Protein AF-A0A1G5PHT4-F1 (afdb_monomer)

Structure (mmCIF, N/CA/C/O backbone):
data_AF-A0A1G5PHT4-F1
#
_entry.id   AF-A0A1G5PHT4-F1
#
loop_
_atom_site.group_PDB
_atom_site.id
_atom_site.type_symbol
_atom_site.label_atom_id
_atom_site.label_alt_id
_atom_site.label_comp_id
_atom_site.label_asym_id
_atom_site.label_entity_id
_atom_site.label_seq_id
_atom_site.pdbx_PDB_ins_code
_atom_site.Cartn_x
_atom_site.Cartn_y
_atom_site.Cartn_z
_atom_site.occupancy
_atom_site.B_iso_or_equiv
_atom_site.auth_seq_id
_atom_site.auth_comp_id
_atom_site.auth_asym_id
_atom_site.auth_atom_id
_atom_site.pdbx_PDB_model_num
ATOM 1 N N . MET A 1 1 ? 11.705 -10.699 -47.432 1.00 67.50 1 MET A N 1
ATOM 2 C CA . MET A 1 1 ? 12.458 -10.541 -48.707 1.00 67.50 1 MET A CA 1
ATOM 3 C C . MET A 1 1 ? 13.528 -9.450 -48.617 1.00 67.50 1 MET A C 1
ATOM 5 O O . MET A 1 1 ? 14.652 -9.718 -49.020 1.00 67.50 1 MET A O 1
ATOM 9 N N . ALA A 1 2 ? 13.228 -8.270 -48.051 1.00 79.25 2 ALA A N 1
ATOM 10 C CA . ALA A 1 2 ? 14.206 -7.183 -47.884 1.00 79.25 2 ALA A CA 1
ATOM 11 C C . ALA A 1 2 ? 15.406 -7.560 -46.988 1.00 79.25 2 ALA A C 1
ATOM 13 O O . ALA A 1 2 ? 16.543 -7.398 -47.413 1.00 79.25 2 ALA A O 1
ATOM 14 N N . ILE A 1 3 ? 15.171 -8.158 -45.812 1.00 85.00 3 ILE A N 1
ATOM 15 C CA . ILE A 1 3 ? 16.241 -8.607 -44.894 1.00 85.00 3 ILE A CA 1
ATOM 16 C C . ILE A 1 3 ? 17.174 -9.628 -45.563 1.00 85.00 3 ILE A C 1
ATOM 18 O O . ILE A 1 3 ? 18.392 -9.522 -45.470 1.00 85.00 3 ILE A O 1
ATOM 22 N N . VAL A 1 4 ? 16.609 -10.596 -46.292 1.00 86.25 4 VAL A N 1
ATOM 23 C CA . VAL A 1 4 ? 17.384 -11.631 -47.000 1.00 86.25 4 VAL A CA 1
ATOM 24 C C . VAL A 1 4 ? 18.299 -11.009 -48.058 1.00 86.25 4 VAL A C 1
ATOM 26 O O . VAL A 1 4 ? 19.470 -11.367 -48.132 1.00 86.25 4 VAL A O 1
ATOM 29 N N . LEU A 1 5 ? 17.791 -10.047 -48.835 1.00 85.44 5 LEU A N 1
ATOM 30 C CA . LEU A 1 5 ? 18.588 -9.319 -49.826 1.00 85.44 5 LEU A CA 1
ATOM 31 C C . LEU A 1 5 ? 19.682 -8.474 -49.160 1.00 85.44 5 LEU A C 1
ATOM 33 O O . LEU A 1 5 ? 20.830 -8.522 -49.597 1.00 85.44 5 LEU A O 1
ATOM 37 N N . ALA A 1 6 ? 19.360 -7.773 -48.070 1.00 86.69 6 ALA A N 1
ATOM 38 C CA . ALA A 1 6 ? 20.311 -6.957 -47.313 1.00 86.69 6 ALA A CA 1
ATOM 39 C C . ALA A 1 6 ? 21.437 -7.780 -46.666 1.00 86.69 6 ALA A C 1
ATOM 41 O O . ALA A 1 6 ? 22.562 -7.304 -46.577 1.00 86.69 6 ALA A O 1
ATOM 42 N N . LYS A 1 7 ? 21.188 -9.042 -46.292 1.00 88.25 7 LYS A N 1
ATOM 43 C CA . LYS A 1 7 ? 22.240 -9.958 -45.807 1.00 88.25 7 LYS A CA 1
ATOM 44 C C . LYS A 1 7 ? 23.242 -10.368 -46.902 1.00 88.25 7 LYS A C 1
ATOM 46 O O . LYS A 1 7 ? 24.293 -10.912 -46.583 1.00 88.25 7 LYS A O 1
ATOM 51 N N . THR A 1 8 ? 22.925 -10.131 -48.178 1.00 89.94 8 THR A N 1
ATOM 52 C CA . THR A 1 8 ? 23.740 -10.555 -49.337 1.00 89.94 8 THR A CA 1
ATOM 53 C C . THR A 1 8 ? 24.257 -9.401 -50.202 1.00 89.94 8 THR A C 1
ATOM 55 O O . THR A 1 8 ? 25.047 -9.637 -51.114 1.00 89.94 8 THR A O 1
ATOM 58 N N . ASN A 1 9 ? 23.812 -8.167 -49.952 1.00 92.75 9 ASN A N 1
ATOM 59 C CA . ASN A 1 9 ? 24.174 -6.982 -50.724 1.00 92.75 9 ASN A CA 1
ATOM 60 C C . ASN A 1 9 ? 24.363 -5.782 -49.784 1.00 92.75 9 ASN A C 1
ATOM 62 O O . ASN A 1 9 ? 23.384 -5.220 -49.288 1.00 92.75 9 ASN A O 1
ATOM 66 N N . ASP A 1 10 ? 25.621 -5.387 -49.585 1.00 91.06 10 ASP A N 1
ATOM 67 C CA . ASP A 1 10 ? 26.007 -4.313 -48.665 1.00 91.06 10 ASP A CA 1
ATOM 68 C C . ASP A 1 10 ? 25.452 -2.943 -49.084 1.00 91.06 10 ASP A C 1
ATOM 70 O O . ASP A 1 10 ? 24.990 -2.182 -48.241 1.00 91.06 10 ASP A O 1
ATOM 74 N N . GLU A 1 11 ? 25.408 -2.634 -50.383 1.00 92.56 11 GLU A N 1
ATOM 75 C CA . GLU A 1 11 ? 24.843 -1.368 -50.871 1.00 92.56 11 GLU A CA 1
ATOM 76 C C . GLU A 1 11 ? 23.335 -1.289 -50.590 1.00 92.56 11 GLU A C 1
ATOM 78 O O . GLU A 1 11 ? 22.811 -0.254 -50.172 1.00 92.56 11 GLU A O 1
ATOM 83 N N . PHE A 1 12 ? 22.616 -2.399 -50.779 1.00 91.81 12 PHE A N 1
ATOM 84 C CA . PHE A 1 12 ? 21.198 -2.475 -50.437 1.00 91.81 12 PHE A CA 1
ATOM 85 C C . PHE A 1 12 ? 20.978 -2.388 -48.921 1.00 91.81 12 PHE A C 1
ATOM 87 O O . PHE A 1 12 ? 20.047 -1.709 -48.486 1.00 91.81 12 PHE A O 1
ATOM 94 N N . ARG A 1 13 ? 21.845 -3.025 -48.120 1.00 91.94 13 ARG A N 1
ATOM 95 C CA . ARG A 1 13 ? 21.821 -2.936 -46.655 1.00 91.94 13 ARG A CA 1
ATOM 96 C C . ARG A 1 13 ? 21.978 -1.495 -46.183 1.00 91.94 13 ARG A C 1
ATOM 98 O O . ARG A 1 13 ? 21.117 -1.023 -45.449 1.00 91.94 13 ARG A O 1
ATOM 105 N N . GLU A 1 14 ? 23.008 -0.784 -46.635 1.00 92.62 14 GLU A N 1
ATOM 106 C CA . GLU A 1 14 ? 23.256 0.605 -46.225 1.00 92.62 14 GLU A CA 1
ATOM 107 C C . GLU A 1 14 ? 22.103 1.538 -46.612 1.00 92.62 14 GLU A C 1
ATOM 109 O O . GLU A 1 14 ? 21.653 2.350 -45.801 1.00 92.62 14 GLU A O 1
ATOM 114 N N . ASN A 1 15 ? 21.545 1.375 -47.816 1.00 92.69 15 ASN A N 1
ATOM 115 C CA . ASN A 1 15 ? 20.370 2.138 -48.240 1.00 92.69 15 ASN A CA 1
ATOM 116 C C . ASN A 1 15 ? 19.146 1.859 -47.355 1.00 92.69 15 ASN A C 1
ATOM 118 O O . ASN A 1 15 ? 18.422 2.787 -46.990 1.00 92.69 15 ASN A O 1
ATOM 122 N N . LEU A 1 16 ? 18.914 0.593 -46.997 1.00 92.50 16 LEU A N 1
ATOM 123 C CA . LEU A 1 16 ? 17.796 0.197 -46.145 1.00 92.50 16 LEU A CA 1
ATOM 124 C C . LEU A 1 16 ? 17.953 0.737 -44.717 1.00 92.50 16 LEU A C 1
ATOM 126 O O . LEU A 1 16 ? 16.994 1.272 -44.162 1.00 92.50 16 LEU A O 1
ATOM 130 N N . LEU A 1 17 ? 19.164 0.668 -44.154 1.00 92.88 17 LEU A N 1
ATOM 131 C CA . LEU A 1 17 ? 19.475 1.251 -42.849 1.00 92.88 17 LEU A CA 1
ATOM 132 C C . LEU A 1 17 ? 19.306 2.780 -42.863 1.00 92.88 17 LEU A C 1
ATOM 134 O O . LEU A 1 17 ? 18.741 3.339 -41.928 1.00 92.88 17 LEU A O 1
ATOM 138 N N . GLY A 1 18 ? 19.710 3.459 -43.942 1.00 92.75 18 GLY A N 1
ATOM 139 C CA . GLY A 1 18 ? 19.506 4.903 -44.095 1.00 92.75 18 GLY A CA 1
ATOM 140 C C . GLY A 1 18 ? 18.030 5.318 -44.191 1.00 92.75 18 GLY A C 1
ATOM 141 O O . GLY A 1 18 ? 17.665 6.417 -43.765 1.00 92.75 18 GLY A O 1
ATOM 142 N N . LEU A 1 19 ? 17.160 4.452 -44.723 1.00 93.94 19 LEU A N 1
ATOM 143 C CA . LEU A 1 19 ? 15.709 4.670 -44.703 1.00 93.94 19 LEU A CA 1
ATOM 144 C C . LEU A 1 19 ? 15.122 4.482 -43.301 1.00 93.94 19 LEU A C 1
ATOM 146 O O . LEU A 1 19 ? 14.289 5.292 -42.896 1.00 93.94 19 LEU A O 1
ATOM 150 N N . ALA A 1 20 ? 15.585 3.473 -42.558 1.00 93.31 20 ALA A N 1
ATOM 151 C CA . ALA A 1 20 ? 15.183 3.266 -41.170 1.00 93.31 20 ALA A CA 1
ATOM 152 C C . ALA A 1 20 ? 15.559 4.479 -40.300 1.00 93.31 20 ALA A C 1
ATOM 154 O O . ALA A 1 20 ? 14.707 5.014 -39.592 1.00 93.31 20 ALA A O 1
ATOM 155 N N . ASP A 1 21 ? 16.790 4.986 -40.435 1.00 92.94 21 ASP A N 1
ATOM 156 C CA . ASP A 1 21 ? 17.252 6.185 -39.723 1.00 92.94 21 ASP A CA 1
ATOM 157 C C . ASP A 1 21 ? 16.365 7.404 -40.022 1.00 92.94 21 ASP A C 1
ATOM 159 O O . ASP A 1 21 ? 15.977 8.151 -39.120 1.00 92.94 21 ASP A O 1
ATOM 163 N N . ARG A 1 22 ? 15.977 7.592 -41.289 1.00 93.69 22 ARG A N 1
ATOM 164 C CA . ARG A 1 22 ? 15.059 8.670 -41.673 1.00 93.69 22 ARG A CA 1
ATOM 165 C C . ARG A 1 22 ? 13.676 8.496 -41.042 1.00 93.69 22 ARG A C 1
ATOM 167 O O . ARG A 1 22 ? 13.129 9.473 -40.537 1.00 93.69 22 ARG A O 1
ATOM 174 N N . HIS A 1 23 ? 13.130 7.278 -41.043 1.00 94.12 23 HIS A N 1
ATOM 175 C CA . HIS A 1 23 ? 11.820 6.983 -40.453 1.00 94.12 23 HIS A CA 1
ATOM 176 C C . HIS A 1 23 ? 11.776 7.318 -38.960 1.00 94.12 23 HIS A C 1
ATOM 178 O O . HIS A 1 23 ? 10.846 7.993 -38.511 1.00 94.12 23 HIS A O 1
ATOM 184 N N . PHE A 1 24 ? 12.778 6.889 -38.188 1.00 93.00 24 PHE A N 1
ATOM 185 C CA . PHE A 1 24 ? 12.834 7.174 -36.752 1.00 93.00 24 PHE A CA 1
ATOM 186 C C . PHE A 1 24 ? 13.021 8.669 -36.470 1.00 93.00 24 PHE A C 1
ATOM 188 O O . PHE A 1 24 ? 12.311 9.216 -35.624 1.00 93.00 24 PHE A O 1
ATOM 195 N N . ALA A 1 25 ? 13.866 9.362 -37.241 1.00 92.19 25 ALA A N 1
ATOM 196 C CA . ALA A 1 25 ? 14.030 10.813 -37.134 1.00 92.19 25 ALA A CA 1
ATOM 197 C C . ALA A 1 25 ? 12.717 11.576 -37.401 1.00 92.19 25 ALA A C 1
ATOM 199 O O . ALA A 1 25 ? 12.340 12.481 -36.650 1.00 92.19 25 ALA A O 1
ATOM 200 N N . GLU A 1 26 ? 12.005 11.214 -38.472 1.00 92.00 26 GLU A N 1
ATOM 201 C CA . GLU A 1 26 ? 10.729 11.829 -38.848 1.00 92.00 26 GLU A CA 1
ATOM 202 C C . GLU A 1 26 ? 9.623 11.507 -37.836 1.00 92.00 26 GLU A C 1
ATOM 204 O O . GLU A 1 26 ? 8.834 12.390 -37.485 1.00 92.00 26 GLU A O 1
ATOM 209 N N . SER A 1 27 ? 9.597 10.275 -37.321 1.00 90.06 27 SER A N 1
ATOM 210 C CA . SER A 1 27 ? 8.655 9.830 -36.292 1.00 90.06 27 SER A CA 1
ATOM 211 C C . SER A 1 27 ? 8.847 10.595 -34.986 1.00 90.06 27 SER A C 1
ATOM 213 O O . SER A 1 27 ? 7.880 11.151 -34.465 1.00 90.06 27 SER A O 1
ATOM 215 N N . GLU A 1 28 ? 10.082 10.706 -34.492 1.00 89.00 28 GLU A N 1
ATOM 216 C CA . GLU A 1 28 ? 10.413 11.465 -33.281 1.00 89.00 28 GLU A CA 1
ATOM 217 C C . GLU A 1 28 ? 10.027 12.944 -33.434 1.00 89.00 28 GLU A C 1
ATOM 219 O O . GLU A 1 28 ? 9.349 13.521 -32.577 1.00 89.00 28 GLU A O 1
ATOM 224 N N . ALA A 1 29 ? 10.384 13.567 -34.564 1.00 88.38 29 ALA A N 1
ATOM 225 C CA . ALA A 1 29 ? 10.043 14.960 -34.846 1.00 88.38 29 ALA A CA 1
ATOM 226 C C . ALA A 1 29 ? 8.523 15.176 -34.959 1.00 88.38 29 ALA A C 1
ATOM 228 O O . ALA A 1 29 ? 7.984 16.169 -34.456 1.00 88.38 29 ALA A O 1
ATOM 229 N N . GLY A 1 30 ? 7.818 14.247 -35.608 1.00 87.44 30 GLY A N 1
ATOM 230 C CA . GLY A 1 30 ? 6.368 14.271 -35.764 1.00 87.44 30 GLY A CA 1
ATOM 231 C C . GLY A 1 30 ? 5.636 14.100 -34.436 1.00 87.44 30 GLY A C 1
ATOM 232 O O . GLY A 1 30 ? 4.706 14.856 -34.146 1.00 87.44 30 GLY A O 1
ATOM 233 N N . LEU A 1 31 ? 6.072 13.150 -33.607 1.00 84.62 31 LEU A N 1
ATOM 234 C CA . LEU A 1 31 ? 5.516 12.903 -32.277 1.00 84.62 31 LEU A CA 1
ATOM 235 C C . LEU A 1 31 ? 5.789 14.066 -31.336 1.00 84.62 31 LEU A C 1
ATOM 237 O O . LEU A 1 31 ? 4.877 14.502 -30.639 1.00 84.62 31 LEU A O 1
ATOM 241 N N . THR A 1 32 ? 6.989 14.639 -31.377 1.00 80.88 32 THR A N 1
ATOM 242 C CA . THR A 1 32 ? 7.336 15.826 -30.589 1.00 80.88 32 THR A CA 1
ATOM 243 C C . THR A 1 32 ? 6.481 17.029 -30.988 1.00 80.88 32 THR A C 1
ATOM 245 O O . THR A 1 32 ? 5.963 17.722 -30.118 1.00 80.88 32 THR A O 1
ATOM 248 N N . LYS A 1 33 ? 6.230 17.246 -32.289 1.00 80.75 33 LYS A N 1
ATOM 249 C CA . LYS A 1 33 ? 5.309 18.299 -32.760 1.00 80.75 33 LYS A CA 1
ATOM 250 C C . LYS A 1 33 ? 3.862 18.061 -32.329 1.00 80.75 33 LYS A C 1
ATOM 252 O O . LYS A 1 33 ? 3.212 19.000 -31.883 1.00 80.75 33 LYS A O 1
ATOM 257 N N . LYS A 1 34 ? 3.355 16.828 -32.446 1.00 74.19 34 LYS A N 1
ATOM 258 C CA . LYS A 1 34 ? 1.988 16.467 -32.016 1.00 74.19 34 LYS A CA 1
ATOM 259 C C . LYS A 1 34 ? 1.814 16.584 -30.500 1.00 74.19 34 LYS A C 1
ATOM 261 O O . LYS A 1 34 ? 0.765 17.019 -30.044 1.00 74.19 34 LYS A O 1
ATOM 266 N N . SER A 1 35 ? 2.858 16.249 -29.748 1.00 64.12 35 SER A N 1
ATOM 267 C CA . SER A 1 35 ? 2.925 16.409 -28.291 1.00 64.12 35 SER A CA 1
ATOM 268 C C . SER A 1 35 ? 3.208 17.863 -27.880 1.00 64.12 35 SER A C 1
ATOM 270 O O . SER A 1 35 ? 3.103 18.203 -26.710 1.00 64.12 35 SER A O 1
ATOM 272 N N . GLY A 1 36 ? 3.536 18.747 -28.831 1.00 50.28 36 GLY A N 1
ATOM 273 C CA . GLY A 1 36 ? 3.919 20.146 -28.617 1.00 50.28 36 GLY A CA 1
ATOM 274 C C . GLY A 1 36 ? 2.797 21.085 -28.159 1.00 50.28 36 GLY A C 1
ATOM 275 O O . GLY A 1 36 ? 3.064 22.260 -27.938 1.00 50.28 36 GLY A O 1
ATOM 276 N N . GLY A 1 37 ? 1.566 20.590 -27.975 1.00 45.62 37 GLY A N 1
ATOM 277 C CA . GLY A 1 37 ? 0.548 21.275 -27.164 1.00 45.62 37 GLY A CA 1
ATOM 278 C C . GLY A 1 37 ? 0.798 21.167 -25.650 1.00 45.62 37 GLY A C 1
ATOM 279 O O . GLY A 1 37 ? 0.252 21.958 -24.891 1.00 45.62 37 GLY A O 1
ATOM 280 N N . ASP A 1 38 ? 1.662 20.235 -25.231 1.00 47.62 38 ASP A N 1
ATOM 281 C CA . ASP A 1 38 ? 1.947 19.846 -23.843 1.00 47.62 38 ASP A CA 1
ATOM 282 C C . ASP A 1 38 ? 3.395 20.180 -23.416 1.00 47.62 38 ASP A C 1
ATOM 284 O O . ASP A 1 38 ? 3.927 19.592 -22.474 1.00 47.62 38 ASP A O 1
ATOM 288 N N . SER A 1 39 ? 4.057 21.158 -24.053 1.00 45.84 39 SER A N 1
ATOM 289 C CA . SER A 1 39 ? 5.442 21.575 -23.733 1.00 45.84 39 SER A CA 1
ATOM 290 C C . SER A 1 39 ? 5.644 22.141 -22.313 1.00 45.84 39 SER A C 1
ATOM 292 O O . SER A 1 39 ? 6.706 22.677 -22.007 1.00 45.84 39 SER A O 1
ATOM 294 N N . ILE A 1 40 ? 4.616 22.083 -21.466 1.00 49.94 40 ILE A N 1
ATOM 295 C CA . ILE A 1 40 ? 4.595 22.588 -20.093 1.00 49.94 40 ILE A CA 1
ATOM 296 C C . ILE A 1 40 ? 4.868 21.457 -19.080 1.00 49.94 40 ILE A C 1
ATOM 298 O O . ILE A 1 40 ? 5.231 21.759 -17.945 1.00 49.94 40 ILE A O 1
ATOM 302 N N . ARG A 1 41 ? 4.751 20.167 -19.451 1.00 58.84 41 ARG A N 1
ATOM 303 C CA . ARG A 1 41 ? 4.987 19.044 -18.518 1.00 58.84 41 ARG A CA 1
ATOM 304 C C . ARG A 1 41 ? 5.901 17.950 -19.104 1.00 58.84 41 ARG A C 1
ATOM 306 O O . ARG A 1 41 ? 5.491 17.294 -20.065 1.00 58.84 41 ARG A O 1
ATOM 313 N N . PRO A 1 42 ? 7.116 17.737 -18.552 1.00 70.00 42 PRO A N 1
ATOM 314 C CA . PRO A 1 42 ? 7.944 16.573 -18.886 1.00 70.00 42 PRO A CA 1
ATOM 315 C C . PRO A 1 42 ? 7.243 15.264 -18.475 1.00 70.00 42 PRO A C 1
ATOM 317 O O . PRO A 1 42 ? 6.350 15.290 -17.630 1.00 70.00 42 PRO A O 1
ATOM 320 N N . PHE A 1 43 ? 7.624 14.134 -19.085 1.00 78.00 43 PHE A N 1
ATOM 321 C CA . PHE A 1 43 ? 7.140 12.811 -18.667 1.00 78.00 43 PHE A CA 1
ATOM 322 C C . PHE A 1 43 ? 7.618 12.506 -17.243 1.00 78.00 43 PHE A C 1
ATOM 324 O O . PHE A 1 43 ? 8.784 12.741 -16.929 1.00 78.00 43 PHE A O 1
ATOM 331 N N . SER A 1 44 ? 6.732 11.968 -16.413 1.00 84.88 44 SER A N 1
ATOM 332 C CA . SER A 1 44 ? 7.048 11.443 -15.082 1.00 84.88 44 SER A CA 1
ATOM 333 C C . SER A 1 44 ? 7.278 9.927 -15.123 1.00 84.88 44 SER A C 1
ATOM 335 O O . SER A 1 44 ? 6.842 9.255 -16.060 1.00 84.88 44 SER A O 1
ATOM 337 N N . LEU A 1 45 ? 7.914 9.357 -14.093 1.00 87.94 45 LEU A N 1
ATOM 338 C CA . LEU A 1 45 ? 7.975 7.896 -13.930 1.00 87.94 45 LEU A CA 1
ATOM 339 C C . LEU A 1 45 ? 6.577 7.266 -13.848 1.00 87.94 45 LEU A C 1
ATOM 341 O O . LEU A 1 45 ? 6.363 6.168 -14.359 1.00 87.94 45 LEU A O 1
ATOM 345 N N . GLU A 1 46 ? 5.615 7.980 -13.257 1.00 84.50 46 GLU A N 1
ATOM 346 C CA . GLU A 1 46 ? 4.221 7.545 -13.186 1.00 84.50 46 GLU A CA 1
ATOM 347 C C . GLU A 1 46 ? 3.586 7.432 -14.585 1.00 84.50 46 GLU A C 1
ATOM 349 O O . GLU A 1 46 ? 2.897 6.446 -14.856 1.00 84.50 46 GLU A O 1
ATOM 354 N N . ASP A 1 47 ? 3.876 8.367 -15.501 1.00 82.81 47 ASP A N 1
ATOM 355 C CA . ASP A 1 47 ? 3.426 8.276 -16.899 1.00 82.81 47 ASP A CA 1
ATOM 356 C C . ASP A 1 47 ? 3.970 7.023 -17.588 1.00 82.81 47 ASP A C 1
ATOM 358 O O . ASP A 1 47 ? 3.240 6.370 -18.336 1.00 82.81 47 ASP A O 1
ATOM 362 N N . ILE A 1 48 ? 5.237 6.687 -17.322 1.00 88.31 48 ILE A N 1
ATOM 363 C CA . ILE A 1 48 ? 5.880 5.502 -17.888 1.00 88.31 48 ILE A CA 1
ATOM 364 C C . ILE A 1 48 ? 5.218 4.244 -17.330 1.00 88.31 48 ILE A C 1
ATOM 366 O O . ILE A 1 48 ? 4.799 3.395 -18.107 1.00 88.31 48 ILE A O 1
ATOM 370 N N . TRP A 1 49 ? 5.100 4.107 -16.007 1.00 88.25 49 TRP A N 1
ATOM 371 C CA . TRP A 1 49 ? 4.676 2.853 -15.379 1.00 88.25 49 TRP A CA 1
ATOM 372 C C . TRP A 1 49 ? 3.169 2.573 -15.411 1.00 88.25 49 TRP A C 1
ATOM 374 O O . TRP A 1 49 ? 2.807 1.404 -15.541 1.00 88.25 49 TRP A O 1
ATOM 384 N N . HIS A 1 50 ? 2.289 3.585 -15.345 1.00 78.69 50 HIS A N 1
ATOM 385 C CA . HIS A 1 50 ? 0.841 3.373 -15.568 1.00 78.69 50 HIS A CA 1
ATOM 386 C C . HIS A 1 50 ? 0.526 3.064 -17.026 1.00 78.69 50 HIS A C 1
ATOM 388 O O . HIS A 1 50 ? -0.458 2.390 -17.318 1.00 78.69 50 HIS A O 1
ATOM 394 N N . GLY A 1 51 ? 1.292 3.646 -17.947 1.00 67.12 51 GLY A N 1
ATOM 395 C CA . GLY A 1 51 ? 1.065 3.541 -19.380 1.00 67.12 51 GLY A CA 1
ATOM 396 C C . GLY A 1 51 ? -0.242 4.156 -19.905 1.00 67.12 51 GLY A C 1
ATOM 397 O O . GLY A 1 51 ? -0.640 3.889 -21.032 1.00 67.12 51 GLY A O 1
ATOM 398 N N . HIS A 1 52 ? -0.965 4.975 -19.129 1.00 54.59 52 HIS A N 1
ATOM 399 C CA . HIS A 1 52 ? -2.404 5.156 -19.388 1.00 54.59 52 HIS A CA 1
ATOM 400 C C . HIS A 1 52 ? -2.922 6.516 -19.876 1.00 54.59 52 HIS A C 1
ATOM 402 O O . HIS A 1 52 ? -4.120 6.624 -20.127 1.00 54.59 52 HIS A O 1
ATOM 408 N N . LEU A 1 53 ? -2.094 7.535 -20.122 1.00 50.38 53 LEU A N 1
ATOM 409 C CA . LEU A 1 53 ? -2.621 8.830 -20.611 1.00 50.38 53 LEU A CA 1
ATOM 410 C C . LEU A 1 53 ? -2.273 9.173 -22.063 1.00 50.38 53 LEU A C 1
ATOM 412 O O . LEU A 1 53 ? -2.987 9.954 -22.691 1.00 50.38 53 LEU A O 1
ATOM 416 N N . ARG A 1 54 ? -1.221 8.577 -22.634 1.00 52.81 54 ARG A N 1
ATOM 417 C CA . ARG A 1 54 ? -0.760 8.901 -23.999 1.00 52.81 54 ARG A CA 1
ATOM 418 C C . ARG A 1 54 ? -0.632 7.678 -24.925 1.00 52.81 54 ARG A C 1
ATOM 420 O O . ARG A 1 54 ? -0.506 7.862 -26.132 1.00 52.81 54 ARG A O 1
ATOM 427 N N . GLU A 1 55 ? -0.740 6.455 -24.395 1.00 55.00 55 GLU A N 1
ATOM 428 C CA . GLU A 1 55 ? -0.446 5.186 -25.097 1.00 55.00 55 GLU A CA 1
ATOM 429 C C . GLU A 1 55 ? -1.633 4.574 -25.865 1.00 55.00 55 GLU A C 1
ATOM 431 O O . GLU A 1 55 ? -1.455 3.614 -26.603 1.00 55.00 55 GLU A O 1
ATOM 436 N N . ALA A 1 56 ? -2.846 5.133 -25.767 1.00 47.72 56 ALA A N 1
ATOM 437 C CA . ALA A 1 56 ? -4.076 4.525 -26.307 1.00 47.72 56 ALA A CA 1
ATOM 438 C C . ALA A 1 56 ? -4.167 4.433 -27.853 1.00 47.72 56 ALA A C 1
ATOM 440 O O . ALA A 1 56 ? -5.236 4.160 -28.400 1.00 47.72 56 ALA A O 1
ATOM 441 N N . ARG A 1 57 ? -3.077 4.687 -28.585 1.00 55.34 57 ARG A N 1
ATOM 442 C CA . ARG A 1 57 ? -3.003 4.517 -30.039 1.00 55.34 57 ARG A CA 1
ATOM 443 C C . ARG A 1 57 ? -1.879 3.550 -30.377 1.00 55.34 57 ARG A C 1
ATOM 445 O O . ARG A 1 57 ? -0.728 3.970 -30.474 1.00 55.34 57 ARG A O 1
ATOM 452 N N . VAL A 1 58 ? -2.244 2.292 -30.614 1.00 58.59 58 VAL A N 1
ATOM 453 C CA . VAL A 1 58 ? -1.365 1.337 -31.294 1.00 58.59 58 VAL A CA 1
ATOM 454 C C . VAL A 1 58 ? -1.078 1.902 -32.688 1.00 58.59 58 VAL A C 1
ATOM 456 O O . VAL A 1 58 ? -2.000 2.149 -33.466 1.00 58.59 58 VAL A O 1
ATOM 459 N N . ASP A 1 59 ? 0.191 2.196 -32.956 1.00 72.62 59 ASP A N 1
ATOM 460 C CA . ASP A 1 59 ? 0.692 2.658 -34.250 1.00 72.62 59 ASP A CA 1
ATOM 461 C C . ASP A 1 59 ? 1.816 1.709 -34.669 1.00 72.62 59 ASP A C 1
ATOM 463 O O . ASP A 1 59 ? 2.925 1.771 -34.137 1.00 72.62 59 ASP A O 1
ATOM 467 N N . ASP A 1 60 ? 1.490 0.821 -35.604 1.00 81.81 60 ASP A N 1
ATOM 468 C CA . ASP A 1 60 ? 2.351 -0.244 -36.119 1.00 81.81 60 ASP A CA 1
ATOM 469 C C . ASP A 1 60 ? 3.316 0.235 -37.216 1.00 81.81 60 ASP A C 1
ATOM 471 O O . ASP A 1 60 ? 4.141 -0.537 -37.707 1.00 81.81 60 ASP A O 1
ATOM 475 N N . SER A 1 61 ? 3.277 1.523 -37.581 1.00 84.31 61 SER A N 1
ATOM 476 C CA . SER A 1 61 ? 4.077 2.073 -38.685 1.00 84.31 61 SER A CA 1
ATOM 477 C C . SER A 1 61 ? 5.591 1.919 -38.510 1.00 84.31 61 SER A C 1
ATOM 479 O O . SER A 1 61 ? 6.323 1.929 -39.501 1.00 84.31 61 SER A O 1
ATOM 481 N N . SER A 1 62 ? 6.073 1.766 -37.273 1.00 89.25 62 SER A N 1
ATOM 482 C CA . SER A 1 62 ? 7.492 1.539 -36.982 1.00 89.25 62 SER A CA 1
ATOM 483 C C . SER A 1 62 ? 7.898 0.065 -36.970 1.00 89.25 62 SER A C 1
ATOM 485 O O . SER A 1 62 ? 9.091 -0.202 -37.072 1.00 89.25 62 SER A O 1
ATOM 487 N N . TRP A 1 63 ? 6.968 -0.892 -36.875 1.00 91.94 63 TRP A N 1
ATOM 488 C CA . TRP A 1 63 ? 7.307 -2.308 -36.663 1.00 91.94 63 TRP A CA 1
ATOM 489 C C . TRP A 1 63 ? 8.178 -2.913 -37.773 1.00 91.94 63 TRP A C 1
ATOM 491 O O . TRP A 1 63 ? 9.210 -3.489 -37.437 1.00 91.94 63 TRP A O 1
ATOM 501 N N . PRO A 1 64 ? 7.905 -2.696 -39.079 1.00 92.00 64 PRO A N 1
ATOM 502 C CA . PRO A 1 64 ? 8.779 -3.226 -40.130 1.00 92.00 64 PRO A CA 1
ATOM 503 C C . PRO A 1 64 ? 10.215 -2.689 -40.043 1.00 92.00 64 PRO A C 1
ATOM 505 O O . PRO A 1 64 ? 11.169 -3.369 -40.412 1.00 92.00 64 PRO A O 1
ATOM 508 N N . TRP A 1 65 ? 10.388 -1.456 -39.556 1.00 93.62 65 TRP A N 1
ATOM 509 C CA . TRP A 1 65 ? 11.708 -0.855 -39.364 1.00 93.62 65 TRP A CA 1
ATOM 510 C C . TRP A 1 65 ? 12.413 -1.406 -38.129 1.00 93.62 65 TRP A C 1
ATOM 512 O O . TRP A 1 65 ? 13.630 -1.578 -38.161 1.00 93.62 65 TRP A O 1
ATOM 522 N N . VAL A 1 66 ? 11.662 -1.715 -37.068 1.00 92.56 66 VAL A N 1
ATOM 523 C CA . VAL A 1 66 ? 12.193 -2.407 -35.890 1.00 92.56 66 VAL A CA 1
ATOM 524 C C . VAL A 1 66 ? 12.689 -3.797 -36.275 1.00 92.56 66 VAL A C 1
ATOM 526 O O . VAL A 1 66 ? 13.822 -4.120 -35.936 1.00 92.56 66 VAL A O 1
ATOM 529 N N . GLU A 1 67 ? 11.922 -4.562 -37.059 1.00 92.44 67 GLU A N 1
ATOM 530 C CA . GLU A 1 67 ? 12.344 -5.868 -37.588 1.00 92.44 67 GLU A CA 1
ATOM 531 C C . GLU A 1 67 ? 13.662 -5.773 -38.360 1.00 92.44 67 GLU A C 1
ATOM 533 O O . GLU A 1 67 ? 14.618 -6.504 -38.093 1.00 92.44 67 GLU A O 1
ATOM 538 N N . ILE A 1 68 ? 13.741 -4.816 -39.288 1.00 92.62 68 ILE A N 1
ATOM 539 C CA . ILE A 1 68 ? 14.936 -4.575 -40.098 1.00 92.62 68 ILE A CA 1
ATOM 540 C C . ILE A 1 68 ? 16.144 -4.249 -39.216 1.00 92.62 68 ILE A C 1
ATOM 542 O O . ILE A 1 68 ? 17.209 -4.834 -39.418 1.00 92.62 68 ILE A O 1
ATOM 546 N N . LEU A 1 69 ? 16.010 -3.320 -38.266 1.00 92.88 69 LEU A N 1
ATOM 547 C CA . LEU A 1 69 ? 17.137 -2.915 -37.426 1.00 92.88 69 LEU A CA 1
ATOM 548 C C . LEU A 1 69 ? 17.528 -4.010 -36.428 1.00 92.88 69 LEU A C 1
ATOM 550 O O . LEU A 1 69 ? 18.715 -4.278 -36.281 1.00 92.88 69 LEU A O 1
ATOM 554 N N . ALA A 1 70 ? 16.571 -4.695 -35.801 1.00 91.62 70 ALA A N 1
ATOM 555 C CA . ALA A 1 70 ? 16.855 -5.788 -34.871 1.00 91.62 70 ALA A CA 1
ATOM 556 C C . ALA A 1 70 ? 17.683 -6.906 -35.533 1.00 91.62 70 ALA A C 1
ATOM 558 O O . ALA A 1 70 ? 18.606 -7.438 -34.916 1.00 91.62 70 ALA A O 1
ATOM 559 N N . GLU A 1 71 ? 17.398 -7.215 -36.802 1.00 91.00 71 GLU A N 1
ATOM 560 C CA . GLU A 1 71 ? 18.083 -8.261 -37.570 1.00 91.00 71 GLU A CA 1
ATOM 561 C C . GLU A 1 71 ? 19.394 -7.816 -38.235 1.00 91.00 71 GLU A C 1
ATOM 563 O O . GLU A 1 71 ? 20.308 -8.630 -38.395 1.00 91.00 71 GLU A O 1
ATOM 568 N N . LEU A 1 72 ? 19.487 -6.563 -38.697 1.00 91.88 72 LEU A N 1
ATOM 569 C CA . LEU A 1 72 ? 20.611 -6.099 -39.525 1.00 91.88 72 LEU A CA 1
ATOM 570 C C . LEU A 1 72 ? 21.593 -5.179 -38.796 1.00 91.88 72 LEU A C 1
ATOM 572 O O . LEU A 1 72 ? 22.764 -5.147 -39.182 1.00 91.88 72 LEU A O 1
ATOM 576 N N . ASP A 1 73 ? 21.138 -4.405 -37.812 1.00 92.31 73 ASP A N 1
ATOM 577 C CA . ASP A 1 73 ? 21.952 -3.430 -37.079 1.00 92.31 73 ASP A CA 1
ATOM 578 C C . ASP A 1 73 ? 21.301 -3.060 -35.733 1.00 92.31 73 ASP A C 1
ATOM 580 O O . ASP A 1 73 ? 20.657 -2.018 -35.568 1.00 92.31 73 ASP A O 1
ATOM 584 N N . PHE A 1 74 ? 21.456 -3.956 -34.755 1.00 92.81 74 PHE A N 1
ATOM 585 C CA . PHE A 1 74 ? 20.907 -3.756 -33.415 1.00 92.81 74 PHE A CA 1
ATOM 586 C C . PHE A 1 74 ? 21.452 -2.489 -32.746 1.00 92.81 74 PHE A C 1
ATOM 588 O O . PHE A 1 74 ? 20.723 -1.826 -32.014 1.00 92.81 74 PHE A O 1
ATOM 595 N N . ASP A 1 75 ? 22.717 -2.138 -32.985 1.00 94.25 75 ASP A N 1
ATOM 596 C CA . ASP A 1 75 ? 23.342 -0.998 -32.315 1.00 94.25 75 ASP A CA 1
ATOM 597 C C . ASP A 1 75 ? 22.700 0.322 -32.782 1.00 94.25 75 ASP A C 1
ATOM 599 O O . ASP A 1 75 ? 22.532 1.242 -31.979 1.00 94.25 75 ASP A O 1
ATOM 603 N N . LYS A 1 76 ? 22.225 0.392 -34.037 1.00 93.38 76 LYS A N 1
ATOM 604 C CA . LYS A 1 76 ? 21.359 1.490 -34.499 1.00 93.38 76 LYS A CA 1
ATOM 605 C C . LYS A 1 76 ? 19.995 1.510 -33.816 1.00 93.38 76 LYS A C 1
ATOM 607 O O . LYS A 1 76 ? 19.554 2.584 -33.409 1.00 93.38 76 LYS A O 1
ATOM 612 N N . LEU A 1 77 ? 19.325 0.361 -33.672 1.00 94.06 77 LEU A N 1
ATOM 613 C CA . LEU A 1 77 ? 18.044 0.286 -32.950 1.00 94.06 77 LEU A CA 1
ATOM 614 C C . LEU A 1 77 ? 18.198 0.784 -31.510 1.00 94.06 77 LEU A C 1
ATOM 616 O O . LEU A 1 77 ? 17.417 1.616 -31.048 1.00 94.06 77 LEU A O 1
ATOM 620 N N . PHE A 1 78 ? 19.233 0.299 -30.822 1.00 95.25 78 PHE A N 1
ATOM 621 C CA . PHE A 1 78 ? 19.574 0.728 -29.474 1.00 95.25 78 PHE A CA 1
ATOM 622 C C . PHE A 1 78 ? 19.873 2.230 -29.424 1.00 95.25 78 PHE A C 1
ATOM 624 O O . PHE A 1 78 ? 19.317 2.929 -28.582 1.00 95.25 78 PHE A O 1
ATOM 631 N N . GLY A 1 79 ? 20.680 2.747 -30.357 1.00 94.31 79 GLY A N 1
ATOM 632 C CA . GLY A 1 79 ? 20.995 4.172 -30.440 1.00 94.31 79 GLY A CA 1
ATOM 633 C C . GLY A 1 79 ? 19.751 5.055 -30.571 1.00 94.31 79 GLY A C 1
ATOM 634 O O . GLY A 1 79 ? 19.665 6.086 -29.904 1.00 94.31 79 GLY A O 1
ATOM 635 N N . TRP A 1 80 ? 18.761 4.634 -31.364 1.00 93.00 80 TRP A N 1
ATOM 636 C CA . TRP A 1 80 ? 17.476 5.331 -31.468 1.00 93.00 80 TRP A CA 1
ATOM 637 C C . TRP A 1 80 ? 16.676 5.294 -30.167 1.00 93.00 80 TRP A C 1
ATOM 639 O O . TRP A 1 80 ? 16.139 6.321 -29.756 1.00 93.00 80 TRP A O 1
ATOM 649 N N . LEU A 1 81 ? 16.612 4.135 -29.512 1.00 93.19 81 LEU A N 1
ATOM 65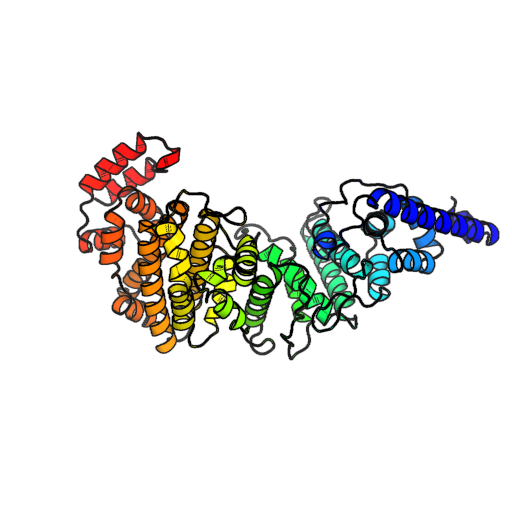0 C CA . LEU A 1 81 ? 15.893 3.959 -28.252 1.00 93.19 81 LEU A CA 1
ATOM 651 C C . LEU A 1 81 ? 16.513 4.755 -27.094 1.00 93.19 81 LEU A C 1
ATOM 653 O O . LEU A 1 81 ? 15.781 5.386 -26.335 1.00 93.19 81 LEU A O 1
ATOM 657 N N . ASP A 1 82 ? 17.840 4.747 -26.958 1.00 92.56 82 ASP A N 1
ATOM 658 C CA . ASP A 1 82 ? 18.552 5.413 -25.856 1.00 92.56 82 ASP A CA 1
ATOM 659 C C . ASP A 1 82 ? 18.538 6.947 -26.007 1.00 92.56 82 ASP A C 1
ATOM 661 O O . ASP A 1 82 ? 18.546 7.677 -25.018 1.00 92.56 82 ASP A O 1
ATOM 665 N N . GLN A 1 83 ? 18.446 7.454 -27.245 1.00 90.75 83 GLN A N 1
ATOM 666 C CA . GLN A 1 83 ? 18.382 8.893 -27.542 1.00 90.75 83 GLN A CA 1
ATOM 667 C C . GLN A 1 83 ? 16.954 9.445 -27.666 1.00 90.75 83 GLN A C 1
ATOM 669 O O . GLN A 1 83 ? 16.782 10.667 -27.775 1.00 90.75 83 GLN A O 1
ATOM 674 N N . ALA A 1 84 ? 15.937 8.579 -27.669 1.00 89.25 84 ALA A N 1
ATOM 675 C CA . ALA A 1 84 ? 14.546 8.983 -27.807 1.00 89.25 84 ALA A CA 1
ATOM 676 C C . ALA A 1 84 ? 14.116 9.888 -26.643 1.00 89.25 84 ALA A C 1
ATOM 678 O O . ALA A 1 84 ? 14.321 9.590 -25.466 1.00 89.25 84 ALA A O 1
ATOM 679 N N . LYS A 1 85 ? 13.475 11.007 -26.981 1.00 86.81 85 LYS A N 1
ATOM 680 C CA . LYS A 1 85 ? 12.919 11.973 -26.023 1.00 86.81 85 LYS A CA 1
ATOM 681 C C . LYS A 1 85 ? 11.412 11.813 -25.880 1.00 86.81 85 LYS A C 1
ATOM 683 O O . LYS A 1 85 ? 10.812 12.405 -24.983 1.00 86.81 85 LYS A O 1
ATOM 688 N N . ASN A 1 86 ? 10.790 11.046 -26.772 1.00 86.44 86 ASN A N 1
ATOM 689 C CA . ASN A 1 86 ? 9.367 10.783 -26.760 1.00 86.44 86 ASN A CA 1
ATOM 690 C C . ASN A 1 86 ? 9.059 9.355 -26.289 1.00 86.44 86 ASN A C 1
ATOM 692 O O . ASN A 1 86 ? 9.359 8.380 -26.979 1.00 86.44 86 ASN A O 1
ATOM 696 N N . LEU A 1 87 ? 8.367 9.242 -25.151 1.00 86.25 87 LEU A N 1
ATOM 697 C CA . LEU A 1 87 ? 7.913 7.961 -24.603 1.00 86.25 87 LEU A CA 1
ATOM 698 C C . LEU A 1 87 ? 7.067 7.154 -25.607 1.00 86.25 87 LEU A C 1
ATOM 700 O O . LEU A 1 87 ? 7.161 5.932 -25.651 1.00 86.25 87 LEU A O 1
ATOM 704 N N . LEU A 1 88 ? 6.287 7.821 -26.467 1.00 86.19 88 LEU A N 1
ATOM 705 C CA . LEU A 1 88 ? 5.468 7.137 -27.472 1.00 86.19 88 LEU A CA 1
ATOM 706 C C . LEU A 1 88 ? 6.310 6.435 -28.531 1.00 86.19 88 LEU A C 1
ATOM 708 O O . LEU A 1 88 ? 5.881 5.402 -29.037 1.00 86.19 88 LEU A O 1
ATOM 712 N N . LEU A 1 89 ? 7.477 6.981 -28.889 1.00 87.75 89 LEU A N 1
ATOM 713 C CA . LEU A 1 89 ? 8.358 6.310 -29.839 1.00 87.75 89 LEU A CA 1
ATOM 714 C C . LEU A 1 89 ? 8.947 5.045 -29.218 1.00 87.75 89 LEU A C 1
ATOM 716 O O . LEU A 1 89 ? 8.917 3.997 -29.856 1.00 87.75 89 LEU A O 1
ATOM 720 N N . ILE A 1 90 ? 9.410 5.139 -27.968 1.00 90.19 90 ILE A N 1
ATOM 721 C CA . ILE A 1 90 ? 9.929 3.993 -27.212 1.00 90.19 90 ILE A CA 1
ATOM 722 C C . ILE A 1 90 ? 8.862 2.902 -27.129 1.00 90.19 90 ILE A C 1
ATOM 724 O O . ILE A 1 90 ? 9.124 1.771 -27.523 1.00 90.19 90 ILE A O 1
ATOM 728 N N . ASN A 1 91 ? 7.640 3.241 -26.715 1.00 87.56 91 ASN A N 1
ATOM 729 C CA . ASN A 1 91 ? 6.556 2.266 -26.600 1.00 87.56 91 ASN A CA 1
ATOM 730 C C . ASN A 1 91 ? 6.202 1.609 -27.939 1.00 87.56 91 ASN A C 1
ATOM 732 O O . ASN A 1 91 ? 6.095 0.395 -27.987 1.00 87.56 91 ASN A O 1
ATOM 736 N N . ARG A 1 92 ? 6.120 2.359 -29.050 1.00 87.31 92 ARG A N 1
ATOM 737 C CA . ARG A 1 92 ? 5.875 1.767 -30.385 1.00 87.31 92 ARG A CA 1
ATOM 738 C C . ARG A 1 92 ? 6.904 0.713 -30.764 1.00 87.31 92 ARG A C 1
ATOM 740 O O . ARG A 1 92 ? 6.570 -0.255 -31.441 1.00 87.31 92 ARG A O 1
ATOM 747 N N . VAL A 1 93 ? 8.160 0.954 -30.392 1.00 89.88 93 VAL A N 1
ATOM 748 C CA . VAL A 1 93 ? 9.250 0.013 -30.634 1.00 89.88 93 VAL A CA 1
ATOM 749 C C . VAL A 1 93 ? 9.119 -1.184 -29.704 1.00 89.88 93 VAL A C 1
ATOM 751 O O . VAL A 1 93 ? 9.162 -2.310 -30.187 1.00 89.88 93 VAL A O 1
ATOM 754 N N . LEU A 1 94 ? 8.906 -0.967 -28.404 1.00 89.69 94 LEU A N 1
ATOM 755 C CA . LEU A 1 94 ? 8.732 -2.058 -27.445 1.00 89.69 94 LEU A CA 1
ATOM 756 C C . LEU A 1 94 ? 7.526 -2.936 -27.804 1.00 89.69 94 LEU A C 1
ATOM 758 O O . LEU A 1 94 ? 7.675 -4.148 -27.814 1.00 89.69 94 LEU A O 1
ATOM 762 N N . ASP A 1 95 ? 6.396 -2.362 -28.215 1.00 86.88 95 ASP A N 1
ATOM 763 C CA . ASP A 1 95 ? 5.172 -3.070 -28.628 1.00 86.88 95 ASP A CA 1
ATOM 764 C C . ASP A 1 95 ? 5.303 -3.836 -29.958 1.00 86.88 95 ASP A C 1
ATOM 766 O O . ASP A 1 95 ? 4.370 -4.532 -30.361 1.00 86.88 95 ASP A O 1
ATOM 770 N N . SER A 1 96 ? 6.430 -3.709 -30.669 1.00 89.19 96 SER A N 1
ATOM 771 C CA . SER A 1 96 ? 6.655 -4.464 -31.904 1.00 89.19 96 SER A CA 1
ATOM 772 C C . SER A 1 96 ? 6.685 -5.977 -31.642 1.00 89.19 96 SER A C 1
ATOM 774 O O . SER A 1 96 ? 7.194 -6.410 -30.601 1.00 89.19 96 SER A O 1
ATOM 776 N N . PRO A 1 97 ? 6.199 -6.811 -32.582 1.00 87.50 97 PRO A N 1
ATOM 777 C CA . PRO A 1 97 ? 6.246 -8.268 -32.453 1.00 87.50 97 PRO A CA 1
ATOM 778 C C . PRO A 1 97 ? 7.650 -8.808 -32.161 1.00 87.50 97 PRO A C 1
ATOM 780 O O . PRO A 1 97 ? 7.803 -9.787 -31.427 1.00 87.50 97 PRO A O 1
ATOM 783 N N . GLU A 1 98 ? 8.675 -8.150 -32.706 1.00 88.94 98 GLU A N 1
ATOM 784 C CA . GLU A 1 98 ? 10.071 -8.532 -32.543 1.00 88.94 98 GLU A CA 1
ATOM 785 C C . GLU A 1 98 ? 10.564 -8.370 -31.112 1.00 88.94 98 GLU A C 1
ATOM 787 O O . GLU A 1 98 ? 11.389 -9.170 -30.685 1.00 88.94 98 GLU A O 1
ATOM 792 N N . LEU A 1 99 ? 10.069 -7.380 -30.366 1.00 85.38 99 LEU A N 1
ATOM 793 C CA . LEU A 1 99 ? 10.445 -7.156 -28.969 1.00 85.38 99 LEU A CA 1
ATOM 794 C C . LEU A 1 99 ? 9.458 -7.783 -27.980 1.00 85.38 99 LEU A C 1
ATOM 796 O O . LEU A 1 99 ? 9.885 -8.252 -26.925 1.00 85.38 99 LEU A O 1
ATOM 800 N N . TYR A 1 100 ? 8.174 -7.883 -28.334 1.00 78.75 100 TYR A N 1
ATOM 801 C CA . TYR A 1 100 ? 7.128 -8.435 -27.464 1.00 78.75 100 TYR A CA 1
ATOM 802 C C . TYR A 1 100 ? 7.361 -9.891 -27.077 1.00 78.75 100 TYR A C 1
ATOM 804 O O . TYR A 1 100 ? 7.166 -10.272 -25.922 1.00 78.75 100 TYR A O 1
ATOM 812 N N . HIS A 1 101 ? 7.844 -10.703 -28.015 1.00 74.25 101 HIS A N 1
ATOM 813 C CA . HIS A 1 101 ? 8.080 -12.127 -27.781 1.00 74.25 101 HIS A CA 1
ATOM 814 C C . HIS A 1 101 ? 9.556 -12.493 -27.584 1.00 74.25 101 HIS A C 1
ATOM 816 O O . HIS A 1 101 ? 9.870 -13.668 -27.393 1.00 74.25 101 HIS A O 1
ATOM 822 N N . ASN A 1 102 ? 10.474 -11.521 -27.622 1.00 85.88 102 ASN A N 1
ATOM 823 C CA . ASN A 1 102 ? 11.908 -11.793 -27.632 1.00 85.88 102 ASN A CA 1
ATOM 824 C C . ASN A 1 102 ? 12.612 -11.277 -26.375 1.00 85.88 102 ASN A C 1
ATOM 826 O O . ASN A 1 102 ? 13.150 -10.168 -26.320 1.00 85.88 102 ASN A O 1
ATOM 830 N N . TYR A 1 103 ? 12.662 -12.144 -25.366 1.00 88.56 103 TYR A N 1
ATOM 831 C CA . TYR A 1 103 ? 13.323 -11.833 -24.103 1.00 88.56 103 TYR A CA 1
ATOM 832 C C . TYR A 1 103 ? 14.848 -11.678 -24.224 1.00 88.56 103 TYR A C 1
ATOM 834 O O . TYR A 1 103 ? 15.460 -11.022 -23.384 1.00 88.56 103 TYR A O 1
ATOM 842 N N . ASP A 1 104 ? 15.465 -12.235 -25.274 1.00 91.12 104 ASP A N 1
ATOM 843 C CA . ASP A 1 104 ? 16.897 -12.057 -25.540 1.00 91.12 104 ASP A CA 1
ATOM 844 C C . ASP A 1 104 ? 17.195 -10.616 -25.974 1.00 91.12 104 ASP A C 1
ATOM 846 O O . ASP A 1 104 ? 18.164 -10.008 -25.511 1.00 91.12 104 ASP A O 1
ATOM 850 N N . LEU A 1 105 ? 16.337 -10.041 -26.824 1.00 91.31 105 LEU A N 1
ATOM 851 C CA . LEU A 1 105 ? 16.436 -8.633 -27.209 1.00 91.31 105 LEU A CA 1
ATOM 852 C C . LEU A 1 105 ? 16.135 -7.708 -26.028 1.00 91.31 105 LEU A C 1
ATOM 854 O O . LEU A 1 105 ? 16.870 -6.739 -25.829 1.00 91.31 105 LEU A O 1
ATOM 858 N N . TRP A 1 106 ? 15.116 -8.025 -25.219 1.00 94.69 106 TRP A N 1
ATOM 859 C CA . TRP A 1 106 ? 14.838 -7.288 -23.983 1.00 94.69 106 TRP A CA 1
ATOM 860 C C . TRP A 1 106 ? 16.052 -7.276 -23.046 1.00 94.69 106 TRP A C 1
ATOM 862 O O . TRP A 1 106 ? 16.437 -6.209 -22.564 1.00 94.69 106 TRP A O 1
ATOM 872 N N . GLU A 1 107 ? 16.693 -8.427 -22.818 1.00 95.38 107 GLU A N 1
ATOM 873 C CA . GLU A 1 107 ? 17.882 -8.520 -21.965 1.00 95.38 107 GLU A CA 1
ATOM 874 C C . GLU A 1 107 ? 19.026 -7.675 -22.526 1.00 95.38 107 GLU A C 1
ATOM 876 O O . GLU A 1 107 ? 19.618 -6.878 -21.797 1.00 95.38 107 GLU A O 1
ATOM 881 N N . ARG A 1 108 ? 19.311 -7.791 -23.829 1.00 94.75 108 ARG A N 1
ATOM 882 C CA . ARG A 1 108 ? 20.389 -7.026 -24.465 1.00 94.75 108 ARG A CA 1
ATOM 883 C C . ARG A 1 108 ? 20.154 -5.518 -24.357 1.00 94.75 108 ARG A C 1
ATOM 885 O O . ARG A 1 108 ? 21.077 -4.795 -23.987 1.00 94.75 108 ARG A O 1
ATOM 892 N N . LEU A 1 109 ? 18.933 -5.049 -24.633 1.00 95.75 109 LEU A N 1
ATOM 893 C CA . LEU A 1 109 ? 18.554 -3.641 -24.468 1.00 95.75 109 LEU A CA 1
ATOM 894 C C . LEU A 1 109 ? 18.692 -3.197 -23.010 1.00 95.75 109 LEU A C 1
ATOM 896 O O . LEU A 1 109 ? 19.263 -2.145 -22.737 1.00 95.75 109 LEU A O 1
ATOM 900 N N . THR A 1 110 ? 18.218 -4.016 -22.072 1.00 96.56 110 THR A N 1
ATOM 901 C CA . THR A 1 110 ? 18.246 -3.708 -20.639 1.00 96.56 110 THR A CA 1
ATOM 902 C C . THR A 1 110 ? 19.664 -3.653 -20.095 1.00 96.56 110 THR A C 1
ATOM 904 O O . THR A 1 110 ? 19.934 -2.821 -19.241 1.00 96.56 110 THR A O 1
ATOM 907 N N . LEU A 1 111 ? 20.594 -4.478 -20.577 1.00 95.69 111 LEU A N 1
ATOM 908 C CA . LEU A 1 111 ? 21.999 -4.421 -20.165 1.00 95.69 111 LEU A CA 1
ATOM 909 C C . LEU A 1 111 ? 22.745 -3.227 -20.774 1.00 95.69 111 LEU A C 1
ATOM 911 O O . LEU A 1 111 ? 23.608 -2.656 -20.111 1.00 95.69 111 LEU A O 1
ATOM 915 N N . GLN A 1 112 ? 22.417 -2.838 -22.010 1.00 95.56 112 GLN A N 1
ATOM 916 C CA . GLN A 1 112 ? 23.066 -1.711 -22.688 1.00 95.56 112 GLN A CA 1
ATOM 917 C C . GLN A 1 112 ? 22.503 -0.342 -22.288 1.00 95.56 112 GLN A C 1
ATOM 919 O O . GLN A 1 112 ? 23.231 0.645 -22.366 1.00 95.56 112 GLN A O 1
ATOM 924 N N . ALA A 1 113 ? 21.241 -0.273 -21.848 1.00 95.62 113 ALA A N 1
ATOM 925 C CA . ALA A 1 113 ? 20.571 0.978 -21.501 1.00 95.62 113 ALA A CA 1
ATOM 926 C C . ALA A 1 113 ? 21.373 1.806 -20.490 1.00 95.62 113 ALA A C 1
ATOM 928 O O . ALA A 1 113 ? 21.846 1.287 -19.467 1.00 95.62 113 ALA A O 1
ATOM 929 N N . SER A 1 114 ? 21.462 3.109 -20.754 1.00 93.50 114 SER A N 1
ATOM 930 C CA . SER A 1 114 ? 22.139 4.066 -19.884 1.00 93.50 114 SER A CA 1
ATOM 931 C C . SER A 1 114 ? 21.602 4.016 -18.446 1.00 93.50 114 SER A C 1
ATOM 933 O O . SER A 1 114 ? 20.434 3.699 -18.194 1.00 93.50 114 SER A O 1
ATOM 935 N N . GLN A 1 115 ? 22.466 4.316 -17.471 1.00 95.06 115 GLN A N 1
ATOM 936 C CA . GLN A 1 115 ? 22.057 4.356 -16.065 1.00 95.06 115 GLN A CA 1
ATOM 937 C C . GLN A 1 115 ? 20.971 5.413 -15.862 1.00 95.06 115 GLN A C 1
ATOM 939 O O . GLN A 1 115 ? 21.148 6.584 -16.209 1.00 95.06 115 GLN A O 1
ATOM 944 N N . SER A 1 116 ? 19.839 4.991 -15.306 1.00 94.56 116 SER A N 1
ATOM 945 C CA . SER A 1 116 ? 18.673 5.862 -15.124 1.00 94.56 116 SER A CA 1
ATOM 946 C C . SER A 1 116 ? 18.473 6.286 -13.675 1.00 94.56 116 SER A C 1
ATOM 948 O O . SER A 1 116 ? 17.806 7.288 -13.427 1.00 94.56 116 SER A O 1
ATOM 950 N N . PHE A 1 117 ? 19.068 5.561 -12.726 1.00 94.56 117 PHE A N 1
ATOM 951 C CA . PHE A 1 117 ? 18.866 5.790 -11.299 1.00 94.56 117 PHE A CA 1
ATOM 952 C C . PHE A 1 117 ? 20.187 5.928 -10.543 1.00 94.56 117 PHE A C 1
ATOM 954 O O . PHE A 1 117 ? 21.190 5.305 -10.883 1.00 94.56 117 PHE A O 1
ATOM 961 N N . LYS A 1 118 ? 20.174 6.742 -9.489 1.00 93.44 118 LYS A N 1
ATOM 962 C CA . LYS A 1 118 ? 21.218 6.766 -8.455 1.00 93.44 118 LYS A CA 1
ATOM 963 C C . LYS A 1 118 ? 20.818 5.871 -7.284 1.00 93.44 118 LYS A C 1
ATOM 965 O O . LYS A 1 118 ? 19.643 5.568 -7.122 1.00 93.44 118 LYS A O 1
ATOM 970 N N . ASP A 1 119 ? 21.766 5.508 -6.423 1.00 91.25 119 ASP A N 1
ATOM 971 C CA . ASP A 1 119 ? 21.535 4.619 -5.267 1.00 91.25 119 ASP A CA 1
ATOM 972 C C . ASP A 1 119 ? 20.481 5.117 -4.258 1.00 91.25 119 ASP A C 1
ATOM 974 O O . ASP A 1 119 ? 19.898 4.319 -3.518 1.00 91.25 119 ASP A O 1
ATOM 978 N N . ASP A 1 120 ? 20.221 6.425 -4.216 1.00 89.94 120 ASP A N 1
ATOM 979 C CA . ASP A 1 120 ? 19.160 7.053 -3.414 1.00 89.94 120 ASP A CA 1
ATOM 980 C C . ASP A 1 120 ? 17.778 7.000 -4.095 1.00 89.94 120 ASP A C 1
ATOM 982 O O . ASP A 1 120 ? 16.789 7.467 -3.540 1.00 89.94 120 ASP A O 1
ATOM 986 N N . GLY A 1 121 ? 17.695 6.431 -5.297 1.00 90.56 121 GLY A N 1
ATOM 987 C CA . GLY A 1 121 ? 16.493 6.396 -6.118 1.00 90.56 121 GLY A CA 1
ATOM 988 C C . GLY A 1 121 ? 16.303 7.629 -7.004 1.00 90.56 121 GLY A C 1
ATOM 989 O O . GLY A 1 121 ? 15.333 7.669 -7.747 1.00 90.56 121 GLY A O 1
ATOM 990 N N . SER A 1 122 ? 17.173 8.642 -6.991 1.00 91.38 122 SER A N 1
ATOM 991 C CA . SER A 1 122 ? 17.020 9.800 -7.888 1.00 91.38 122 SER A CA 1
ATOM 992 C C . SER A 1 122 ? 17.028 9.362 -9.356 1.00 91.38 122 SER A C 1
ATOM 994 O O . SER A 1 122 ? 17.927 8.628 -9.776 1.00 91.38 122 SER A O 1
ATOM 996 N N . TRP A 1 123 ? 16.053 9.832 -10.134 1.00 92.12 123 TRP A N 1
ATOM 997 C CA . TRP A 1 123 ? 15.913 9.515 -11.555 1.00 92.12 123 TRP A CA 1
ATOM 998 C C . TRP A 1 123 ? 16.594 10.573 -12.432 1.00 92.12 123 TRP A C 1
ATOM 1000 O O . TRP A 1 123 ? 16.499 11.771 -12.176 1.00 92.12 123 TRP A O 1
ATOM 1010 N N . SER A 1 124 ? 17.302 10.141 -13.477 1.00 90.31 124 SER A N 1
ATOM 1011 C CA . SER A 1 124 ? 18.031 11.035 -14.390 1.00 90.31 124 SER A CA 1
ATOM 1012 C C . SER A 1 124 ? 17.158 11.681 -15.474 1.00 90.31 124 SER A C 1
ATOM 1014 O O . SER A 1 124 ? 17.655 12.517 -16.229 1.00 90.31 124 SER A O 1
ATOM 1016 N N . GLY A 1 125 ? 15.885 11.287 -15.586 1.00 88.38 125 GLY A N 1
ATOM 1017 C CA . GLY A 1 125 ? 15.007 11.656 -16.702 1.00 88.38 125 GLY A CA 1
ATOM 1018 C C . GLY A 1 125 ? 15.102 10.711 -17.909 1.00 88.38 125 GLY A C 1
ATOM 1019 O O . GLY A 1 125 ? 14.389 10.899 -18.894 1.00 88.38 125 GLY A O 1
ATOM 1020 N N . ALA A 1 126 ? 15.973 9.696 -17.862 1.00 91.31 126 ALA A N 1
ATOM 1021 C CA . ALA A 1 126 ? 16.104 8.706 -18.928 1.00 91.31 126 ALA A CA 1
ATOM 1022 C C . ALA A 1 126 ? 14.851 7.816 -19.029 1.00 91.31 126 ALA A C 1
ATOM 1024 O O . ALA A 1 126 ? 14.387 7.261 -18.032 1.00 91.31 126 ALA A O 1
ATOM 1025 N N . LEU A 1 127 ? 14.312 7.669 -20.243 1.00 91.25 127 LEU A N 1
ATOM 1026 C CA . LEU A 1 127 ? 13.024 7.007 -20.490 1.00 91.25 127 LEU A CA 1
ATOM 1027 C C . LEU A 1 127 ? 13.150 5.501 -20.768 1.00 91.25 127 LEU A C 1
ATOM 1029 O O . LEU A 1 127 ? 12.226 4.742 -20.471 1.00 91.25 127 LEU A O 1
ATOM 1033 N N . LEU A 1 128 ? 14.274 5.059 -21.343 1.00 94.25 128 LEU A N 1
ATOM 1034 C CA . LEU A 1 128 ? 14.413 3.705 -21.882 1.00 94.25 128 LEU A CA 1
ATOM 1035 C C . LEU A 1 128 ? 14.371 2.621 -20.796 1.00 94.25 128 LEU A C 1
ATOM 1037 O O . LEU A 1 128 ? 13.533 1.726 -20.875 1.00 94.25 128 LEU A O 1
ATOM 1041 N N . LEU A 1 129 ? 15.231 2.695 -19.772 1.00 96.25 129 LEU A N 1
ATOM 1042 C CA . LEU A 1 129 ? 15.281 1.660 -18.730 1.00 96.25 129 LEU A CA 1
ATOM 1043 C C . LEU A 1 129 ? 13.950 1.528 -17.965 1.00 96.25 129 LEU A C 1
ATOM 1045 O O . LEU A 1 129 ? 13.470 0.400 -17.854 1.00 96.25 129 LEU A O 1
ATOM 1049 N N . PRO A 1 130 ? 13.300 2.609 -17.480 1.00 95.00 130 PRO A N 1
ATOM 1050 C CA . PRO A 1 130 ? 11.993 2.481 -16.830 1.00 95.00 130 PRO A CA 1
ATOM 1051 C C . PRO A 1 130 ? 10.929 1.841 -17.737 1.00 95.00 130 PRO A C 1
ATOM 1053 O O . PRO A 1 130 ? 10.118 1.046 -17.257 1.00 95.00 130 PRO A O 1
ATOM 1056 N N . SER A 1 131 ? 10.963 2.135 -19.044 1.00 93.62 131 SER A N 1
ATOM 1057 C CA . SER A 1 131 ? 10.051 1.542 -20.032 1.00 93.62 131 SER A CA 1
ATOM 1058 C C . SER A 1 131 ? 10.320 0.048 -20.228 1.00 93.62 131 SER A C 1
ATOM 1060 O O . SER A 1 131 ? 9.383 -0.747 -20.210 1.00 93.62 131 SER A O 1
ATOM 1062 N N . LEU A 1 132 ? 11.593 -0.351 -20.341 1.00 95.19 132 LEU A N 1
ATOM 1063 C CA . LEU A 1 132 ? 12.008 -1.755 -20.447 1.00 95.19 132 LEU A CA 1
ATOM 1064 C C . LEU A 1 132 ? 11.614 -2.565 -19.211 1.00 95.19 132 LEU A C 1
ATOM 1066 O O . LEU A 1 132 ? 11.190 -3.711 -19.342 1.00 95.19 132 LEU A O 1
ATOM 1070 N N . VAL A 1 133 ? 11.731 -1.980 -18.019 1.00 95.38 133 VAL A N 1
ATOM 1071 C CA . VAL A 1 133 ? 11.367 -2.627 -16.752 1.00 95.38 133 VAL A CA 1
ATOM 1072 C C . VAL A 1 133 ? 9.867 -2.913 -16.697 1.00 95.38 133 VAL A C 1
ATOM 1074 O O . VAL A 1 133 ? 9.480 -4.057 -16.459 1.00 95.38 133 VAL A O 1
ATOM 1077 N N . ARG A 1 134 ? 9.028 -1.911 -17.000 1.00 92.31 134 ARG A N 1
ATOM 1078 C CA . ARG A 1 134 ? 7.569 -2.083 -17.109 1.00 92.31 134 ARG A CA 1
ATOM 1079 C C . ARG A 1 134 ? 7.203 -3.141 -18.139 1.00 92.31 134 ARG A C 1
ATOM 1081 O O . ARG A 1 134 ? 6.362 -3.997 -17.883 1.00 92.31 134 ARG A O 1
ATOM 1088 N N . TYR A 1 135 ? 7.810 -3.049 -19.315 1.00 89.81 135 TYR A N 1
ATOM 1089 C CA . TYR A 1 135 ? 7.480 -3.923 -20.425 1.00 89.81 135 TYR A CA 1
ATOM 1090 C C . TYR A 1 135 ? 7.853 -5.374 -20.118 1.00 89.81 135 TYR A C 1
ATOM 1092 O O . TYR A 1 135 ? 7.011 -6.259 -20.216 1.00 89.81 135 TYR A O 1
ATOM 1100 N N . GLY A 1 136 ? 9.079 -5.608 -19.640 1.00 91.56 136 GLY A N 1
ATOM 1101 C CA . GLY A 1 136 ? 9.536 -6.937 -19.236 1.00 91.56 136 GLY A CA 1
ATOM 1102 C C . GLY A 1 136 ? 8.648 -7.548 -18.152 1.00 91.56 136 GLY A C 1
ATOM 1103 O O . GLY A 1 136 ? 8.241 -8.704 -18.275 1.00 91.56 136 GLY A O 1
ATOM 1104 N N . SER A 1 137 ? 8.262 -6.764 -17.138 1.00 91.88 137 SER A N 1
ATOM 1105 C CA . SER A 1 137 ? 7.368 -7.250 -16.084 1.00 91.88 137 SER A CA 1
ATOM 1106 C C . SER A 1 137 ? 5.970 -7.583 -16.605 1.00 91.88 137 SER A C 1
ATOM 1108 O O . SER A 1 137 ? 5.419 -8.623 -16.253 1.00 91.88 137 SER A O 1
ATOM 1110 N N . ALA A 1 138 ? 5.404 -6.726 -17.463 1.00 89.19 138 ALA A N 1
ATOM 1111 C CA . ALA A 1 138 ? 4.097 -6.954 -18.072 1.00 89.19 138 ALA A CA 1
ATOM 1112 C C . ALA A 1 138 ? 4.103 -8.209 -18.955 1.00 89.19 138 ALA A C 1
ATOM 1114 O O . ALA A 1 138 ? 3.179 -9.013 -18.879 1.00 89.19 138 ALA A O 1
ATOM 1115 N N . THR A 1 139 ? 5.164 -8.426 -19.737 1.00 87.44 139 THR A N 1
ATOM 1116 C CA . THR A 1 139 ? 5.318 -9.628 -20.565 1.00 87.44 139 THR A CA 1
ATOM 1117 C C . THR A 1 139 ? 5.375 -10.897 -19.717 1.00 87.44 139 THR A C 1
ATOM 1119 O O . THR A 1 139 ? 4.673 -11.855 -20.034 1.00 87.44 139 THR A O 1
ATOM 1122 N N . ILE A 1 140 ? 6.136 -10.914 -18.613 1.00 90.44 140 ILE A N 1
ATOM 1123 C CA . ILE A 1 140 ? 6.178 -12.080 -17.711 1.00 90.44 140 ILE A CA 1
ATOM 1124 C C . ILE A 1 140 ? 4.788 -12.394 -17.143 1.00 90.44 140 ILE A C 1
ATOM 1126 O O . ILE A 1 140 ? 4.369 -13.552 -17.167 1.00 90.44 140 ILE A O 1
ATOM 1130 N N . ILE A 1 141 ? 4.075 -11.375 -16.652 1.00 88.94 141 ILE A N 1
ATOM 1131 C CA . ILE A 1 141 ? 2.733 -11.536 -16.070 1.00 88.94 141 ILE A CA 1
ATOM 1132 C C . ILE A 1 141 ? 1.748 -12.039 -17.137 1.00 88.94 141 ILE A C 1
ATOM 1134 O O . ILE A 1 141 ? 1.063 -13.035 -16.921 1.00 88.94 141 ILE A O 1
ATOM 1138 N N . ASN A 1 142 ? 1.750 -11.442 -18.333 1.00 86.44 142 ASN A N 1
ATOM 1139 C CA . ASN A 1 142 ? 0.887 -11.860 -19.443 1.00 86.44 142 ASN A CA 1
ATOM 1140 C C . ASN A 1 142 ? 1.144 -13.312 -19.879 1.00 86.44 142 ASN A C 1
ATOM 1142 O O . ASN A 1 142 ? 0.202 -14.043 -20.186 1.00 86.44 142 ASN A O 1
ATOM 1146 N N . ILE A 1 143 ? 2.408 -13.749 -19.894 1.00 85.38 143 ILE A N 1
ATOM 1147 C CA . ILE A 1 143 ? 2.769 -15.143 -20.188 1.00 85.38 143 ILE A CA 1
ATOM 1148 C C . ILE A 1 143 ? 2.229 -16.075 -19.099 1.00 85.38 143 ILE A C 1
ATOM 1150 O O . ILE A 1 143 ? 1.654 -17.114 -19.426 1.00 85.38 143 ILE A O 1
ATOM 1154 N N . ALA A 1 144 ? 2.370 -15.703 -17.824 1.00 85.06 144 ALA A N 1
ATOM 1155 C CA . ALA A 1 144 ? 1.831 -16.477 -16.706 1.00 85.06 144 ALA A CA 1
ATOM 1156 C C . ALA A 1 144 ? 0.293 -16.586 -16.749 1.00 85.06 144 ALA A C 1
ATOM 1158 O O . ALA A 1 144 ? -0.265 -17.600 -16.331 1.00 85.06 144 ALA A O 1
ATOM 1159 N N . ASP A 1 145 ? -0.380 -15.566 -17.288 1.00 83.38 145 ASP A N 1
ATOM 1160 C CA . ASP A 1 145 ? -1.839 -15.480 -17.407 1.00 83.38 145 ASP A CA 1
ATOM 1161 C C . ASP A 1 145 ? -2.429 -16.106 -18.679 1.00 83.38 145 ASP A C 1
ATOM 1163 O O . ASP A 1 145 ? -3.662 -16.213 -18.798 1.00 83.38 145 ASP A O 1
ATOM 1167 N N . SER A 1 146 ? -1.577 -16.519 -19.622 1.00 81.81 146 SER A N 1
ATOM 1168 C CA . SER A 1 146 ? -1.992 -17.065 -20.913 1.00 81.81 146 SER A CA 1
ATOM 1169 C C . SER A 1 146 ? -2.882 -18.304 -20.761 1.00 81.81 146 SER A C 1
ATOM 1171 O O . SER A 1 146 ? -2.789 -19.080 -19.813 1.00 81.81 146 SER A O 1
ATOM 1173 N N . ARG A 1 147 ? -3.776 -18.502 -21.734 1.00 81.69 147 ARG A N 1
ATOM 1174 C CA . ARG A 1 147 ? -4.650 -19.687 -21.825 1.00 81.69 147 ARG A CA 1
ATOM 1175 C C . ARG A 1 147 ? -4.233 -20.648 -22.935 1.00 81.69 147 ARG A C 1
ATOM 1177 O O . ARG A 1 147 ? -4.932 -21.627 -23.181 1.00 81.69 147 ARG A O 1
ATOM 1184 N N . GLU A 1 148 ? -3.140 -20.349 -23.630 1.00 80.94 148 GLU A N 1
ATOM 1185 C CA . GLU A 1 148 ? -2.713 -21.092 -24.819 1.00 80.94 148 GLU A CA 1
ATOM 1186 C C . GLU A 1 148 ? -2.027 -22.423 -24.483 1.00 80.94 148 GLU A C 1
ATOM 1188 O O . GLU A 1 148 ? -2.054 -23.348 -25.293 1.00 80.94 148 GLU A O 1
ATOM 1193 N N . TYR A 1 149 ? -1.456 -22.548 -23.282 1.00 83.44 149 TYR A N 1
ATOM 1194 C CA . TYR A 1 149 ? -0.690 -23.718 -22.844 1.00 83.44 149 TYR A CA 1
ATOM 1195 C C . TYR A 1 149 ? -1.170 -24.233 -21.475 1.00 83.44 149 TYR A C 1
ATOM 1197 O O . TYR A 1 149 ? -1.839 -23.498 -20.745 1.00 83.44 149 TYR A O 1
ATOM 1205 N N . PRO A 1 150 ? -0.837 -25.487 -21.097 1.00 83.38 150 PRO A N 1
ATOM 1206 C CA . PRO A 1 150 ? -1.155 -26.021 -19.774 1.00 83.38 150 PRO A CA 1
ATOM 1207 C C . PRO A 1 150 ? -0.558 -25.166 -18.636 1.00 83.38 150 PRO A C 1
ATOM 1209 O O . PRO A 1 150 ? 0.593 -24.727 -18.765 1.00 83.38 150 PRO A O 1
ATOM 1212 N N . PRO A 1 151 ? -1.282 -24.960 -17.517 1.00 82.62 151 PRO A N 1
ATOM 1213 C CA . PRO A 1 151 ? -0.849 -24.089 -16.419 1.00 82.62 151 PRO A CA 1
ATOM 1214 C C . PRO A 1 151 ? 0.538 -24.414 -15.855 1.00 82.62 151 PRO A C 1
ATOM 1216 O O . PRO A 1 151 ? 1.309 -23.513 -15.541 1.00 82.62 151 PRO A O 1
ATOM 1219 N N . GLU A 1 152 ? 0.898 -25.691 -15.762 1.00 83.25 152 GLU A N 1
ATOM 1220 C CA . GLU A 1 152 ? 2.170 -26.150 -15.200 1.00 83.25 152 GLU A CA 1
ATOM 1221 C C . GLU A 1 152 ? 3.360 -25.749 -16.081 1.00 83.25 152 GLU A C 1
ATOM 1223 O O . GLU A 1 152 ? 4.419 -25.370 -15.576 1.00 83.25 152 GLU A O 1
ATOM 1228 N N . VAL A 1 153 ? 3.170 -25.789 -17.404 1.00 85.12 153 VAL A N 1
ATOM 1229 C CA . VAL A 1 153 ? 4.177 -25.369 -18.387 1.00 85.12 153 VAL A CA 1
ATOM 1230 C C . VAL A 1 153 ? 4.346 -23.853 -18.343 1.00 85.12 153 VAL A C 1
ATOM 1232 O O . VAL A 1 153 ? 5.476 -23.367 -18.295 1.00 85.12 153 VAL A O 1
ATOM 1235 N N . LEU A 1 154 ? 3.233 -23.111 -18.298 1.00 84.62 154 LEU A N 1
ATOM 1236 C CA . LEU A 1 154 ? 3.250 -21.651 -18.188 1.00 84.62 154 LEU A CA 1
ATOM 1237 C C . LEU A 1 154 ? 3.900 -21.189 -16.888 1.00 84.62 154 LEU A C 1
ATOM 1239 O O . LEU A 1 154 ? 4.738 -20.293 -16.914 1.00 84.62 154 LEU A O 1
ATOM 1243 N N . LYS A 1 155 ? 3.588 -21.842 -15.765 1.00 85.31 155 LYS A N 1
ATOM 1244 C CA . LYS A 1 155 ? 4.173 -21.536 -14.458 1.00 85.31 155 LYS A CA 1
ATOM 1245 C C . LYS A 1 155 ? 5.687 -21.726 -14.457 1.00 85.31 155 LYS A C 1
ATOM 1247 O O . LYS A 1 155 ? 6.408 -20.818 -14.052 1.00 85.31 155 LYS A O 1
ATOM 1252 N N . ALA A 1 156 ? 6.178 -22.871 -14.939 1.00 88.06 156 ALA A N 1
ATOM 1253 C CA . ALA A 1 156 ? 7.615 -23.131 -15.019 1.00 88.06 156 ALA A CA 1
ATOM 1254 C C . ALA A 1 156 ? 8.324 -22.140 -15.958 1.00 88.06 156 ALA A C 1
ATOM 1256 O O . ALA A 1 156 ? 9.402 -21.634 -15.639 1.00 88.06 156 ALA A O 1
ATOM 1257 N N . HIS A 1 157 ? 7.705 -21.821 -17.099 1.00 90.12 157 HIS A N 1
ATOM 1258 C CA . HIS A 1 157 ? 8.259 -20.865 -18.051 1.00 90.12 157 HIS A CA 1
ATOM 1259 C C . HIS A 1 157 ? 8.299 -19.438 -17.484 1.00 90.12 157 HIS A C 1
ATOM 1261 O O . HIS A 1 157 ? 9.349 -18.798 -17.524 1.00 90.12 157 HIS A O 1
ATOM 1267 N N . ALA A 1 158 ? 7.206 -18.965 -16.883 1.00 90.44 158 ALA A N 1
ATOM 1268 C CA . ALA A 1 158 ? 7.124 -17.648 -16.259 1.00 90.44 158 ALA A CA 1
ATOM 1269 C C . ALA A 1 158 ? 8.116 -17.500 -15.096 1.00 90.44 158 ALA A C 1
ATOM 1271 O O . ALA A 1 158 ? 8.778 -16.472 -14.987 1.00 90.44 158 ALA A O 1
ATOM 1272 N N . GLN A 1 159 ? 8.300 -18.541 -14.276 1.00 91.38 159 GLN A N 1
ATOM 1273 C CA . GLN A 1 159 ? 9.329 -18.557 -13.229 1.00 91.38 159 GLN A CA 1
ATOM 1274 C C . GLN A 1 159 ? 10.748 -18.466 -13.806 1.00 91.38 159 GLN A C 1
ATOM 1276 O O . GLN A 1 159 ? 11.583 -17.731 -13.279 1.00 91.38 159 GLN A O 1
ATOM 1281 N N . SER A 1 160 ? 11.026 -19.168 -14.910 1.00 92.81 160 SER A N 1
ATOM 1282 C CA . SER A 1 160 ? 12.317 -19.061 -15.596 1.00 92.81 160 SER A CA 1
ATOM 1283 C C . SER A 1 160 ? 12.559 -17.653 -16.147 1.00 92.81 160 SER A C 1
ATOM 1285 O O . SER A 1 160 ? 13.677 -17.146 -16.040 1.00 92.81 160 SER A O 1
ATOM 1287 N N . LEU A 1 161 ? 11.535 -17.013 -16.723 1.00 93.38 161 LEU A N 1
ATOM 1288 C CA . LEU A 1 161 ? 11.631 -15.636 -17.212 1.00 93.38 161 LEU A CA 1
ATOM 1289 C C . LEU A 1 161 ? 11.793 -14.636 -16.065 1.00 93.38 161 LEU A C 1
ATOM 1291 O O . LEU A 1 161 ? 12.606 -13.723 -16.177 1.00 93.38 161 LEU A O 1
ATOM 1295 N N . LEU A 1 162 ? 11.093 -14.840 -14.946 1.00 95.25 162 LEU A N 1
ATOM 1296 C CA . LEU A 1 162 ? 11.248 -14.032 -13.739 1.00 95.25 162 LEU A CA 1
ATOM 1297 C C . LEU A 1 162 ? 12.680 -14.104 -13.199 1.00 95.25 162 LEU A C 1
ATOM 1299 O O . LEU A 1 162 ? 13.278 -13.066 -12.929 1.00 95.25 162 LEU A O 1
ATOM 1303 N N . SER A 1 163 ? 13.255 -15.307 -13.087 1.00 95.44 163 SER A N 1
ATOM 1304 C CA . SER A 1 163 ? 14.651 -15.466 -12.654 1.00 95.44 163 SER A CA 1
ATOM 1305 C C . SER A 1 163 ? 15.592 -14.678 -13.560 1.00 95.44 163 SER A C 1
ATOM 1307 O O . SER A 1 163 ? 16.411 -13.903 -13.077 1.00 95.44 163 SER A O 1
ATOM 1309 N N . ARG A 1 164 ? 15.424 -14.818 -14.880 1.00 95.44 164 ARG A N 1
ATOM 1310 C CA . ARG A 1 164 ? 16.237 -14.108 -15.869 1.00 95.44 164 ARG A CA 1
ATOM 1311 C C . ARG A 1 164 ? 16.076 -12.591 -15.766 1.00 95.44 164 ARG A C 1
ATOM 1313 O O . ARG A 1 164 ? 17.067 -11.873 -15.770 1.00 95.44 164 ARG A O 1
ATOM 1320 N N . PHE A 1 165 ? 14.849 -12.098 -15.629 1.00 96.50 165 PHE A N 1
ATOM 1321 C CA . PHE A 1 165 ? 14.552 -10.678 -15.440 1.00 96.50 165 PHE A CA 1
ATOM 1322 C C . PHE A 1 165 ? 15.267 -10.099 -14.221 1.00 96.50 165 PHE A C 1
ATOM 1324 O O . PHE A 1 165 ? 15.932 -9.068 -14.308 1.00 96.50 165 PHE A O 1
ATOM 1331 N N . VAL A 1 166 ? 15.166 -10.798 -13.094 1.00 97.12 166 VAL A N 1
ATOM 1332 C CA . VAL A 1 166 ? 15.787 -10.407 -11.830 1.00 97.12 166 VAL A CA 1
ATOM 1333 C C . VAL A 1 166 ? 17.312 -10.442 -11.931 1.00 97.12 166 VAL A C 1
ATOM 1335 O O . VAL A 1 166 ? 17.973 -9.505 -11.487 1.00 97.12 166 VAL A O 1
ATOM 1338 N N . ASP A 1 167 ? 17.885 -11.480 -12.542 1.00 97.00 167 ASP A N 1
ATOM 1339 C CA . ASP A 1 167 ? 19.332 -11.597 -12.737 1.00 97.00 167 ASP A CA 1
ATOM 1340 C C . ASP A 1 167 ? 19.873 -10.453 -13.608 1.00 97.00 167 ASP A C 1
ATOM 1342 O O . ASP A 1 167 ? 20.841 -9.794 -13.221 1.00 97.00 167 ASP A O 1
ATOM 1346 N N . VAL A 1 168 ? 19.192 -10.136 -14.713 1.00 97.50 168 VAL A N 1
ATOM 1347 C CA . VAL A 1 168 ? 19.545 -9.017 -15.598 1.00 97.50 168 VAL A CA 1
ATOM 1348 C C . VAL A 1 168 ? 19.510 -7.692 -14.845 1.00 97.50 168 VAL A C 1
ATOM 1350 O O . VAL A 1 168 ? 20.513 -6.976 -14.833 1.00 97.50 168 VAL A O 1
ATOM 1353 N N . LEU A 1 169 ? 18.403 -7.374 -14.164 1.00 97.44 169 LEU A N 1
ATOM 1354 C CA . LEU A 1 169 ? 18.291 -6.116 -13.424 1.00 97.44 169 LEU A CA 1
ATOM 1355 C C . LEU A 1 169 ? 19.313 -6.024 -12.287 1.00 97.44 169 LEU A C 1
ATOM 1357 O O . LEU A 1 169 ? 19.942 -4.982 -12.128 1.00 97.44 169 LEU A O 1
ATOM 1361 N N . SER A 1 170 ? 19.530 -7.109 -11.541 1.00 96.81 170 SER A N 1
ATOM 1362 C CA . SER A 1 170 ? 20.474 -7.131 -10.415 1.00 96.81 170 SER A CA 1
ATOM 1363 C C . SER A 1 170 ? 21.946 -7.028 -10.820 1.00 96.81 170 SER A C 1
ATOM 1365 O O . SER A 1 170 ? 22.782 -6.643 -10.001 1.00 96.81 170 SER A O 1
ATOM 1367 N N . SER A 1 171 ? 22.273 -7.338 -12.077 1.00 96.38 171 SER A N 1
ATOM 1368 C CA . SER A 1 171 ? 23.627 -7.183 -12.617 1.00 96.38 171 SER A CA 1
ATOM 1369 C C . SER A 1 171 ? 23.994 -5.728 -12.934 1.00 96.38 171 SER A C 1
ATOM 1371 O O . SER A 1 171 ? 25.177 -5.406 -13.074 1.00 96.38 171 SER A O 1
ATOM 1373 N N . ARG A 1 172 ? 22.997 -4.839 -13.041 1.00 96.62 172 ARG A N 1
ATOM 1374 C CA . ARG A 1 172 ? 23.207 -3.432 -13.384 1.00 96.62 172 ARG A CA 1
ATOM 1375 C C . ARG A 1 172 ? 23.789 -2.642 -12.214 1.00 96.62 172 ARG A C 1
ATOM 1377 O O . ARG A 1 172 ? 23.480 -2.877 -11.049 1.00 96.62 172 ARG A O 1
ATOM 1384 N N . ALA A 1 173 ? 24.592 -1.634 -12.543 1.00 94.94 173 ALA A N 1
ATOM 1385 C CA . ALA A 1 173 ? 25.200 -0.747 -11.554 1.00 94.94 173 ALA A CA 1
ATOM 1386 C C . ALA A 1 173 ? 24.188 0.186 -10.860 1.00 94.94 173 ALA A C 1
ATOM 1388 O O . ALA A 1 173 ? 24.421 0.570 -9.722 1.00 94.94 173 ALA A O 1
ATOM 1389 N N . ASP A 1 174 ? 23.065 0.517 -11.507 1.00 95.75 174 ASP A N 1
ATOM 1390 C CA . ASP A 1 174 ? 21.981 1.346 -10.958 1.00 95.75 174 ASP A CA 1
ATOM 1391 C C . ASP A 1 174 ? 20.839 0.524 -10.327 1.00 95.75 174 ASP A C 1
ATOM 1393 O O . ASP A 1 174 ? 19.759 1.055 -10.055 1.00 95.75 174 ASP A O 1
ATOM 1397 N N . PHE A 1 175 ? 21.066 -0.773 -10.071 1.00 95.81 175 PHE A N 1
ATOM 1398 C CA . PHE A 1 175 ? 20.049 -1.694 -9.555 1.00 95.81 175 PHE A CA 1
ATOM 1399 C C . PHE A 1 175 ? 19.403 -1.219 -8.251 1.00 95.81 175 PHE A C 1
ATOM 1401 O O . PHE A 1 175 ? 18.185 -1.293 -8.120 1.00 95.81 175 PHE A O 1
ATOM 1408 N N . LEU A 1 176 ? 20.188 -0.725 -7.285 1.00 94.06 176 LEU A N 1
ATOM 1409 C CA . LEU A 1 176 ? 19.646 -0.312 -5.986 1.00 94.06 176 LEU A CA 1
ATOM 1410 C C . LEU A 1 176 ? 18.663 0.857 -6.135 1.00 94.06 176 LEU A C 1
ATOM 1412 O O . LEU A 1 176 ? 17.579 0.832 -5.554 1.00 94.06 176 LEU A O 1
ATOM 1416 N N . GLY A 1 177 ? 19.027 1.849 -6.949 1.00 93.94 177 GLY A N 1
ATOM 1417 C CA . GLY A 1 177 ? 18.165 2.979 -7.278 1.00 93.94 177 GLY A CA 1
ATOM 1418 C C . GLY A 1 177 ? 16.888 2.562 -7.995 1.00 93.94 177 GLY A C 1
ATOM 1419 O O . GLY A 1 177 ? 15.793 2.978 -7.610 1.00 93.94 177 GLY A O 1
ATOM 1420 N N . LEU A 1 178 ? 17.028 1.687 -8.995 1.00 95.06 178 LEU A N 1
ATOM 1421 C CA . LEU A 1 178 ? 15.903 1.111 -9.726 1.00 95.06 178 LEU A CA 1
ATOM 1422 C C . LEU A 1 178 ? 14.961 0.344 -8.790 1.00 95.06 178 LEU A C 1
ATOM 1424 O O . LEU A 1 178 ? 13.753 0.555 -8.835 1.00 95.06 178 LEU A O 1
ATOM 1428 N N . PHE A 1 179 ? 15.505 -0.525 -7.934 1.00 95.31 179 PHE A N 1
ATOM 1429 C CA . PHE A 1 179 ? 14.733 -1.318 -6.983 1.00 95.31 179 PHE A CA 1
ATOM 1430 C C . PHE A 1 179 ? 13.966 -0.434 -6.005 1.00 95.31 179 PHE A C 1
ATOM 1432 O O . PHE A 1 179 ? 12.797 -0.694 -5.759 1.00 95.31 179 PHE A O 1
ATOM 1439 N N . LYS A 1 180 ? 14.576 0.632 -5.478 1.00 93.00 180 LYS A N 1
ATOM 1440 C CA . LYS A 1 180 ? 13.873 1.575 -4.599 1.00 93.00 180 LYS A CA 1
ATOM 1441 C C . LYS A 1 180 ? 12.682 2.213 -5.305 1.00 93.00 180 LYS A C 1
ATOM 1443 O O . LYS A 1 180 ? 11.569 2.178 -4.799 1.00 93.00 180 LYS A O 1
ATOM 1448 N N . ARG A 1 181 ? 12.903 2.754 -6.501 1.00 92.50 181 ARG A N 1
ATOM 1449 C CA . ARG A 1 181 ? 11.883 3.491 -7.255 1.00 92.50 181 ARG A CA 1
ATOM 1450 C C . ARG A 1 181 ? 10.768 2.604 -7.780 1.00 92.50 181 ARG A C 1
ATOM 1452 O O . ARG A 1 181 ? 9.591 2.865 -7.550 1.00 92.50 181 ARG A O 1
ATOM 1459 N N . TRP A 1 182 ? 11.128 1.532 -8.464 1.00 94.00 182 TRP A N 1
ATOM 1460 C CA . TRP A 1 182 ? 10.140 0.620 -9.012 1.00 94.00 182 TRP A CA 1
ATOM 1461 C C . TRP A 1 182 ? 9.555 -0.315 -7.945 1.00 94.00 182 TRP A C 1
ATOM 1463 O O . TRP A 1 182 ? 8.401 -0.714 -8.036 1.00 94.00 182 TRP A O 1
ATOM 1473 N N . GLY A 1 183 ? 10.292 -0.604 -6.873 1.00 94.50 183 GLY A N 1
ATOM 1474 C CA . GLY A 1 183 ? 9.771 -1.314 -5.706 1.00 94.50 183 GLY A CA 1
ATOM 1475 C C . GLY A 1 183 ? 8.677 -0.530 -4.986 1.00 94.50 183 GLY A C 1
ATOM 1476 O O . GLY A 1 183 ? 7.665 -1.125 -4.621 1.00 94.50 183 GLY A O 1
ATOM 1477 N N . ILE A 1 184 ? 8.809 0.799 -4.866 1.00 93.31 184 ILE A N 1
ATOM 1478 C CA . ILE A 1 184 ? 7.726 1.679 -4.394 1.00 93.31 184 ILE A CA 1
ATOM 1479 C C . ILE A 1 184 ? 6.496 1.521 -5.287 1.00 93.31 184 ILE A C 1
ATOM 1481 O O . ILE A 1 184 ? 5.388 1.326 -4.793 1.00 93.31 184 ILE A O 1
ATOM 1485 N N . TRP A 1 185 ? 6.686 1.542 -6.606 1.00 92.62 185 TRP A N 1
ATOM 1486 C CA . TRP A 1 185 ? 5.593 1.345 -7.552 1.00 92.62 185 TRP A CA 1
ATOM 1487 C C . TRP A 1 185 ? 4.892 -0.008 -7.389 1.00 92.62 185 TRP A C 1
ATOM 1489 O O . TRP A 1 185 ? 3.668 -0.057 -7.274 1.00 92.62 185 TRP A O 1
ATOM 1499 N N . LEU A 1 186 ? 5.652 -1.104 -7.345 1.00 93.62 186 LEU A N 1
ATOM 1500 C CA . LEU A 1 186 ? 5.107 -2.450 -7.150 1.00 93.62 186 LEU A CA 1
ATOM 1501 C C . LEU A 1 186 ? 4.395 -2.573 -5.796 1.00 93.62 186 LEU A C 1
ATOM 1503 O O . LEU A 1 186 ? 3.321 -3.168 -5.719 1.00 93.62 186 LEU A O 1
ATOM 1507 N N . THR A 1 187 ? 4.946 -1.946 -4.753 1.00 94.12 187 THR A N 1
ATOM 1508 C CA . THR A 1 187 ? 4.319 -1.880 -3.429 1.00 94.12 187 THR A CA 1
ATOM 1509 C C . THR A 1 187 ? 2.980 -1.159 -3.510 1.00 94.12 187 THR A C 1
ATOM 1511 O O . THR A 1 187 ? 1.984 -1.707 -3.055 1.00 94.12 187 THR A O 1
ATOM 1514 N N . ARG A 1 188 ? 2.902 0.008 -4.163 1.00 92.12 188 ARG A N 1
ATOM 1515 C CA . ARG A 1 188 ? 1.639 0.744 -4.364 1.00 92.12 188 ARG A CA 1
ATOM 1516 C C . ARG A 1 188 ? 0.552 -0.136 -4.985 1.00 92.12 188 ARG A C 1
ATOM 1518 O O . ARG A 1 188 ? -0.582 -0.126 -4.512 1.00 92.12 188 ARG A O 1
ATOM 1525 N N . GLN A 1 189 ? 0.893 -0.894 -6.031 1.00 89.31 189 GLN A N 1
ATOM 1526 C CA . GLN A 1 189 ? -0.062 -1.790 -6.693 1.00 89.31 189 GLN A CA 1
ATOM 1527 C C . GLN A 1 189 ? -0.553 -2.885 -5.740 1.00 89.31 189 GLN A C 1
ATOM 1529 O O . GLN A 1 189 ? -1.755 -3.124 -5.654 1.00 89.31 189 GLN A O 1
ATOM 1534 N N . HIS A 1 190 ? 0.361 -3.483 -4.971 1.00 89.62 190 HIS A N 1
ATOM 1535 C CA . HIS A 1 190 ? 0.038 -4.501 -3.968 1.00 89.62 190 HIS A CA 1
ATOM 1536 C C . HIS A 1 190 ? -0.834 -3.961 -2.822 1.00 89.62 190 HIS A C 1
ATOM 1538 O O . HIS A 1 190 ? -1.748 -4.641 -2.365 1.00 89.62 190 HIS A O 1
ATOM 1544 N N . LEU A 1 191 ? -0.598 -2.722 -2.375 1.00 90.19 191 LEU A N 1
ATOM 1545 C CA . LEU A 1 191 ? -1.405 -2.092 -1.325 1.00 90.19 191 LEU A CA 1
ATOM 1546 C C . LEU A 1 191 ? -2.847 -1.819 -1.783 1.00 90.19 191 LEU A C 1
ATOM 1548 O O . LEU A 1 191 ? -3.775 -2.018 -1.001 1.00 90.19 191 LEU A O 1
ATOM 1552 N N . ARG A 1 192 ? -3.038 -1.397 -3.042 1.00 84.38 192 ARG A N 1
ATOM 1553 C CA . ARG A 1 192 ? -4.361 -1.105 -3.628 1.00 84.38 192 ARG A CA 1
ATOM 1554 C C . ARG A 1 192 ? -5.139 -2.350 -4.034 1.00 84.38 192 ARG A C 1
ATOM 1556 O O . ARG A 1 192 ? -6.363 -2.387 -3.930 1.00 84.38 192 ARG A O 1
ATOM 1563 N N . PHE A 1 193 ? -4.435 -3.363 -4.521 1.00 81.19 193 PHE A N 1
ATOM 1564 C CA . PHE A 1 193 ? -5.030 -4.587 -5.039 1.00 81.19 193 PHE A CA 1
ATOM 1565 C C . PHE A 1 193 ? -4.400 -5.797 -4.348 1.00 81.19 193 PHE A C 1
ATOM 1567 O O . PHE A 1 193 ? -3.693 -6.567 -4.995 1.00 81.19 193 PHE A O 1
ATOM 1574 N N . PRO A 1 194 ? -4.633 -5.973 -3.032 1.00 76.19 194 PRO A N 1
ATOM 1575 C CA . PRO A 1 194 ? -4.091 -7.118 -2.321 1.00 76.19 194 PRO A CA 1
ATOM 1576 C C . PRO A 1 194 ? -4.682 -8.410 -2.886 1.00 76.19 194 PRO A C 1
ATOM 1578 O O . PRO A 1 194 ? -5.876 -8.465 -3.200 1.00 76.19 194 PRO A O 1
ATOM 1581 N N . ASP A 1 195 ? -3.859 -9.453 -2.970 1.00 68.06 195 ASP A N 1
ATOM 1582 C CA . ASP A 1 195 ? -4.283 -10.782 -3.405 1.00 68.06 195 ASP A CA 1
ATOM 1583 C C . ASP A 1 195 ? -5.413 -11.305 -2.496 1.00 68.06 195 ASP A C 1
ATOM 1585 O O . ASP A 1 195 ? -5.257 -11.456 -1.281 1.00 68.06 195 ASP A O 1
ATOM 1589 N N . LYS A 1 196 ? -6.589 -11.548 -3.087 1.00 60.25 196 LYS A N 1
ATOM 1590 C CA . LYS A 1 196 ? -7.788 -12.038 -2.379 1.00 60.25 196 LYS A CA 1
ATOM 1591 C C . LYS A 1 196 ? -7.966 -13.555 -2.506 1.00 60.25 196 LYS A C 1
ATOM 1593 O O . LYS A 1 196 ? -8.975 -14.092 -2.043 1.00 60.25 196 LYS A O 1
ATOM 1598 N N . SER A 1 197 ? -7.044 -14.262 -3.162 1.00 55.31 197 SER A N 1
ATOM 1599 C CA . SER A 1 197 ? -7.251 -15.643 -3.598 1.00 55.31 197 SER A CA 1
ATOM 1600 C C . SER A 1 197 ? -6.763 -16.691 -2.585 1.00 55.31 197 SER A C 1
ATOM 1602 O O . SER A 1 197 ? -5.772 -17.380 -2.771 1.00 55.31 197 SER A O 1
ATOM 1604 N N . VAL A 1 198 ? -7.531 -16.910 -1.512 1.00 52.72 198 VAL A N 1
ATOM 1605 C CA . VAL A 1 198 ? -7.238 -17.985 -0.529 1.00 52.72 198 VAL A CA 1
ATOM 1606 C C . VAL A 1 198 ? -7.500 -19.398 -1.102 1.00 52.72 198 VAL A C 1
ATOM 1608 O O . VAL A 1 198 ? -7.042 -20.400 -0.555 1.00 52.72 198 VAL A O 1
ATOM 1611 N N . HIS A 1 199 ? -8.244 -19.508 -2.210 1.00 51.03 199 HIS A N 1
ATOM 1612 C CA . HIS A 1 199 ? -8.757 -20.786 -2.733 1.00 51.03 199 HIS A CA 1
ATOM 1613 C C . HIS A 1 199 ? -8.494 -21.044 -4.227 1.00 51.03 199 HIS A C 1
ATOM 1615 O O . HIS A 1 199 ? -8.980 -22.042 -4.759 1.00 51.03 199 HIS A O 1
ATOM 1621 N N . GLN A 1 200 ? -7.756 -20.173 -4.919 1.00 58.78 200 GLN A N 1
ATOM 1622 C CA . GLN A 1 200 ? -7.325 -20.407 -6.304 1.00 58.78 200 GLN A CA 1
ATOM 1623 C C . GLN A 1 200 ? -5.804 -20.553 -6.342 1.00 58.78 200 GLN A C 1
ATOM 1625 O O . GLN A 1 200 ? -5.112 -20.017 -5.481 1.00 58.78 200 GLN A O 1
ATOM 1630 N N . GLU A 1 201 ? -5.275 -21.295 -7.319 1.00 64.25 201 GLU A N 1
ATOM 1631 C CA . GLU A 1 201 ? -3.834 -21.274 -7.569 1.00 64.25 201 GLU A CA 1
ATOM 1632 C C . GLU A 1 201 ? -3.425 -19.846 -7.937 1.00 64.25 2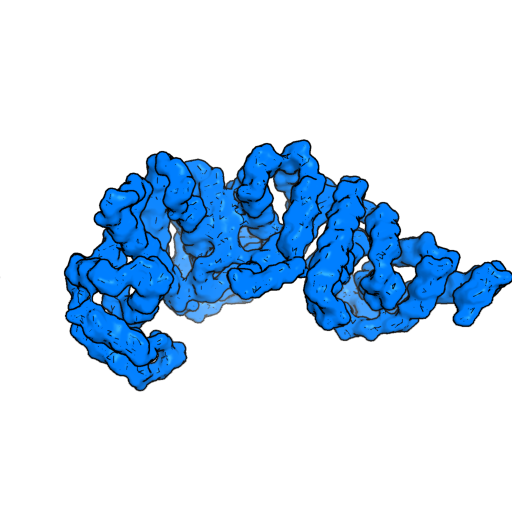01 GLU A C 1
ATOM 1634 O O . GLU A 1 201 ? -3.767 -19.348 -9.013 1.00 64.25 201 GLU A O 1
ATOM 1639 N N . ARG A 1 202 ? -2.727 -19.191 -7.005 1.00 70.69 202 ARG A N 1
ATOM 1640 C CA . ARG A 1 202 ? -2.202 -17.839 -7.162 1.00 70.69 202 ARG A CA 1
ATOM 1641 C C . ARG A 1 202 ? -1.313 -17.773 -8.404 1.00 70.69 202 ARG A C 1
ATOM 1643 O O . ARG A 1 202 ? -0.380 -18.570 -8.559 1.00 70.69 202 ARG A O 1
ATOM 1650 N N . ARG A 1 203 ? -1.618 -16.822 -9.284 1.00 76.38 203 ARG A N 1
ATOM 1651 C CA . ARG A 1 203 ? -0.827 -16.531 -10.483 1.00 76.38 203 ARG A CA 1
ATOM 1652 C C . ARG A 1 203 ? 0.343 -15.612 -10.136 1.00 76.38 203 ARG A C 1
ATOM 1654 O O . ARG A 1 203 ? 0.394 -15.059 -9.044 1.00 76.38 203 ARG A O 1
ATOM 1661 N N . LEU A 1 204 ? 1.309 -15.498 -11.046 1.00 84.50 204 LEU A N 1
ATOM 1662 C CA . LEU A 1 204 ? 2.445 -14.595 -10.861 1.00 84.50 204 LEU A CA 1
ATOM 1663 C C . LEU A 1 204 ? 1.958 -13.148 -10.972 1.00 84.50 204 LEU A C 1
ATOM 1665 O O . LEU A 1 204 ? 1.400 -12.765 -11.996 1.00 84.50 204 LEU A O 1
ATOM 1669 N N . GLU A 1 205 ? 2.218 -12.348 -9.944 1.00 85.94 205 GLU A N 1
ATOM 1670 C CA . GLU A 1 205 ? 1.808 -10.947 -9.866 1.00 85.94 205 GLU A CA 1
ATOM 1671 C C . GLU A 1 205 ? 3.005 -10.016 -9.615 1.00 85.94 205 GLU A C 1
ATOM 1673 O O . GLU A 1 205 ? 4.138 -10.445 -9.376 1.00 85.94 205 GLU A O 1
ATOM 1678 N N . GLY A 1 206 ? 2.762 -8.701 -9.632 1.00 87.38 206 GLY A N 1
ATOM 1679 C CA . GLY A 1 206 ? 3.795 -7.697 -9.352 1.00 87.38 206 GLY A CA 1
ATOM 1680 C C . GLY A 1 206 ? 4.471 -7.875 -7.985 1.00 87.38 206 GLY A C 1
ATOM 1681 O O . GLY A 1 206 ? 5.648 -7.545 -7.835 1.00 87.38 206 GLY A O 1
ATOM 1682 N N . GLN A 1 207 ? 3.770 -8.456 -7.007 1.00 89.81 207 GLN A N 1
ATOM 1683 C CA . GLN A 1 207 ? 4.338 -8.759 -5.695 1.00 89.81 207 GLN A CA 1
ATOM 1684 C C . GLN A 1 207 ? 5.432 -9.842 -5.768 1.00 89.81 207 GLN A C 1
ATOM 1686 O O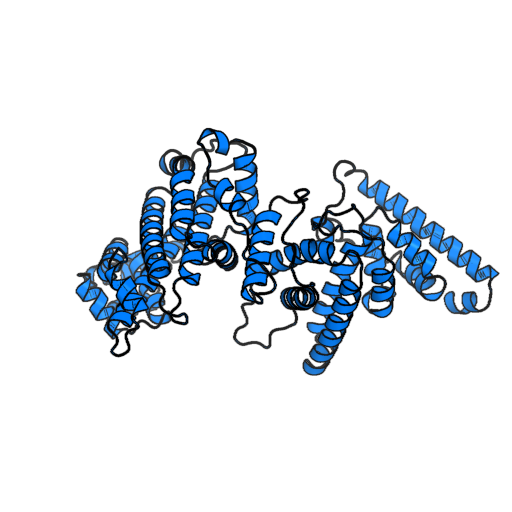 . GLN A 1 207 ? 6.441 -9.744 -5.071 1.00 89.81 207 GLN A O 1
ATOM 1691 N N . ASP A 1 208 ? 5.278 -10.850 -6.630 1.00 91.69 208 ASP A N 1
ATOM 1692 C CA . ASP A 1 208 ? 6.288 -11.901 -6.818 1.00 91.69 208 ASP A CA 1
ATOM 1693 C C . ASP A 1 208 ? 7.567 -11.321 -7.432 1.00 91.69 208 ASP A C 1
ATOM 1695 O O . ASP A 1 208 ? 8.681 -11.655 -7.023 1.00 91.69 208 ASP A O 1
ATOM 1699 N N . ILE A 1 209 ? 7.403 -10.375 -8.360 1.00 94.44 209 ILE A N 1
ATOM 1700 C CA . ILE A 1 209 ? 8.508 -9.620 -8.952 1.00 94.44 209 ILE A CA 1
ATOM 1701 C C . ILE A 1 209 ? 9.223 -8.781 -7.891 1.00 94.44 209 ILE A C 1
ATOM 1703 O O . ILE A 1 209 ? 10.450 -8.835 -7.789 1.00 94.44 209 ILE A O 1
ATOM 1707 N N . PHE A 1 210 ? 8.467 -8.041 -7.076 1.00 95.38 210 PHE A N 1
ATOM 1708 C CA . PHE A 1 210 ? 9.013 -7.246 -5.978 1.00 95.38 210 PHE A CA 1
ATOM 1709 C C . PHE A 1 210 ? 9.885 -8.095 -5.046 1.00 95.38 210 PHE A C 1
ATOM 1711 O O . PHE A 1 210 ? 11.035 -7.740 -4.771 1.00 95.38 210 PHE A O 1
ATOM 1718 N N . TRP A 1 211 ? 9.367 -9.243 -4.605 1.00 95.06 211 TRP A N 1
ATOM 1719 C CA . TRP A 1 211 ? 10.078 -10.122 -3.683 1.00 95.06 211 TRP A CA 1
ATOM 1720 C C . TRP A 1 211 ? 11.309 -10.780 -4.298 1.00 95.06 211 TRP A C 1
ATOM 1722 O O . TRP A 1 211 ? 12.335 -10.880 -3.624 1.00 95.06 211 TRP A O 1
ATOM 1732 N N . ALA A 1 212 ? 11.244 -11.169 -5.571 1.00 95.56 212 ALA A N 1
ATOM 1733 C CA . ALA A 1 212 ? 12.390 -11.739 -6.264 1.00 95.56 212 ALA A CA 1
ATOM 1734 C C . ALA A 1 212 ? 13.525 -10.710 -6.446 1.00 95.56 212 ALA A C 1
ATOM 1736 O O . ALA A 1 212 ? 14.702 -11.053 -6.323 1.00 95.56 212 ALA A O 1
ATOM 1737 N N . LEU A 1 213 ? 13.198 -9.431 -6.667 1.00 95.75 213 LEU A N 1
ATOM 1738 C CA . LEU A 1 213 ? 14.193 -8.352 -6.702 1.00 95.75 213 LEU A CA 1
ATOM 1739 C C . LEU A 1 213 ? 14.771 -8.063 -5.313 1.00 95.75 213 LEU A C 1
ATOM 1741 O O . LEU A 1 213 ? 15.983 -7.887 -5.185 1.00 95.75 213 LEU A O 1
ATOM 1745 N N . ALA A 1 214 ? 13.932 -8.049 -4.274 1.00 94.81 214 ALA A N 1
ATOM 1746 C CA . ALA A 1 214 ? 14.361 -7.820 -2.893 1.00 94.81 214 ALA A CA 1
ATOM 1747 C C . ALA A 1 214 ? 15.439 -8.827 -2.438 1.00 94.81 214 ALA A C 1
ATOM 1749 O O . ALA A 1 214 ? 16.377 -8.467 -1.716 1.00 94.81 214 ALA A O 1
ATOM 1750 N N . ASP A 1 215 ? 15.369 -10.067 -2.930 1.00 93.81 215 ASP A N 1
ATOM 1751 C CA . ASP A 1 215 ? 16.349 -11.119 -2.633 1.00 93.81 215 ASP A CA 1
ATOM 1752 C C . ASP A 1 215 ? 17.744 -10.811 -3.200 1.00 93.81 215 ASP A C 1
ATOM 1754 O O . ASP A 1 215 ? 18.754 -11.231 -2.635 1.00 93.81 215 ASP A O 1
ATOM 1758 N N . LYS A 1 216 ? 17.831 -10.012 -4.271 1.00 94.56 216 LYS A N 1
ATOM 1759 C CA . LYS A 1 216 ? 19.105 -9.594 -4.884 1.00 94.56 216 LYS A CA 1
ATOM 1760 C C . LYS A 1 216 ? 19.722 -8.348 -4.257 1.00 94.56 216 LYS A C 1
ATOM 1762 O O . LYS A 1 216 ? 20.887 -8.041 -4.517 1.00 94.56 216 LYS A O 1
ATOM 1767 N N . VAL A 1 217 ? 18.971 -7.616 -3.437 1.00 91.50 217 VAL A N 1
ATOM 1768 C CA . VAL A 1 217 ? 19.483 -6.435 -2.733 1.00 91.50 217 VAL A CA 1
ATOM 1769 C C . VAL A 1 217 ? 20.605 -6.862 -1.786 1.00 91.50 217 VAL A C 1
ATOM 1771 O O . VAL A 1 217 ? 20.462 -7.835 -1.049 1.00 91.50 217 VAL A O 1
ATOM 1774 N N . ARG A 1 218 ? 21.747 -6.168 -1.802 1.00 84.44 218 ARG A N 1
ATOM 1775 C CA . ARG A 1 218 ? 22.889 -6.508 -0.936 1.00 84.44 218 ARG A CA 1
ATOM 1776 C C . ARG A 1 218 ? 22.646 -6.046 0.504 1.00 84.44 218 ARG A C 1
ATOM 1778 O O . ARG A 1 218 ? 21.994 -5.031 0.725 1.00 84.44 218 ARG A O 1
ATOM 1785 N N . SER A 1 219 ? 23.196 -6.789 1.465 1.00 80.19 219 SER A N 1
ATOM 1786 C CA . SER A 1 219 ? 23.238 -6.396 2.879 1.00 80.19 219 SER A CA 1
ATOM 1787 C C . SER A 1 219 ? 24.504 -5.567 3.170 1.00 80.19 219 SER A C 1
ATOM 1789 O O . SER A 1 219 ? 25.565 -5.923 2.644 1.00 80.19 219 SER A O 1
ATOM 1791 N N . PRO A 1 220 ? 24.441 -4.500 3.991 1.00 79.50 220 PRO A N 1
ATOM 1792 C CA . PRO A 1 220 ? 23.239 -3.936 4.613 1.00 79.50 220 PRO A CA 1
ATOM 1793 C C . PRO A 1 220 ? 22.419 -3.096 3.623 1.00 79.50 220 PRO A C 1
ATOM 1795 O O . PRO A 1 220 ? 22.979 -2.366 2.801 1.00 79.50 220 PRO A O 1
ATOM 1798 N N . TYR A 1 221 ? 21.088 -3.176 3.714 1.00 84.19 221 TYR A N 1
ATOM 1799 C CA . TYR A 1 221 ? 20.217 -2.313 2.918 1.00 84.19 221 TYR A CA 1
ATOM 1800 C C . TYR A 1 221 ? 20.315 -0.863 3.405 1.00 84.19 221 TYR A C 1
ATOM 1802 O O . TYR A 1 221 ? 20.150 -0.586 4.591 1.00 84.19 221 TYR A O 1
ATOM 1810 N N . CYS A 1 222 ? 20.563 0.073 2.485 1.00 84.06 222 CYS A N 1
ATOM 1811 C CA . CYS A 1 222 ? 20.579 1.498 2.796 1.00 84.06 222 CYS A CA 1
ATOM 1812 C C . CYS A 1 222 ? 19.171 2.096 2.616 1.00 84.06 222 CYS A C 1
ATOM 1814 O O . CYS A 1 222 ? 18.726 2.212 1.467 1.00 84.06 222 CYS A O 1
ATOM 1816 N N . PRO A 1 223 ? 18.494 2.529 3.699 1.00 82.81 223 PRO A N 1
ATOM 1817 C CA . PRO A 1 223 ? 17.137 3.067 3.632 1.00 82.81 223 PRO A CA 1
ATOM 1818 C C . PRO A 1 223 ? 17.075 4.500 3.089 1.00 82.81 223 PRO A C 1
ATOM 1820 O O . PRO A 1 223 ? 15.976 4.992 2.845 1.00 82.81 223 PRO A O 1
ATOM 1823 N N . ALA A 1 224 ? 18.217 5.166 2.880 1.00 84.12 224 ALA A N 1
ATOM 1824 C CA . ALA A 1 224 ? 18.252 6.533 2.369 1.00 84.12 224 ALA A CA 1
ATOM 1825 C C . ALA A 1 224 ? 17.508 6.633 1.033 1.00 84.12 224 ALA A C 1
ATOM 1827 O O . ALA A 1 224 ? 17.743 5.833 0.121 1.00 84.12 224 ALA A O 1
ATOM 1828 N N . PHE A 1 225 ? 16.625 7.613 0.927 1.00 84.38 225 PHE A N 1
ATOM 1829 C CA . PHE A 1 225 ? 15.795 7.834 -0.242 1.00 84.38 225 PHE A CA 1
ATOM 1830 C C . PHE A 1 225 ? 15.859 9.310 -0.628 1.00 84.38 225 PHE A C 1
ATOM 1832 O O . PHE A 1 225 ? 15.987 10.171 0.237 1.00 84.38 225 PHE A O 1
ATOM 1839 N N . SER A 1 226 ? 15.852 9.586 -1.926 1.00 82.31 226 SER A N 1
ATOM 1840 C CA . SER A 1 226 ? 15.954 10.938 -2.464 1.00 82.31 226 SER A CA 1
ATOM 1841 C C . SER A 1 226 ? 14.705 11.764 -2.172 1.00 82.31 226 SER A C 1
ATOM 1843 O O . SER A 1 226 ? 13.595 11.337 -2.483 1.00 82.31 226 SER A O 1
ATOM 1845 N N . ASP A 1 227 ? 14.896 13.000 -1.712 1.00 72.38 227 ASP A N 1
ATOM 1846 C CA . ASP A 1 227 ? 13.816 13.985 -1.563 1.00 72.38 227 ASP A CA 1
ATOM 1847 C C . ASP A 1 227 ? 13.231 14.438 -2.916 1.00 72.38 227 ASP A C 1
ATOM 1849 O O . ASP A 1 227 ? 12.227 15.148 -2.962 1.00 72.38 227 ASP A O 1
ATOM 1853 N N . GLN A 1 228 ? 13.848 14.047 -4.040 1.00 67.31 228 GLN A N 1
ATOM 1854 C CA . GLN A 1 228 ? 13.348 14.305 -5.395 1.00 67.31 228 GLN A CA 1
ATOM 1855 C C . GLN A 1 228 ? 12.195 13.358 -5.736 1.00 67.31 228 GLN A C 1
ATOM 1857 O O . GLN A 1 228 ? 12.281 12.565 -6.673 1.00 67.31 228 GLN A O 1
ATOM 1862 N N . LEU A 1 229 ? 11.141 13.371 -4.931 1.00 65.25 229 LEU A N 1
ATOM 1863 C CA . LEU A 1 229 ? 9.935 12.600 -5.186 1.00 65.25 229 LEU A CA 1
ATOM 1864 C C . LEU A 1 229 ? 9.140 13.265 -6.305 1.00 65.25 229 LEU A C 1
ATOM 1866 O O . LEU A 1 229 ? 8.783 14.441 -6.214 1.00 65.25 229 LEU A O 1
ATOM 1870 N N . ASP A 1 230 ? 8.874 12.506 -7.366 1.00 65.19 230 ASP A N 1
ATOM 1871 C CA . ASP A 1 230 ? 8.115 12.998 -8.517 1.00 65.19 230 ASP A CA 1
ATOM 1872 C C . ASP A 1 230 ? 6.623 13.097 -8.177 1.00 65.19 230 ASP A C 1
ATOM 1874 O O . ASP A 1 230 ? 5.865 13.796 -8.852 1.00 65.19 230 ASP A O 1
ATOM 1878 N N . SER A 1 231 ? 6.177 12.371 -7.146 1.00 75.38 231 SER A N 1
ATOM 1879 C CA . SER A 1 231 ? 4.772 12.273 -6.766 1.00 75.38 231 SER A CA 1
ATOM 1880 C C . SER A 1 231 ? 4.578 12.323 -5.258 1.00 75.38 231 SER A C 1
ATOM 1882 O O . SER A 1 231 ? 5.298 11.689 -4.493 1.00 75.38 231 SER A O 1
ATOM 1884 N N . SER A 1 232 ? 3.532 13.031 -4.832 1.00 79.44 232 SER A N 1
ATOM 1885 C CA . SER A 1 232 ? 3.215 13.227 -3.415 1.00 79.44 232 SER A CA 1
ATOM 1886 C C . SER A 1 232 ? 2.963 11.923 -2.663 1.00 79.44 232 SER A C 1
ATOM 1888 O O . SER A 1 232 ? 3.151 11.868 -1.467 1.00 79.44 232 SER A O 1
ATOM 1890 N N . TRP A 1 233 ? 2.526 10.856 -3.321 1.00 84.81 233 TRP A N 1
ATOM 1891 C CA . TRP A 1 233 ? 2.163 9.621 -2.630 1.00 84.81 233 TRP A CA 1
ATOM 1892 C C . TRP A 1 233 ? 3.344 8.715 -2.248 1.00 84.81 233 TRP A C 1
ATOM 1894 O O . TRP A 1 233 ? 3.196 7.809 -1.425 1.00 84.81 233 TRP A O 1
ATOM 1904 N N . GLU A 1 234 ? 4.509 8.920 -2.860 1.00 88.88 234 GLU A N 1
ATOM 1905 C CA . GLU A 1 234 ? 5.664 8.033 -2.721 1.00 88.88 234 GLU A CA 1
ATOM 1906 C C . GLU A 1 234 ? 6.197 7.865 -1.278 1.00 88.88 234 GLU A C 1
ATOM 1908 O O . GLU A 1 234 ? 6.566 6.733 -0.961 1.00 88.88 234 GLU A O 1
ATOM 1913 N N . PRO A 1 235 ? 6.213 8.879 -0.375 1.00 89.94 235 PRO A N 1
ATOM 1914 C CA . PRO A 1 235 ? 6.785 8.725 0.968 1.00 89.94 235 PRO A CA 1
ATOM 1915 C C . PRO A 1 235 ? 6.133 7.604 1.784 1.00 89.94 235 PRO A C 1
ATOM 1917 O O . PRO A 1 235 ? 6.816 6.711 2.282 1.00 89.94 235 PRO A O 1
ATOM 1920 N N . TRP A 1 236 ? 4.800 7.605 1.887 1.00 92.31 236 TRP A N 1
ATOM 1921 C CA . TRP A 1 236 ? 4.079 6.619 2.699 1.00 92.31 236 TRP A CA 1
ATOM 1922 C C . TRP A 1 236 ? 4.168 5.218 2.090 1.00 92.31 236 TRP A C 1
ATOM 1924 O O . TRP A 1 236 ? 4.261 4.220 2.805 1.00 92.31 236 TRP A O 1
ATOM 1934 N N . VAL A 1 237 ? 4.170 5.118 0.755 1.00 93.19 237 VAL A N 1
ATOM 1935 C CA . VAL A 1 237 ? 4.364 3.834 0.066 1.00 93.19 237 VAL A CA 1
ATOM 1936 C C . VAL A 1 237 ? 5.788 3.317 0.252 1.00 93.19 237 VAL A C 1
ATOM 1938 O O . VAL A 1 237 ? 5.968 2.119 0.454 1.00 93.19 237 VAL A O 1
ATOM 1941 N N . TYR A 1 238 ? 6.797 4.189 0.247 1.00 92.88 238 TYR A N 1
ATOM 1942 C CA . TYR A 1 238 ? 8.168 3.796 0.557 1.00 92.88 238 TYR A CA 1
ATOM 1943 C C . TYR A 1 238 ? 8.312 3.302 1.997 1.00 92.88 238 TYR A C 1
ATOM 1945 O O . TYR A 1 238 ? 8.941 2.272 2.232 1.00 92.88 238 TYR A O 1
ATOM 1953 N N . GLN A 1 239 ? 7.667 3.969 2.952 1.00 93.12 239 GLN A N 1
ATOM 1954 C CA . GLN A 1 239 ? 7.624 3.515 4.341 1.00 93.12 239 GLN A CA 1
ATOM 1955 C C . GLN A 1 239 ? 6.954 2.140 4.464 1.00 93.12 239 GLN A C 1
ATOM 1957 O O . GLN A 1 239 ? 7.488 1.242 5.116 1.00 93.12 239 GLN A O 1
ATOM 1962 N N . SER A 1 240 ? 5.836 1.931 3.764 1.00 94.88 240 SER A N 1
ATOM 1963 C CA . SER A 1 240 ? 5.177 0.624 3.677 1.00 94.88 240 SER A CA 1
ATOM 1964 C C . SER A 1 240 ? 6.079 -0.440 3.043 1.00 94.88 240 SER A C 1
ATOM 1966 O O . SER A 1 240 ? 6.179 -1.554 3.552 1.00 94.88 240 SER A O 1
ATOM 1968 N N . MET A 1 241 ? 6.798 -0.099 1.969 1.00 95.25 241 MET A N 1
ATOM 1969 C CA . MET A 1 241 ? 7.773 -0.981 1.322 1.00 95.25 241 MET A CA 1
ATOM 1970 C C . MET A 1 241 ? 8.876 -1.397 2.302 1.00 95.25 241 MET A C 1
ATOM 1972 O O . MET A 1 241 ? 9.201 -2.579 2.391 1.00 95.25 241 MET A O 1
ATOM 1976 N N . GLN A 1 242 ? 9.442 -0.451 3.054 1.00 94.50 242 GLN A N 1
ATOM 1977 C CA . GLN A 1 242 ? 10.457 -0.737 4.069 1.00 94.50 242 GLN A CA 1
ATOM 1978 C C . GLN A 1 242 ? 9.919 -1.641 5.178 1.00 94.50 242 GLN A C 1
ATOM 1980 O O . GLN A 1 242 ? 10.604 -2.581 5.572 1.00 94.50 242 GLN A O 1
ATOM 1985 N N . ALA A 1 243 ? 8.689 -1.402 5.639 1.00 94.88 243 ALA A N 1
ATOM 1986 C CA . ALA A 1 243 ? 8.040 -2.236 6.643 1.00 94.88 243 ALA A CA 1
ATOM 1987 C C . ALA A 1 243 ? 7.865 -3.681 6.143 1.00 94.88 243 ALA A C 1
ATOM 1989 O O . ALA A 1 243 ? 8.232 -4.627 6.840 1.00 94.88 243 ALA A O 1
ATOM 1990 N N . LEU A 1 244 ? 7.408 -3.866 4.898 1.00 94.69 244 LEU A N 1
ATOM 1991 C CA . LEU A 1 244 ? 7.321 -5.188 4.270 1.00 94.69 244 LEU A CA 1
ATOM 1992 C C . LEU A 1 244 ? 8.698 -5.857 4.176 1.00 94.69 244 LEU A C 1
ATOM 1994 O O . LEU A 1 244 ? 8.849 -7.010 4.577 1.00 94.69 244 LEU A O 1
ATOM 1998 N N . LEU A 1 245 ? 9.720 -5.145 3.698 1.00 94.81 245 LEU A N 1
ATOM 1999 C CA . LEU A 1 245 ? 11.079 -5.681 3.603 1.00 94.81 245 LEU A CA 1
ATOM 2000 C C . LEU A 1 245 ? 11.632 -6.103 4.973 1.00 94.81 245 LEU A C 1
ATOM 2002 O O . LEU A 1 245 ? 12.173 -7.201 5.091 1.00 94.81 245 LEU A O 1
ATOM 2006 N N . HIS A 1 246 ? 11.439 -5.274 6.002 1.00 93.38 246 HIS A N 1
ATOM 2007 C CA . HIS A 1 246 ? 11.831 -5.581 7.376 1.00 93.38 246 HIS A CA 1
ATOM 2008 C C . HIS A 1 246 ? 11.096 -6.809 7.922 1.00 93.38 246 HIS A C 1
ATOM 2010 O O . HIS A 1 246 ? 11.729 -7.662 8.529 1.00 93.38 246 HIS A O 1
ATOM 2016 N N . SER A 1 247 ? 9.789 -6.955 7.655 1.00 91.62 247 SER A N 1
ATOM 2017 C CA . SER A 1 247 ? 9.016 -8.129 8.103 1.00 91.62 247 SER A CA 1
ATOM 2018 C C . SER A 1 247 ? 9.571 -9.457 7.583 1.00 91.62 247 SER A C 1
ATOM 2020 O O . SER A 1 247 ? 9.450 -10.481 8.251 1.00 91.62 247 SER A O 1
ATOM 2022 N N . ARG A 1 248 ? 10.182 -9.448 6.392 1.00 90.94 248 ARG A N 1
ATOM 2023 C CA . ARG A 1 248 ? 10.730 -10.649 5.757 1.00 90.94 248 ARG A CA 1
ATOM 2024 C C . ARG A 1 248 ? 12.162 -10.942 6.197 1.00 90.94 248 ARG A C 1
ATOM 2026 O O . ARG A 1 248 ? 12.510 -12.110 6.342 1.00 90.94 248 ARG A O 1
ATOM 2033 N N . ASP A 1 249 ? 12.989 -9.910 6.357 1.00 89.50 249 ASP A N 1
ATOM 2034 C CA . ASP A 1 249 ? 14.406 -10.050 6.713 1.00 89.50 249 ASP A CA 1
ATOM 2035 C C . ASP A 1 249 ? 14.863 -8.924 7.672 1.00 89.50 249 ASP A C 1
ATOM 2037 O O . ASP A 1 249 ? 15.507 -7.955 7.245 1.00 89.50 249 ASP A O 1
ATOM 2041 N N . PRO A 1 250 ? 14.527 -9.036 8.976 1.00 90.31 250 PRO A N 1
ATOM 2042 C CA . PRO A 1 250 ? 14.837 -8.018 9.984 1.00 90.31 250 PRO A CA 1
ATOM 2043 C C . PRO A 1 250 ? 16.340 -7.811 10.210 1.00 90.31 250 PRO A C 1
ATOM 2045 O O . PRO A 1 250 ? 16.760 -6.751 10.673 1.00 90.31 250 PRO A O 1
ATOM 2048 N N . GLU A 1 251 ? 17.159 -8.825 9.908 1.00 89.25 251 GLU A N 1
ATOM 2049 C CA . GLU A 1 251 ? 18.616 -8.767 10.067 1.00 89.25 251 GLU A CA 1
ATOM 2050 C C . GLU A 1 251 ? 19.275 -7.950 8.946 1.00 89.25 251 GLU A C 1
ATOM 2052 O O . GLU A 1 251 ? 20.281 -7.270 9.167 1.00 89.25 251 GLU A O 1
ATOM 2057 N N . LYS A 1 252 ? 18.713 -8.002 7.733 1.00 89.00 252 LYS A N 1
ATOM 2058 C CA . LYS A 1 252 ? 19.225 -7.299 6.547 1.00 89.00 252 LYS A CA 1
ATOM 2059 C C . LYS A 1 252 ? 18.693 -5.878 6.406 1.00 89.00 252 LYS A C 1
ATOM 2061 O O . LYS A 1 252 ? 19.396 -5.010 5.871 1.00 89.00 252 LYS A O 1
ATOM 2066 N 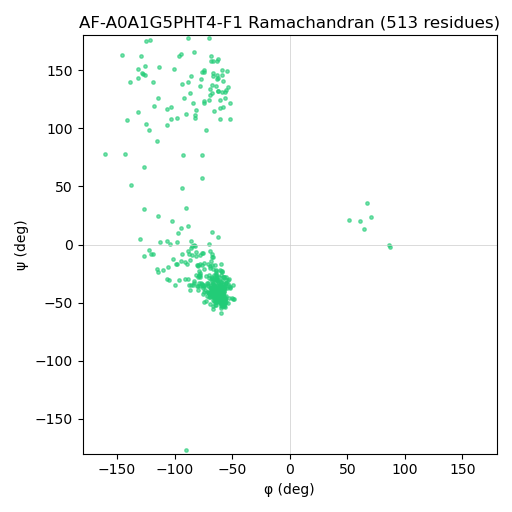N . VAL A 1 253 ? 17.443 -5.661 6.803 1.00 91.00 253 VAL A N 1
ATOM 2067 C CA . VAL A 1 253 ? 16.711 -4.414 6.580 1.00 91.00 253 VAL A CA 1
ATOM 2068 C C . VAL A 1 253 ? 16.360 -3.813 7.935 1.00 91.00 253 VAL A C 1
ATOM 2070 O O . VAL A 1 253 ? 15.651 -4.460 8.698 1.00 91.00 253 VAL A O 1
ATOM 2073 N N . PRO A 1 254 ? 16.827 -2.597 8.267 1.00 91.06 254 PRO A N 1
ATOM 2074 C CA . PRO A 1 254 ? 16.457 -1.955 9.524 1.00 91.06 254 PRO A CA 1
ATOM 2075 C C . PRO A 1 254 ? 14.959 -1.603 9.545 1.00 91.06 254 PRO A C 1
ATOM 2077 O O . PRO A 1 254 ? 14.359 -1.448 8.476 1.00 91.06 254 PRO A O 1
ATOM 2080 N N . PRO A 1 255 ? 14.354 -1.435 10.735 1.00 91.56 255 PRO A N 1
ATOM 2081 C CA . PRO A 1 255 ? 12.993 -0.924 10.824 1.00 91.56 255 PRO A CA 1
ATOM 2082 C C . PRO A 1 255 ? 12.906 0.473 10.177 1.00 91.56 255 PRO A C 1
ATOM 2084 O O . PRO A 1 255 ? 13.879 1.236 10.237 1.00 91.56 255 PRO A O 1
ATOM 2087 N N . PRO A 1 256 ? 11.770 0.815 9.544 1.00 92.75 256 PRO A N 1
ATOM 2088 C CA . PRO A 1 256 ? 11.580 2.115 8.912 1.00 92.75 256 PRO A CA 1
ATOM 2089 C C . PRO A 1 256 ? 11.644 3.253 9.937 1.00 92.75 256 PRO A C 1
ATOM 2091 O O . PRO A 1 256 ? 11.137 3.134 11.055 1.00 92.75 256 PRO A O 1
ATOM 2094 N N . ASP A 1 257 ? 12.228 4.386 9.540 1.00 91.38 257 ASP A N 1
ATOM 2095 C CA . ASP A 1 257 ? 12.113 5.622 10.312 1.00 91.38 257 ASP A CA 1
ATOM 2096 C C . ASP A 1 257 ? 10.789 6.307 9.976 1.00 91.38 257 ASP A C 1
ATOM 2098 O O . ASP A 1 257 ? 10.603 6.836 8.884 1.00 91.38 257 ASP A O 1
ATOM 2102 N N . VAL A 1 258 ? 9.865 6.292 10.933 1.00 92.62 258 VAL A N 1
ATOM 2103 C CA . VAL A 1 258 ? 8.528 6.883 10.776 1.00 92.62 258 VAL A CA 1
ATOM 2104 C C . VAL A 1 258 ? 8.432 8.292 11.371 1.00 92.62 258 VAL A C 1
ATOM 2106 O O . VAL A 1 258 ? 7.334 8.825 11.511 1.00 92.62 258 VAL A O 1
ATOM 2109 N N . SER A 1 259 ? 9.555 8.906 11.762 1.00 92.00 259 SER A N 1
ATOM 2110 C CA . SER A 1 259 ? 9.548 10.214 12.435 1.00 92.00 259 SER A CA 1
ATOM 2111 C C . SER A 1 259 ? 8.942 11.300 11.542 1.00 92.00 259 SER A C 1
ATOM 2113 O O . SER A 1 259 ? 8.047 12.015 11.985 1.00 92.00 259 SER A O 1
ATOM 2115 N N . SER A 1 260 ? 9.326 11.351 10.262 1.00 89.69 260 SER A N 1
ATOM 2116 C CA . SER A 1 260 ? 8.723 12.279 9.294 1.00 89.69 260 SER A CA 1
ATOM 2117 C C . SER A 1 260 ? 7.229 12.018 9.093 1.00 89.69 260 SER A C 1
ATOM 2119 O O . SER A 1 260 ? 6.452 12.966 9.058 1.00 89.69 260 SER A O 1
ATOM 2121 N N . PHE A 1 261 ? 6.810 10.747 9.044 1.00 91.81 261 PHE A N 1
ATOM 2122 C CA . PHE A 1 261 ? 5.392 10.391 8.971 1.00 91.81 261 PHE A CA 1
ATOM 2123 C C . PHE A 1 261 ? 4.613 10.913 10.181 1.00 91.81 261 PHE A C 1
ATOM 2125 O O . PHE A 1 261 ? 3.574 11.532 9.995 1.00 91.81 261 PHE A O 1
ATOM 2132 N N . ILE A 1 262 ? 5.118 10.735 11.407 1.00 92.31 262 ILE A N 1
ATOM 2133 C CA . ILE A 1 262 ? 4.474 11.250 12.628 1.00 92.31 262 ILE A CA 1
ATOM 2134 C C . ILE A 1 262 ? 4.397 12.786 12.600 1.00 92.31 262 ILE A C 1
ATOM 2136 O O . ILE A 1 262 ? 3.353 13.363 12.905 1.00 92.31 262 ILE A O 1
ATOM 2140 N N . GLU A 1 263 ? 5.482 13.458 12.206 1.00 90.44 263 GLU A N 1
ATOM 2141 C CA . GLU A 1 263 ? 5.567 14.924 12.157 1.00 90.44 263 GLU A CA 1
ATOM 2142 C C . GLU A 1 263 ? 4.584 15.564 11.162 1.00 90.44 263 GLU A C 1
ATOM 2144 O O . GLU A 1 263 ? 4.156 16.709 11.369 1.00 90.44 263 GLU A O 1
ATOM 2149 N N . GLU A 1 264 ? 4.198 14.851 10.097 1.00 90.19 264 GLU A N 1
ATOM 2150 C CA . GLU A 1 264 ? 3.196 15.316 9.129 1.00 90.19 264 GLU A CA 1
ATOM 2151 C C . GLU A 1 264 ? 1.828 15.566 9.781 1.00 90.19 264 GLU A C 1
ATOM 2153 O O . GLU A 1 264 ? 1.150 16.528 9.410 1.00 90.19 264 GLU A O 1
ATOM 2158 N N . TRP A 1 265 ? 1.456 14.775 10.794 1.00 89.75 265 TRP A N 1
ATOM 2159 C CA . TRP A 1 265 ? 0.180 14.890 11.515 1.00 89.75 265 TRP A CA 1
ATOM 2160 C C . TRP A 1 265 ? 0.147 16.028 12.534 1.00 89.75 265 TRP A C 1
ATOM 2162 O O . TRP A 1 265 ? -0.930 16.455 12.955 1.00 89.75 265 TRP A O 1
ATOM 2172 N N . SER A 1 266 ? 1.308 16.563 12.916 1.00 85.25 266 SER A N 1
ATOM 2173 C CA . SER A 1 266 ? 1.397 17.713 13.814 1.00 85.25 266 SER A CA 1
ATOM 2174 C C . SER A 1 266 ? 1.060 19.014 13.088 1.00 85.25 266 SER A C 1
ATOM 2176 O O . SER A 1 266 ? 1.952 19.776 12.709 1.00 85.25 266 SER A O 1
ATOM 2178 N N . LEU A 1 267 ? -0.230 19.256 12.858 1.00 79.81 267 LEU A N 1
ATOM 2179 C CA . LEU A 1 267 ? -0.743 20.432 12.161 1.00 79.81 267 LEU A CA 1
ATOM 2180 C C . LEU A 1 267 ? -1.321 21.453 13.141 1.00 79.81 267 LEU A C 1
ATOM 2182 O O . LEU A 1 267 ? -2.329 21.212 13.797 1.00 79.81 267 LEU A O 1
ATOM 2186 N N . THR A 1 268 ? -0.748 22.653 13.171 1.00 76.50 268 THR A N 1
ATOM 2187 C CA . THR A 1 268 ? -1.429 23.812 13.761 1.00 76.50 268 THR A CA 1
ATOM 2188 C C . THR A 1 268 ? -2.635 24.223 12.899 1.00 76.50 268 THR A C 1
ATOM 2190 O O . THR A 1 268 ? -2.634 23.977 11.685 1.00 76.50 268 THR A O 1
ATOM 2193 N N . PRO A 1 269 ? -3.640 24.937 13.455 1.00 70.38 269 PRO A N 1
ATOM 2194 C CA . PRO A 1 269 ? -4.780 25.440 12.678 1.00 70.38 269 PRO A CA 1
ATOM 2195 C C . PRO A 1 269 ? -4.372 26.189 11.399 1.00 70.38 269 PRO A C 1
ATOM 2197 O O . PRO A 1 269 ? -5.046 26.125 10.375 1.00 70.38 269 PRO A O 1
ATOM 2200 N N . THR A 1 270 ? -3.246 26.904 11.451 1.00 76.19 270 THR A N 1
ATOM 2201 C CA . THR A 1 270 ? -2.707 27.687 10.333 1.00 76.19 270 THR A CA 1
ATOM 2202 C C . THR A 1 270 ? -1.980 26.850 9.282 1.00 76.19 270 THR A C 1
ATOM 2204 O O . THR A 1 270 ? -1.919 27.249 8.121 1.00 76.19 270 THR A O 1
ATOM 2207 N N . GLU A 1 271 ? -1.429 25.696 9.657 1.00 84.25 271 GLU A N 1
ATOM 2208 C CA . GLU A 1 271 ? -0.665 24.834 8.748 1.00 84.25 271 GLU A CA 1
ATOM 2209 C C . GLU A 1 271 ? -1.556 23.975 7.855 1.00 84.25 271 GLU A C 1
ATOM 2211 O O . GLU A 1 271 ? -1.104 23.542 6.792 1.00 84.25 271 GLU A O 1
ATOM 2216 N N . TRP A 1 272 ? -2.826 23.795 8.218 1.00 82.50 272 TRP A N 1
ATOM 2217 C CA . TRP A 1 272 ? -3.794 23.086 7.385 1.00 82.50 272 TRP A CA 1
ATOM 2218 C C . TRP A 1 272 ? -3.941 23.707 5.985 1.00 82.50 272 TRP A C 1
ATOM 2220 O O . TRP A 1 272 ? -3.995 22.989 4.988 1.00 82.50 272 TRP A O 1
ATOM 2230 N N . GLU A 1 273 ? -3.936 25.037 5.879 1.00 82.12 273 GLU A N 1
ATOM 2231 C CA . GLU A 1 273 ? -4.028 25.763 4.595 1.00 82.12 273 GLU A CA 1
ATOM 2232 C C . GLU A 1 273 ? -2.663 25.965 3.906 1.00 82.12 273 GLU A C 1
ATOM 2234 O O . GLU A 1 273 ? -2.582 26.536 2.811 1.00 82.12 273 GLU A O 1
ATOM 2239 N N . SER A 1 274 ? -1.582 25.525 4.552 1.00 85.94 274 SER A N 1
ATOM 2240 C CA . SER A 1 274 ? -0.211 25.669 4.065 1.00 85.94 274 SER A CA 1
ATOM 2241 C C . SER A 1 274 ? 0.217 24.496 3.174 1.00 85.94 274 SER A C 1
ATOM 2243 O O . SER A 1 274 ? -0.508 23.513 3.012 1.00 85.94 274 SER A O 1
ATOM 2245 N N . ALA A 1 275 ? 1.445 24.569 2.650 1.00 85.94 275 ALA A N 1
ATOM 2246 C CA . ALA A 1 275 ? 2.066 23.474 1.906 1.00 85.94 275 ALA A CA 1
ATOM 2247 C C . ALA A 1 275 ? 2.109 22.159 2.707 1.00 85.94 275 ALA A C 1
ATOM 2249 O O . ALA A 1 275 ? 1.942 21.096 2.119 1.00 85.94 275 ALA A O 1
ATOM 2250 N N . LYS A 1 276 ? 2.259 22.224 4.040 1.00 86.56 276 LYS A N 1
ATOM 2251 C CA . LYS A 1 276 ? 2.260 21.036 4.906 1.00 86.56 276 LYS A CA 1
ATOM 2252 C C . LYS A 1 276 ? 0.914 20.305 4.858 1.00 86.56 276 LYS A C 1
ATOM 2254 O O . LYS A 1 276 ? 0.874 19.100 4.634 1.00 86.56 276 LYS A O 1
ATOM 2259 N N . GLY A 1 277 ? -0.192 21.039 4.990 1.00 87.44 277 GLY A N 1
ATOM 2260 C CA . GLY A 1 277 ? -1.531 20.470 4.848 1.00 87.44 277 GLY A CA 1
ATOM 2261 C C . GLY A 1 277 ? -1.832 19.998 3.422 1.00 87.44 277 GLY A C 1
ATOM 2262 O O . GLY A 1 277 ? -2.466 18.959 3.249 1.00 87.44 277 GLY A O 1
ATOM 2263 N N . ASP A 1 278 ? -1.358 20.723 2.398 1.00 86.25 278 ASP A N 1
ATOM 2264 C CA . ASP A 1 278 ? -1.497 20.311 0.991 1.00 86.25 278 ASP A CA 1
ATOM 2265 C C . ASP A 1 278 ? -0.779 18.971 0.728 1.00 86.25 278 ASP A C 1
ATOM 2267 O O . ASP A 1 278 ? -1.342 18.105 0.057 1.00 86.25 278 ASP A O 1
ATOM 2271 N N . MET A 1 279 ? 0.415 18.769 1.301 1.00 86.94 279 MET A N 1
ATOM 2272 C CA . MET A 1 279 ? 1.153 17.502 1.228 1.00 86.94 279 MET A CA 1
ATOM 2273 C C . MET A 1 279 ? 0.410 16.366 1.929 1.00 86.94 279 MET A C 1
ATOM 2275 O O . MET A 1 279 ? 0.134 15.353 1.290 1.00 86.94 279 MET A O 1
ATOM 2279 N N . LEU A 1 280 ? -0.001 16.557 3.188 1.00 88.38 280 LEU A N 1
ATOM 2280 C CA . LEU A 1 280 ? -0.711 15.522 3.944 1.00 88.38 280 LEU A CA 1
ATOM 2281 C C . LEU A 1 280 ? -1.987 15.069 3.212 1.00 88.38 280 LEU A C 1
ATOM 2283 O O . LEU A 1 280 ? -2.194 13.877 2.993 1.00 88.38 280 LEU A O 1
ATOM 2287 N N . ARG A 1 281 ? -2.796 16.018 2.716 1.00 87.12 281 ARG A N 1
ATOM 2288 C CA . ARG A 1 281 ? -3.982 15.715 1.891 1.00 87.12 281 ARG A CA 1
ATOM 2289 C C . ARG A 1 281 ? -3.655 14.918 0.633 1.00 87.12 281 ARG A C 1
ATOM 2291 O O . ARG A 1 281 ? -4.479 14.133 0.169 1.00 87.12 281 ARG A O 1
ATOM 2298 N N . ALA A 1 282 ? -2.492 15.151 0.038 1.00 86.06 282 ALA A N 1
ATOM 2299 C CA . ALA A 1 282 ? -2.068 14.443 -1.155 1.00 86.06 282 ALA A CA 1
ATOM 2300 C C . ALA A 1 282 ? -1.571 13.019 -0.845 1.00 86.06 282 ALA A C 1
ATOM 2302 O O . ALA A 1 282 ? -1.806 12.128 -1.660 1.00 86.06 282 ALA A O 1
ATOM 2303 N N . HIS A 1 283 ? -0.945 12.794 0.316 1.00 87.69 283 HIS A N 1
ATOM 2304 C CA . HIS A 1 283 ? -0.451 11.480 0.754 1.00 87.69 283 HIS A CA 1
ATOM 2305 C C . HIS A 1 283 ? -1.605 10.490 1.001 1.00 87.69 283 HIS A C 1
ATOM 2307 O O . HIS A 1 283 ? -1.561 9.342 0.561 1.00 87.69 283 HIS A O 1
ATOM 2313 N N . ILE A 1 284 ? -2.690 10.962 1.616 1.00 85.94 284 ILE A N 1
ATOM 2314 C CA . ILE A 1 284 ? -3.847 10.140 2.019 1.00 85.94 284 ILE A CA 1
ATOM 2315 C C . ILE A 1 284 ? -4.592 9.515 0.845 1.00 85.94 284 ILE A C 1
ATOM 2317 O O . ILE A 1 284 ? -5.203 8.469 1.008 1.00 85.94 284 ILE A O 1
ATOM 2321 N N . ARG A 1 285 ? -4.544 10.110 -0.352 1.00 81.88 285 ARG A N 1
ATOM 2322 C CA . ARG A 1 285 ? -5.313 9.637 -1.523 1.00 81.88 285 ARG A CA 1
ATOM 2323 C C . ARG A 1 285 ? -4.993 8.204 -1.957 1.00 81.88 285 ARG A C 1
ATOM 2325 O O . ARG A 1 285 ? -5.714 7.630 -2.767 1.00 81.88 285 ARG A O 1
ATOM 2332 N N . GLU A 1 286 ? -3.871 7.653 -1.505 1.00 80.56 286 GLU A N 1
ATOM 2333 C CA . GLU A 1 286 ? -3.518 6.252 -1.745 1.00 80.56 286 GLU A CA 1
ATOM 2334 C C . GLU A 1 286 ? -4.007 5.295 -0.652 1.00 80.56 286 GLU A C 1
ATOM 2336 O O . GLU A 1 286 ? -4.001 4.087 -0.873 1.00 80.56 286 GLU A O 1
ATOM 2341 N N . TYR A 1 287 ? -4.405 5.827 0.503 1.00 86.44 287 TYR A N 1
ATOM 2342 C CA . TYR A 1 287 ? -4.727 5.089 1.726 1.00 86.44 287 TYR A CA 1
ATOM 2343 C C . TYR A 1 287 ? -6.164 5.320 2.206 1.00 86.44 287 TYR A C 1
ATOM 2345 O O . TYR A 1 287 ? -6.601 4.650 3.140 1.00 86.44 287 TYR A O 1
ATOM 2353 N N . ASN A 1 288 ? -6.903 6.260 1.607 1.00 83.69 288 ASN A N 1
ATOM 2354 C CA . ASN A 1 288 ? -8.305 6.461 1.934 1.00 83.69 288 ASN A CA 1
ATOM 2355 C C . ASN A 1 288 ? -9.157 5.342 1.333 1.00 83.69 288 ASN A C 1
ATOM 2357 O O . ASN A 1 288 ? -9.202 5.125 0.125 1.00 83.69 288 ASN A O 1
ATOM 2361 N N . GLU A 1 289 ? -9.875 4.652 2.207 1.00 83.81 289 GLU A N 1
ATOM 2362 C CA . GLU A 1 289 ? -10.859 3.642 1.853 1.00 83.81 289 GLU A CA 1
ATOM 2363 C C . GLU A 1 289 ? -12.180 4.006 2.524 1.00 83.81 289 GLU A C 1
ATOM 2365 O O . GLU A 1 289 ? -12.210 4.538 3.634 1.00 83.81 289 GLU A O 1
ATOM 2370 N N . SER A 1 290 ? -13.301 3.704 1.866 1.00 82.62 290 SER A N 1
ATOM 2371 C CA . SER A 1 290 ? -14.628 4.002 2.426 1.00 82.62 290 SER A CA 1
ATOM 2372 C C . SER A 1 290 ? -14.958 3.164 3.665 1.00 82.62 290 SER A C 1
ATOM 2374 O O . SER A 1 290 ? -15.897 3.476 4.392 1.00 82.62 290 SER A O 1
ATOM 2376 N N . LEU A 1 291 ? -14.234 2.061 3.866 1.00 87.00 291 LEU A N 1
ATOM 2377 C CA . LEU A 1 291 ? -14.400 1.142 4.982 1.00 87.00 291 LEU A CA 1
ATOM 2378 C C . LEU A 1 291 ? -13.051 0.934 5.684 1.00 87.00 291 LEU A C 1
ATOM 2380 O O . LEU A 1 291 ? -12.020 0.915 5.012 1.00 87.00 291 LEU A O 1
ATOM 2384 N N . PRO A 1 292 ? -13.059 0.741 7.011 1.00 91.44 292 PRO A N 1
ATOM 2385 C CA . PRO A 1 292 ? -11.851 0.478 7.783 1.00 91.44 292 PRO A CA 1
ATOM 2386 C C . PRO A 1 292 ? -11.277 -0.914 7.503 1.00 91.44 292 PRO A C 1
ATOM 2388 O O . PRO A 1 292 ? -11.875 -1.742 6.810 1.00 91.44 292 PRO A O 1
ATOM 2391 N N . ASN A 1 293 ? -10.141 -1.191 8.140 1.00 89.88 293 ASN A N 1
ATOM 2392 C CA . ASN A 1 293 ? -9.362 -2.414 8.049 1.00 89.88 293 ASN A CA 1
ATOM 2393 C C . ASN A 1 293 ? -8.730 -2.611 6.660 1.00 89.88 293 ASN A C 1
ATOM 2395 O O . ASN A 1 293 ? -8.620 -3.743 6.167 1.00 89.88 293 ASN A O 1
ATOM 2399 N N . SER A 1 294 ? -8.305 -1.521 6.015 1.00 91.50 294 SER A N 1
ATOM 2400 C CA . SER A 1 294 ? -7.633 -1.586 4.717 1.00 91.50 294 SER A CA 1
ATOM 2401 C C . SER A 1 294 ? -6.264 -2.263 4.840 1.00 91.50 294 SER A C 1
ATOM 2403 O O . SER A 1 294 ? -5.562 -2.146 5.846 1.00 91.50 294 SER A O 1
ATOM 2405 N N . TYR A 1 295 ? -5.861 -3.013 3.811 1.00 91.19 295 TYR A N 1
ATOM 2406 C CA . TYR A 1 295 ? -4.537 -3.641 3.806 1.00 91.19 295 TYR A CA 1
ATOM 2407 C C . TYR A 1 295 ? -3.419 -2.585 3.775 1.00 91.19 295 TYR A C 1
ATOM 2409 O O . TYR A 1 295 ? -2.421 -2.726 4.478 1.00 91.19 295 TYR A O 1
ATOM 2417 N N . ALA A 1 296 ? -3.626 -1.491 3.035 1.00 92.88 296 ALA A N 1
ATOM 2418 C CA . ALA A 1 296 ? -2.705 -0.362 2.971 1.00 92.88 296 ALA A CA 1
ATOM 2419 C C . ALA A 1 296 ? -2.443 0.261 4.354 1.00 92.88 296 ALA A C 1
ATOM 2421 O O . ALA A 1 296 ? -1.285 0.377 4.759 1.00 92.88 296 ALA A O 1
ATOM 2422 N N . CYS A 1 297 ? -3.495 0.588 5.115 1.00 94.38 297 CYS A N 1
ATOM 2423 C CA . CYS A 1 297 ? -3.329 1.145 6.460 1.00 94.38 297 CYS A CA 1
ATOM 2424 C C . CYS A 1 297 ? -2.760 0.129 7.452 1.00 94.38 297 CYS A C 1
ATOM 2426 O O . CYS A 1 297 ? -2.025 0.528 8.348 1.00 94.38 297 CYS A O 1
ATOM 2428 N N . ARG A 1 298 ? -3.015 -1.176 7.279 1.00 93.00 298 ARG A N 1
ATOM 2429 C CA . ARG A 1 298 ? -2.367 -2.219 8.091 1.00 93.00 298 ARG A CA 1
ATOM 2430 C C . ARG A 1 298 ? -0.857 -2.270 7.882 1.00 93.00 298 ARG A C 1
ATOM 2432 O O . ARG A 1 298 ? -0.116 -2.296 8.859 1.00 93.00 298 ARG A O 1
ATOM 2439 N N . VAL A 1 299 ? -0.388 -2.230 6.634 1.00 94.00 299 VAL A N 1
ATOM 2440 C CA . VAL A 1 299 ? 1.055 -2.213 6.331 1.00 94.00 299 VAL A CA 1
ATOM 2441 C C . VAL A 1 299 ? 1.709 -0.914 6.812 1.00 94.00 299 VAL A C 1
ATOM 2443 O O . VAL A 1 299 ? 2.792 -0.947 7.397 1.00 94.00 299 VAL A O 1
ATOM 2446 N N . LEU A 1 300 ? 1.043 0.229 6.629 1.00 94.44 300 LEU A N 1
ATOM 2447 C CA . LEU A 1 300 ? 1.540 1.501 7.150 1.00 94.44 300 LEU A CA 1
ATOM 2448 C C . LEU A 1 300 ? 1.541 1.511 8.687 1.00 94.44 300 LEU A C 1
ATOM 2450 O O . LEU A 1 300 ? 2.517 1.937 9.296 1.00 94.44 300 LEU A O 1
ATOM 2454 N N . GLY A 1 301 ? 0.511 0.966 9.332 1.00 95.31 301 GLY A N 1
ATOM 2455 C CA . GLY A 1 301 ? 0.457 0.773 10.781 1.00 95.31 301 GLY A CA 1
ATOM 2456 C C . GLY A 1 301 ? 1.579 -0.125 11.294 1.00 95.31 301 GLY A C 1
ATOM 2457 O O . GLY A 1 301 ? 2.222 0.213 12.286 1.00 95.31 301 GLY A O 1
ATOM 2458 N N . TYR A 1 302 ? 1.911 -1.198 10.572 1.00 94.62 302 TYR A N 1
ATOM 2459 C CA . TYR A 1 302 ? 3.042 -2.063 10.913 1.00 94.62 302 TYR A CA 1
ATOM 2460 C C . TYR A 1 302 ? 4.369 -1.291 10.981 1.00 94.62 302 TYR A C 1
ATOM 2462 O O . TYR A 1 302 ? 5.179 -1.530 11.872 1.00 94.62 302 TYR A O 1
ATOM 2470 N N . SER A 1 303 ? 4.577 -0.294 10.114 1.00 94.50 303 SER A N 1
ATOM 2471 C CA . SER A 1 303 ? 5.784 0.545 10.180 1.00 94.50 303 SER A CA 1
ATOM 2472 C C . SER A 1 303 ? 5.928 1.288 11.517 1.00 94.50 303 SER A C 1
ATOM 2474 O O . SER A 1 303 ? 7.034 1.409 12.040 1.00 94.50 303 SER A O 1
ATOM 2476 N N . VAL A 1 304 ? 4.812 1.741 12.099 1.00 95.00 304 VAL A N 1
ATOM 2477 C CA . VAL A 1 304 ? 4.779 2.430 13.398 1.00 95.00 304 VAL A CA 1
ATOM 2478 C C . VAL A 1 304 ? 4.828 1.426 14.550 1.00 95.00 304 VAL A C 1
ATOM 2480 O O . VAL A 1 304 ? 5.489 1.687 15.552 1.00 95.00 304 VAL A O 1
ATOM 2483 N N . ALA A 1 305 ? 4.194 0.260 14.395 1.00 93.44 305 ALA A N 1
ATOM 2484 C CA . ALA A 1 305 ? 4.209 -0.835 15.367 1.00 93.44 305 ALA A CA 1
ATOM 2485 C C . ALA A 1 305 ? 5.627 -1.303 15.731 1.00 93.44 305 ALA A C 1
ATOM 2487 O O . ALA A 1 305 ? 5.861 -1.707 16.863 1.00 93.44 305 ALA A O 1
ATOM 2488 N N . LEU A 1 306 ? 6.582 -1.193 14.802 1.00 91.31 306 LEU A N 1
ATOM 2489 C CA . LEU A 1 306 ? 7.990 -1.541 15.024 1.00 91.31 306 LEU A CA 1
ATOM 2490 C C . LEU A 1 306 ? 8.714 -0.610 16.014 1.00 91.31 306 LEU A C 1
ATOM 2492 O O . LEU A 1 306 ? 9.840 -0.897 16.428 1.00 91.31 306 LEU A O 1
ATOM 2496 N N . ARG A 1 307 ? 8.106 0.518 16.404 1.00 90.50 307 ARG A N 1
ATOM 2497 C CA . ARG A 1 307 ? 8.661 1.422 17.415 1.00 90.50 307 ARG A CA 1
ATOM 2498 C C . ARG A 1 307 ? 8.284 0.986 18.816 1.00 90.50 307 ARG A C 1
ATOM 2500 O O . ARG A 1 307 ? 7.157 0.608 19.103 1.00 90.50 307 ARG A O 1
ATOM 2507 N N . SER A 1 308 ? 9.207 1.204 19.745 1.00 88.31 308 SER A N 1
ATOM 2508 C CA . SER A 1 308 ? 8.998 0.898 21.161 1.00 88.31 308 SER A CA 1
ATOM 2509 C C . SER A 1 308 ? 7.933 1.753 21.854 1.00 88.31 308 SER A C 1
ATOM 2511 O O . SER A 1 308 ? 7.593 1.446 22.991 1.00 88.31 308 SER A O 1
ATOM 2513 N N . GLN A 1 309 ? 7.430 2.822 21.226 1.00 92.38 309 GLN A N 1
ATOM 2514 C CA . GLN A 1 309 ? 6.439 3.752 21.789 1.00 92.38 309 GLN A CA 1
ATOM 2515 C C . GLN A 1 309 ? 5.211 3.927 20.877 1.00 92.38 309 GLN A C 1
ATOM 2517 O O . GLN A 1 309 ? 4.598 4.993 20.869 1.00 92.38 309 GLN A O 1
ATOM 2522 N N . PHE A 1 310 ? 4.846 2.894 20.109 1.00 94.50 310 PHE A N 1
ATOM 2523 C CA . PHE A 1 310 ? 3.810 2.962 19.074 1.00 94.50 310 PHE A CA 1
ATOM 2524 C C . PHE A 1 310 ? 2.469 3.551 19.548 1.00 94.50 310 PHE A C 1
ATOM 2526 O O . PHE A 1 310 ? 1.828 4.291 18.803 1.00 94.50 310 PHE A O 1
ATOM 2533 N N . ALA A 1 311 ? 2.043 3.271 20.786 1.00 95.50 311 ALA A N 1
ATOM 2534 C CA . ALA A 1 311 ? 0.779 3.799 21.302 1.00 95.50 311 ALA A CA 1
ATOM 2535 C C . ALA A 1 311 ? 0.872 5.303 21.575 1.00 95.50 311 ALA A C 1
ATOM 2537 O O . ALA A 1 311 ? -0.018 6.057 21.191 1.00 95.50 311 ALA A O 1
ATOM 2538 N N . THR A 1 312 ? 1.969 5.744 22.194 1.00 95.75 312 THR A N 1
ATOM 2539 C CA . THR A 1 312 ? 2.242 7.167 22.436 1.00 95.75 312 THR A CA 1
ATOM 2540 C C . THR A 1 312 ? 2.375 7.925 21.119 1.00 95.75 312 THR A C 1
ATOM 2542 O O . THR A 1 312 ? 1.816 9.009 20.984 1.00 95.75 312 THR A O 1
ATOM 2545 N N . ASP A 1 313 ? 3.076 7.348 20.141 1.00 95.38 313 ASP A N 1
ATOM 2546 C CA . ASP A 1 313 ? 3.250 7.943 18.816 1.00 95.38 313 ASP A CA 1
ATOM 2547 C C . ASP A 1 313 ? 1.887 8.150 18.125 1.00 95.38 313 ASP A C 1
ATOM 2549 O O . ASP A 1 313 ? 1.615 9.245 17.631 1.00 95.38 313 ASP A O 1
ATOM 2553 N N . TRP A 1 314 ? 0.986 7.158 18.163 1.00 97.44 314 TRP A N 1
ATOM 2554 C CA . TRP A 1 314 ? -0.365 7.304 17.606 1.00 97.44 314 TRP A CA 1
ATOM 2555 C C . TRP A 1 314 ? -1.227 8.322 18.361 1.00 97.44 314 TRP A C 1
ATOM 2557 O O . TRP A 1 314 ? -1.852 9.175 17.730 1.00 97.44 314 TRP A O 1
ATOM 2567 N N . ILE A 1 315 ? -1.224 8.287 19.698 1.00 96.75 315 ILE A N 1
ATOM 2568 C CA . ILE A 1 315 ? -1.967 9.250 20.528 1.00 96.75 315 ILE A CA 1
ATOM 2569 C C . ILE A 1 315 ? -1.502 10.681 20.232 1.00 96.75 315 ILE A C 1
ATOM 2571 O O . ILE A 1 315 ? -2.330 11.567 20.054 1.00 96.75 315 ILE A O 1
ATOM 2575 N N . ASN A 1 316 ? -0.195 10.907 20.081 1.00 94.50 316 ASN A N 1
ATOM 2576 C CA . ASN A 1 316 ? 0.336 12.222 19.729 1.00 94.50 316 ASN A CA 1
ATOM 2577 C C . ASN A 1 316 ? -0.148 12.698 18.349 1.00 94.50 316 ASN A C 1
ATOM 2579 O O . ASN A 1 316 ? -0.469 13.880 18.197 1.00 94.50 316 ASN A O 1
ATOM 2583 N N . MET A 1 317 ? -0.217 11.806 17.350 1.00 94.81 317 MET A N 1
ATOM 2584 C CA . MET A 1 317 ? -0.791 12.136 16.037 1.00 94.81 317 MET A CA 1
ATOM 2585 C C . MET A 1 317 ? -2.275 12.503 16.164 1.00 94.81 317 MET A C 1
ATOM 2587 O O . MET A 1 317 ? -2.709 13.512 15.605 1.00 94.81 317 MET A O 1
ATOM 2591 N N . TRP A 1 318 ? -3.039 11.735 16.951 1.00 96.00 318 TRP A N 1
ATOM 2592 C CA . TRP A 1 318 ? -4.441 12.032 17.238 1.00 96.00 318 TRP A CA 1
ATOM 2593 C C . TRP A 1 318 ? -4.593 13.395 17.915 1.00 96.00 318 TRP A C 1
ATOM 2595 O O . TRP A 1 318 ? -5.290 14.259 17.391 1.00 96.00 318 TRP A O 1
ATOM 2605 N N . ASP A 1 319 ? -3.915 13.654 19.025 1.00 93.81 319 ASP A N 1
ATOM 2606 C CA . ASP A 1 319 ? -4.059 14.903 19.783 1.00 93.81 319 ASP A CA 1
ATOM 2607 C C . ASP A 1 319 ? -3.631 16.133 18.971 1.00 93.81 319 ASP A C 1
ATOM 2609 O O . ASP A 1 319 ? -4.277 17.189 19.012 1.00 93.81 319 ASP A O 1
ATOM 2613 N N . SER A 1 320 ? -2.589 15.982 18.149 1.00 90.56 320 SER A N 1
ATOM 2614 C CA . SER A 1 320 ? -2.119 17.056 17.272 1.00 90.56 320 SER A CA 1
ATOM 2615 C C . SER A 1 320 ? -3.086 17.377 16.128 1.00 90.56 320 SER A C 1
ATOM 2617 O O . SER A 1 320 ? -3.020 18.466 15.566 1.00 90.56 320 SER A O 1
ATOM 2619 N N . SER A 1 321 ? -4.007 16.468 15.799 1.00 90.69 321 SER A N 1
ATOM 2620 C CA . SER A 1 321 ? -5.030 16.674 14.765 1.00 90.69 321 SER A CA 1
ATOM 2621 C C . SER A 1 321 ? -6.297 17.384 15.272 1.00 90.69 321 SER A C 1
ATOM 2623 O O . SER A 1 321 ? -7.238 17.581 14.505 1.00 90.69 321 SER A O 1
ATOM 2625 N N . SER A 1 322 ? -6.343 17.808 16.542 1.00 89.00 322 SER A N 1
ATOM 2626 C CA . SER A 1 322 ? -7.515 18.461 17.161 1.00 89.00 322 SER A CA 1
ATOM 2627 C C . SER A 1 322 ? -8.097 19.610 16.328 1.00 89.00 322 SER A C 1
ATOM 2629 O O . SER A 1 322 ? -9.295 19.642 16.057 1.00 89.00 322 SER A O 1
ATOM 2631 N N . SER A 1 323 ? -7.248 20.509 15.824 1.00 83.69 323 SER A N 1
ATOM 2632 C CA . SER A 1 323 ? -7.675 21.649 14.996 1.00 83.69 323 SER A CA 1
ATOM 2633 C C . SER A 1 323 ? -8.311 21.236 13.668 1.00 83.69 323 SER A C 1
ATOM 2635 O O . SER A 1 323 ? -9.113 21.969 13.093 1.00 83.69 323 SER A O 1
ATOM 2637 N N . VAL A 1 324 ? -7.942 20.061 13.165 1.00 85.88 324 VAL A N 1
ATOM 2638 C CA . VAL A 1 324 ? -8.512 19.489 11.951 1.00 85.88 324 VAL A CA 1
ATOM 2639 C C . VAL A 1 324 ? -9.871 18.854 12.262 1.00 85.88 324 VAL A C 1
ATOM 2641 O O . VAL A 1 324 ? -10.819 19.058 11.507 1.00 85.88 324 VAL A O 1
ATOM 2644 N N . ARG A 1 325 ? -10.023 18.188 13.413 1.00 90.56 325 ARG A N 1
ATOM 2645 C CA . ARG A 1 325 ? -11.317 17.646 13.867 1.00 90.56 325 ARG A CA 1
ATOM 2646 C C . ARG A 1 325 ? -12.370 18.727 14.131 1.00 90.56 325 ARG A C 1
ATOM 2648 O O . ARG A 1 325 ? -13.530 18.533 13.773 1.00 90.56 325 ARG A O 1
ATOM 2655 N N . GLU A 1 326 ? -11.970 19.901 14.625 1.00 88.25 326 GLU A N 1
ATOM 2656 C CA . GLU A 1 326 ? -12.869 21.060 14.795 1.00 88.25 326 GLU A CA 1
ATOM 2657 C C . GLU A 1 326 ? -13.581 21.471 13.489 1.00 88.25 326 GLU A C 1
ATOM 2659 O O . GLU A 1 326 ? -14.693 22.007 13.513 1.00 88.25 326 GLU A O 1
ATOM 2664 N N . ILE A 1 327 ? -12.970 21.216 12.325 1.00 86.25 327 ILE A N 1
ATOM 2665 C CA . ILE A 1 327 ? -13.594 21.483 11.022 1.00 86.25 327 ILE A CA 1
ATOM 2666 C C . ILE A 1 327 ? -14.855 20.630 10.845 1.00 86.25 327 ILE A C 1
ATOM 2668 O O . ILE A 1 327 ? -15.869 21.138 10.356 1.00 86.25 327 ILE A O 1
ATOM 2672 N N . LEU A 1 328 ? -14.793 19.356 11.241 1.00 88.88 328 LEU A N 1
ATOM 2673 C CA . LEU A 1 328 ? -15.916 18.425 11.159 1.00 88.88 328 LEU A CA 1
ATOM 2674 C C . LEU A 1 328 ? -16.999 18.791 12.179 1.00 88.88 328 LEU A C 1
ATOM 2676 O O . LEU A 1 328 ? -18.169 18.859 11.811 1.00 88.88 328 LEU A O 1
ATOM 2680 N N . GLU A 1 329 ? -16.605 19.152 13.404 1.00 88.56 329 GLU A N 1
ATOM 2681 C CA . GLU A 1 329 ? -17.535 19.546 14.470 1.00 88.56 329 GLU A CA 1
ATOM 2682 C C . GLU A 1 329 ? -18.308 20.838 14.149 1.00 88.56 329 GLU A C 1
ATOM 2684 O O . GLU A 1 329 ? -19.539 20.875 14.214 1.00 88.56 329 GLU A O 1
ATOM 2689 N N . PHE A 1 330 ? -17.610 21.917 13.780 1.00 83.12 330 PHE A N 1
ATOM 2690 C CA . PHE A 1 330 ? -18.227 23.247 13.685 1.00 83.12 330 PHE A CA 1
ATOM 2691 C C . PHE A 1 330 ? -18.617 23.659 12.270 1.00 83.12 330 PHE A C 1
ATOM 2693 O O . PHE A 1 330 ? -19.373 24.622 12.092 1.00 83.12 330 PHE A O 1
ATOM 2700 N N . ARG A 1 331 ? -18.084 22.997 11.239 1.00 67.19 331 ARG A N 1
ATOM 2701 C CA . ARG A 1 331 ? -18.321 23.387 9.842 1.00 67.19 331 ARG A CA 1
ATOM 2702 C C . ARG A 1 331 ? -18.564 22.191 8.912 1.00 67.19 331 ARG A C 1
ATOM 2704 O O . ARG A 1 331 ? -17.995 22.157 7.817 1.00 67.19 331 ARG A O 1
ATOM 2711 N N . PRO A 1 332 ? -19.485 21.273 9.257 1.00 61.47 332 PRO A N 1
ATOM 2712 C CA . PRO A 1 332 ? -19.640 20.010 8.544 1.00 61.47 332 PRO A CA 1
ATOM 2713 C C . PRO A 1 332 ? -20.045 20.188 7.074 1.00 61.47 332 PRO A C 1
ATOM 2715 O O . PRO A 1 332 ? -19.616 19.419 6.230 1.00 61.47 332 PRO A O 1
ATOM 2718 N N . THR A 1 333 ? -20.830 21.200 6.694 1.00 62.16 333 THR A N 1
ATOM 2719 C CA . THR A 1 333 ? -21.425 21.260 5.336 1.00 62.16 333 THR A CA 1
ATOM 2720 C C . THR A 1 333 ? -21.076 22.504 4.524 1.00 62.16 333 THR A C 1
ATOM 2722 O O . THR A 1 333 ? -21.476 22.615 3.364 1.00 62.16 333 THR A O 1
ATOM 2725 N N . TYR A 1 334 ? -20.356 23.466 5.102 1.00 63.25 334 TYR A N 1
ATOM 2726 C CA . TYR A 1 334 ? -20.010 24.699 4.398 1.00 63.25 334 TYR A CA 1
ATOM 2727 C C . TYR A 1 334 ? -18.728 24.504 3.594 1.00 63.25 334 TYR A C 1
ATOM 2729 O O . TYR A 1 334 ? -17.713 24.045 4.113 1.00 63.25 334 TYR A O 1
ATOM 2737 N N . ARG A 1 335 ? -18.749 24.887 2.314 1.00 60.81 335 ARG A N 1
ATOM 2738 C CA . ARG A 1 335 ? -17.527 24.941 1.509 1.00 60.81 335 ARG A CA 1
ATOM 2739 C C . ARG A 1 335 ? -16.693 26.135 1.972 1.00 60.81 335 ARG A C 1
ATOM 2741 O O . ARG A 1 335 ? -16.986 27.269 1.608 1.00 60.81 335 ARG A O 1
ATOM 2748 N N . ILE A 1 336 ? -15.699 25.862 2.812 1.00 63.72 336 ILE A N 1
ATOM 2749 C CA . ILE A 1 336 ? -14.814 26.875 3.413 1.00 63.72 336 ILE A CA 1
ATOM 2750 C C . ILE A 1 336 ? -13.671 27.239 2.460 1.00 63.72 336 ILE A C 1
ATOM 2752 O O . ILE A 1 336 ? -13.218 28.379 2.458 1.00 63.72 336 ILE A O 1
ATOM 2756 N N . SER A 1 337 ? -13.226 26.280 1.643 1.00 71.69 337 SER A N 1
ATOM 2757 C CA . SER A 1 337 ? -12.052 26.416 0.784 1.00 71.69 337 SER A CA 1
ATOM 2758 C C . SER A 1 337 ? -12.339 25.966 -0.651 1.00 71.69 337 SER A C 1
ATOM 2760 O O . SER A 1 337 ? -13.186 25.108 -0.926 1.00 71.69 337 SER A O 1
ATOM 2762 N N . GLU A 1 338 ? -11.618 26.563 -1.597 1.00 76.25 338 GLU A N 1
ATOM 2763 C CA . GLU A 1 338 ? -11.554 26.066 -2.972 1.00 76.25 338 GLU A CA 1
ATOM 2764 C C . GLU A 1 338 ? -10.603 24.867 -3.101 1.00 76.25 338 GLU A C 1
ATOM 2766 O O . GLU A 1 338 ? -10.780 24.072 -4.024 1.00 76.25 338 GLU A O 1
ATOM 2771 N N . LYS A 1 339 ? -9.649 24.718 -2.166 1.00 77.62 339 LYS A N 1
ATOM 2772 C CA . LYS A 1 339 ? -8.586 23.702 -2.200 1.00 77.62 339 LYS A CA 1
ATOM 2773 C C . LYS A 1 339 ? -8.991 22.350 -1.614 1.00 77.62 339 LYS A C 1
ATOM 2775 O O . LYS A 1 339 ? -8.518 21.326 -2.095 1.00 77.62 339 LYS A O 1
ATOM 2780 N N . TRP A 1 340 ? -9.832 22.348 -0.585 1.00 82.69 340 TRP A N 1
ATOM 2781 C CA . TRP A 1 340 ? -10.227 21.145 0.149 1.00 82.69 340 TRP A CA 1
ATOM 2782 C C . TRP A 1 340 ? -11.684 21.240 0.618 1.00 82.69 340 TRP A C 1
ATOM 2784 O O . TRP A 1 340 ? -12.296 22.315 0.618 1.00 82.69 340 TRP A O 1
ATOM 2794 N N . ARG A 1 341 ? -12.258 20.097 0.988 1.00 85.44 341 ARG A N 1
ATOM 2795 C CA . ARG A 1 341 ? -13.630 19.931 1.479 1.00 85.44 341 ARG A CA 1
ATOM 2796 C C . ARG A 1 341 ? -13.628 19.219 2.832 1.00 85.44 341 ARG A C 1
ATOM 2798 O O . ARG A 1 341 ? -12.731 18.420 3.075 1.00 85.44 341 ARG A O 1
ATOM 2805 N N . PRO A 1 342 ? -14.645 19.423 3.686 1.00 86.19 342 PRO A N 1
ATOM 2806 C CA . PRO A 1 342 ? -14.773 18.665 4.932 1.00 86.19 342 PRO A CA 1
ATOM 2807 C C . PRO A 1 342 ? -14.722 17.135 4.751 1.00 86.19 342 PRO A C 1
ATOM 2809 O O . PRO A 1 342 ? -14.196 16.450 5.615 1.00 86.19 342 PRO A O 1
ATOM 2812 N N . SER A 1 343 ? -15.157 16.594 3.606 1.00 87.69 343 SER A N 1
ATOM 2813 C CA . SER A 1 343 ? -14.974 15.169 3.279 1.00 87.69 343 SER A CA 1
ATOM 2814 C C . SER A 1 343 ? -13.504 14.739 3.220 1.00 87.69 343 SER A C 1
ATOM 2816 O O . SER A 1 343 ? -13.184 13.644 3.647 1.00 87.69 343 SER A O 1
ATOM 2818 N N . ASP A 1 344 ? -12.598 15.606 2.755 1.00 87.75 344 ASP A N 1
ATOM 2819 C CA . ASP A 1 344 ? -11.159 15.303 2.722 1.00 87.75 344 ASP A CA 1
ATOM 2820 C C . ASP A 1 344 ? -10.586 15.211 4.149 1.00 87.75 344 ASP A C 1
ATOM 2822 O O . ASP A 1 344 ? -9.617 14.499 4.396 1.00 87.75 344 ASP A O 1
ATOM 2826 N N . VAL A 1 345 ? -11.191 15.941 5.095 1.00 89.62 345 VAL A N 1
ATOM 2827 C CA . VAL A 1 345 ? -10.858 15.860 6.522 1.00 89.62 345 VAL A CA 1
ATOM 2828 C C . VAL A 1 345 ? -11.414 14.578 7.138 1.00 89.62 345 VAL A C 1
ATOM 2830 O O . VAL A 1 345 ? -10.722 13.931 7.914 1.00 89.62 345 VAL A O 1
ATOM 2833 N N . SER A 1 346 ? -12.638 14.190 6.778 1.00 91.50 346 SER A N 1
ATOM 2834 C CA . SER A 1 346 ? -13.217 12.904 7.183 1.00 91.50 346 SER A CA 1
ATOM 2835 C C . SER A 1 346 ? -12.337 11.735 6.727 1.00 91.50 346 SER A C 1
ATOM 2837 O O . SER A 1 346 ? -11.928 10.932 7.562 1.00 91.50 346 SER A O 1
ATOM 2839 N N . ASP A 1 347 ? -11.931 11.719 5.452 1.00 91.75 347 ASP A N 1
ATOM 2840 C CA . ASP A 1 347 ? -11.015 10.716 4.893 1.00 91.75 347 ASP A CA 1
ATOM 2841 C C . ASP A 1 347 ? -9.674 10.683 5.648 1.00 91.75 347 ASP A C 1
ATOM 2843 O O . ASP A 1 347 ? -9.201 9.615 6.028 1.00 91.75 347 ASP A O 1
ATOM 2847 N N . LEU A 1 348 ? -9.082 11.853 5.921 1.00 92.62 348 LEU A N 1
ATOM 2848 C CA . LEU A 1 348 ? -7.847 11.988 6.705 1.00 92.62 348 LEU A CA 1
ATOM 2849 C C . LEU A 1 348 ? -7.974 11.353 8.093 1.00 92.62 348 LEU A C 1
ATOM 2851 O O . LEU A 1 348 ? -7.107 10.578 8.505 1.00 92.62 348 LEU A O 1
ATOM 2855 N N . MET A 1 349 ? -9.043 11.688 8.819 1.00 94.44 349 MET A N 1
ATOM 2856 C CA . MET A 1 349 ? -9.264 11.159 10.161 1.00 94.44 349 MET A CA 1
ATOM 2857 C C . MET A 1 349 ? -9.554 9.658 10.123 1.00 94.44 349 MET A C 1
ATOM 2859 O O . MET A 1 349 ? -9.050 8.923 10.971 1.00 94.44 349 MET A O 1
ATOM 2863 N N . GLY A 1 350 ? -10.313 9.195 9.126 1.00 95.50 350 GLY A N 1
ATOM 2864 C CA . GLY A 1 350 ? -10.564 7.776 8.886 1.00 95.50 350 GLY A CA 1
ATOM 2865 C C . GLY A 1 350 ? -9.263 7.003 8.683 1.00 95.50 350 GLY A C 1
ATOM 2866 O O . GLY A 1 350 ? -9.005 6.037 9.398 1.00 95.50 350 GLY A O 1
ATOM 2867 N N . THR A 1 351 ? -8.385 7.482 7.797 1.00 95.69 351 THR A N 1
ATOM 2868 C CA . THR A 1 351 ? -7.062 6.885 7.569 1.00 95.69 351 THR A CA 1
ATOM 2869 C C . THR A 1 351 ? -6.215 6.848 8.845 1.00 95.69 351 THR A C 1
ATOM 2871 O O . THR A 1 351 ? -5.593 5.824 9.112 1.00 95.69 351 THR A O 1
ATOM 2874 N N . LEU A 1 352 ? -6.212 7.899 9.678 1.00 96.12 352 LEU A N 1
ATOM 2875 C CA . LEU A 1 352 ? -5.454 7.893 10.940 1.00 96.12 352 LEU A CA 1
ATOM 2876 C C . LEU A 1 352 ? -5.915 6.786 11.897 1.00 96.12 352 LEU A C 1
ATOM 2878 O O . LEU A 1 352 ? -5.091 6.089 12.496 1.00 96.12 352 LEU A O 1
ATOM 2882 N N . VAL A 1 353 ? -7.231 6.622 12.048 1.00 97.44 353 VAL A N 1
ATOM 2883 C CA . VAL A 1 353 ? -7.803 5.588 12.922 1.00 97.44 353 VAL A CA 1
ATOM 2884 C C . VAL A 1 353 ? -7.601 4.197 12.320 1.00 97.44 3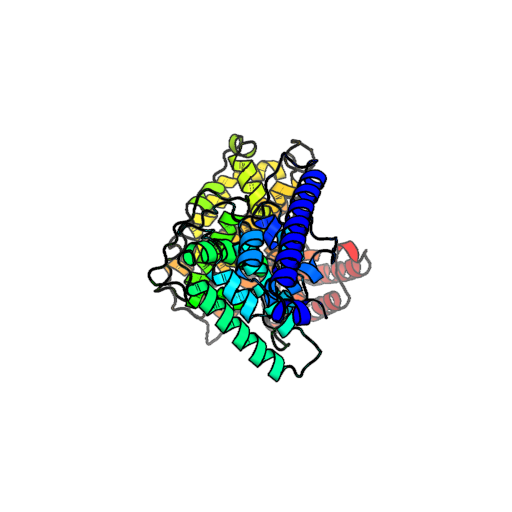53 VAL A C 1
ATOM 2886 O O . VAL A 1 353 ? -7.310 3.264 13.063 1.00 97.44 353 VAL A O 1
ATOM 2889 N N . ASP A 1 354 ? -7.658 4.045 10.994 1.00 97.06 354 ASP A N 1
ATOM 2890 C CA . ASP A 1 354 ? -7.373 2.768 10.325 1.00 97.06 354 ASP A CA 1
ATOM 2891 C C . ASP A 1 354 ? -5.898 2.353 10.457 1.00 97.06 354 ASP A C 1
ATOM 2893 O O . ASP A 1 354 ? -5.590 1.194 10.736 1.00 97.06 354 ASP A O 1
ATOM 2897 N N . VAL A 1 355 ? -4.966 3.307 10.354 1.00 96.81 355 VAL A N 1
ATOM 2898 C CA . VAL A 1 355 ? -3.545 3.078 10.671 1.00 96.81 355 VAL A CA 1
ATOM 2899 C C . VAL A 1 355 ? -3.392 2.635 12.125 1.00 96.81 355 VAL A C 1
ATOM 2901 O O . VAL A 1 355 ? -2.659 1.688 12.400 1.00 96.81 355 VAL A O 1
ATOM 2904 N N . GLY A 1 356 ? -4.114 3.266 13.053 1.00 97.44 356 GLY A N 1
ATOM 2905 C CA . GLY A 1 356 ? -4.126 2.875 14.463 1.00 97.44 356 GLY A CA 1
ATOM 2906 C C . GLY A 1 356 ? -4.657 1.462 14.701 1.00 97.44 356 GLY A C 1
ATOM 2907 O O . GLY A 1 356 ? -4.059 0.706 15.468 1.00 97.44 356 GLY A O 1
ATOM 2908 N N . LEU A 1 357 ? -5.717 1.062 13.993 1.00 96.88 357 LEU A N 1
ATOM 2909 C CA . LEU A 1 357 ? -6.201 -0.319 13.997 1.00 96.88 357 LEU A CA 1
ATOM 2910 C C . LEU A 1 357 ? -5.124 -1.284 13.480 1.00 96.88 357 LEU A C 1
ATOM 2912 O O . LEU A 1 357 ? -4.907 -2.334 14.076 1.00 96.88 357 LEU A O 1
ATOM 2916 N N . GLY A 1 358 ? -4.404 -0.900 12.423 1.00 94.94 358 GLY A N 1
ATOM 2917 C CA . GLY A 1 358 ? -3.263 -1.652 11.904 1.00 94.94 358 GLY A CA 1
ATOM 2918 C C . GLY A 1 358 ? -2.123 -1.815 12.912 1.00 94.94 358 GLY A C 1
ATOM 2919 O O . GLY A 1 358 ? -1.594 -2.916 13.056 1.00 94.94 358 GLY A O 1
ATOM 2920 N N . ILE A 1 359 ? -1.774 -0.754 13.650 1.00 95.62 359 ILE A N 1
ATOM 2921 C CA . ILE A 1 359 ? -0.780 -0.813 14.737 1.00 95.62 359 ILE A CA 1
ATOM 2922 C C . ILE A 1 359 ? -1.233 -1.803 15.815 1.00 95.62 359 ILE A C 1
ATOM 2924 O O . ILE A 1 359 ? -0.427 -2.617 16.278 1.00 95.62 359 ILE A O 1
ATOM 2928 N N . LEU A 1 360 ? -2.512 -1.734 16.203 1.00 94.12 360 LEU A N 1
ATOM 2929 C CA . LEU A 1 360 ? -3.091 -2.627 17.199 1.00 94.12 360 LEU A CA 1
ATOM 2930 C C . LEU A 1 360 ? -3.004 -4.082 16.731 1.00 94.12 360 LEU A C 1
ATOM 2932 O O . LEU A 1 360 ? -2.472 -4.900 17.464 1.00 94.12 360 LEU A O 1
ATOM 2936 N N . ASP A 1 361 ? -3.436 -4.389 15.507 1.00 89.75 361 ASP A N 1
ATOM 2937 C CA . ASP A 1 361 ? -3.428 -5.752 14.956 1.00 89.75 361 ASP A CA 1
ATOM 2938 C C . ASP A 1 361 ? -2.032 -6.381 14.895 1.00 89.75 361 ASP A C 1
ATOM 2940 O O . ASP A 1 361 ? -1.895 -7.592 15.044 1.00 89.75 361 ASP A O 1
ATOM 2944 N N . CYS A 1 362 ? -0.990 -5.573 14.689 1.00 84.25 362 CYS A N 1
ATOM 2945 C CA . CYS A 1 362 ? 0.383 -6.073 14.624 1.00 84.25 362 CYS A CA 1
ATOM 2946 C C . CYS A 1 362 ? 0.952 -6.430 16.002 1.00 84.25 362 CYS A C 1
ATOM 2948 O O . CYS A 1 362 ? 1.724 -7.375 16.113 1.00 84.25 362 CYS A O 1
ATOM 2950 N N . ASN A 1 363 ? 0.586 -5.675 17.040 1.00 80.56 363 ASN A N 1
ATOM 2951 C CA . ASN A 1 363 ? 1.080 -5.889 18.406 1.00 80.56 363 ASN A CA 1
ATOM 2952 C C . ASN A 1 363 ? 0.147 -6.765 19.240 1.00 80.56 363 ASN A C 1
ATOM 2954 O O . ASN A 1 363 ? 0.520 -7.231 20.318 1.00 80.56 363 ASN A O 1
ATOM 2958 N N . ALA A 1 364 ? -1.078 -6.969 18.758 1.00 66.44 364 ALA A N 1
ATOM 2959 C CA . ALA A 1 364 ? -2.094 -7.727 19.443 1.00 66.44 364 ALA A CA 1
ATOM 2960 C C . ALA A 1 364 ? -2.128 -9.206 19.015 1.00 66.44 364 ALA A C 1
ATOM 2962 O O . ALA A 1 364 ? -3.187 -9.721 18.660 1.00 66.44 364 ALA A O 1
ATOM 2963 N N . ASN A 1 365 ? -0.963 -9.865 18.990 1.00 64.94 365 ASN A N 1
ATOM 2964 C CA . ASN A 1 365 ? -0.807 -11.217 18.454 1.00 64.94 365 ASN A CA 1
ATOM 29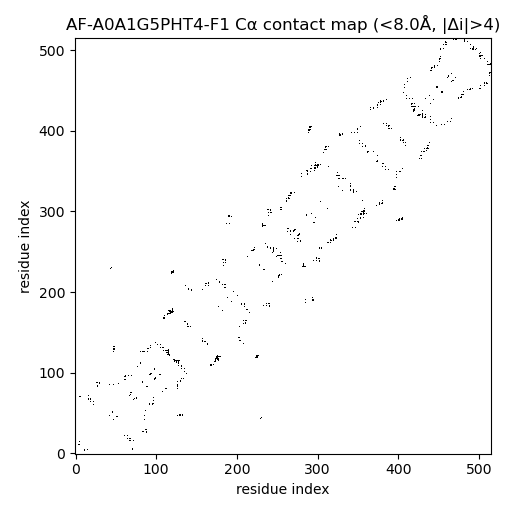65 C C . ASN A 1 365 ? -0.417 -12.238 19.538 1.00 64.94 365 ASN A C 1
ATOM 2967 O O . ASN A 1 365 ? 0.593 -12.087 20.219 1.00 64.94 365 ASN A O 1
ATOM 2971 N N . GLU A 1 366 ? -1.200 -13.311 19.620 1.00 55.91 366 GLU A N 1
ATOM 2972 C CA . GLU A 1 366 ? -1.051 -14.471 20.513 1.00 55.91 366 GLU A CA 1
ATOM 2973 C C . GLU A 1 366 ? 0.228 -15.292 20.256 1.00 55.91 366 GLU A C 1
ATOM 2975 O O . GLU A 1 366 ? 0.718 -16.015 21.121 1.00 55.91 366 GLU A O 1
ATOM 2980 N N . GLN A 1 367 ? 0.800 -15.196 19.050 1.00 55.53 367 GLN A N 1
ATOM 2981 C 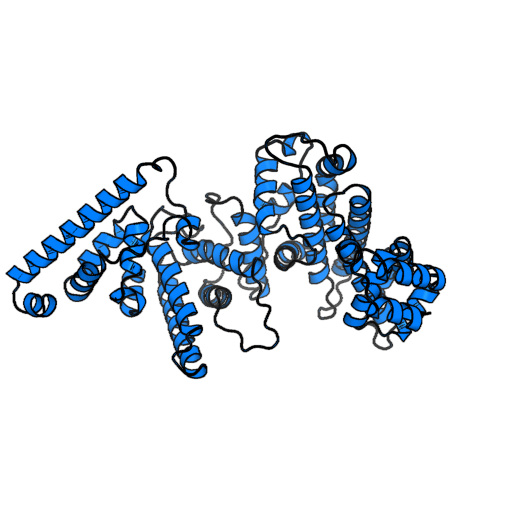CA . GLN A 1 367 ? 1.913 -16.055 18.626 1.00 55.53 367 GLN A CA 1
ATOM 2982 C C . GLN A 1 367 ? 3.293 -15.607 19.132 1.00 55.53 367 GLN A C 1
ATOM 2984 O O . GLN A 1 367 ? 4.265 -16.354 18.978 1.00 55.53 367 GLN A O 1
ATOM 2989 N N . GLU A 1 368 ? 3.403 -14.414 19.721 1.00 61.09 368 GLU A N 1
ATOM 2990 C CA . GLU A 1 368 ? 4.663 -13.884 20.244 1.00 61.09 368 GLU A CA 1
ATOM 2991 C C . GLU A 1 368 ? 4.770 -14.037 21.770 1.00 61.09 368 GLU A C 1
ATOM 2993 O O . GLU A 1 368 ? 3.758 -14.038 22.474 1.00 61.09 368 GLU A O 1
ATOM 2998 N N . PRO A 1 369 ? 5.991 -14.171 22.329 1.00 63.16 369 PRO A N 1
ATOM 2999 C CA . PRO A 1 369 ? 6.172 -14.202 23.774 1.00 63.16 369 PRO A CA 1
ATOM 3000 C C . PRO A 1 369 ? 5.566 -12.954 24.417 1.00 63.16 369 PRO A C 1
ATOM 3002 O O . PRO A 1 369 ? 5.850 -11.839 23.987 1.00 63.16 369 PRO A O 1
ATOM 3005 N N . THR A 1 370 ? 4.791 -13.141 25.483 1.00 68.00 370 THR A N 1
ATOM 3006 C CA . THR A 1 370 ? 4.147 -12.051 26.220 1.00 68.00 370 THR A CA 1
ATOM 3007 C C . THR A 1 370 ? 5.154 -10.964 26.615 1.00 68.00 370 THR A C 1
ATOM 3009 O O . THR A 1 370 ? 5.946 -11.160 27.540 1.00 68.00 370 THR A O 1
ATOM 3012 N N . ASP A 1 371 ? 5.096 -9.801 25.960 1.00 81.00 371 ASP A N 1
ATOM 3013 C CA . ASP A 1 371 ? 5.798 -8.584 26.377 1.00 81.00 371 ASP A CA 1
ATOM 3014 C C . ASP A 1 371 ? 4.832 -7.663 27.147 1.00 81.00 371 ASP A C 1
ATOM 3016 O O . ASP A 1 371 ? 3.942 -7.047 26.549 1.00 81.00 371 ASP A O 1
ATOM 3020 N N . PRO A 1 372 ? 4.998 -7.510 28.477 1.00 83.06 372 PRO A N 1
ATOM 3021 C CA . PRO A 1 372 ? 4.161 -6.623 29.280 1.00 83.06 372 PRO A CA 1
ATOM 3022 C C . PRO A 1 372 ? 4.168 -5.162 28.806 1.00 83.06 372 PRO A C 1
ATOM 3024 O O . PRO A 1 372 ? 3.195 -4.439 29.039 1.00 83.06 372 PRO A O 1
ATOM 3027 N N . VAL A 1 373 ? 5.253 -4.699 28.174 1.00 86.19 373 VAL A N 1
ATOM 3028 C CA . VAL A 1 373 ? 5.361 -3.321 27.677 1.00 86.19 373 VAL A CA 1
ATOM 3029 C C . VAL A 1 373 ? 4.512 -3.139 26.421 1.00 86.19 373 VAL A C 1
ATOM 3031 O O . VAL A 1 373 ? 3.707 -2.203 26.377 1.00 86.19 373 VAL A O 1
ATOM 3034 N N . ALA A 1 374 ? 4.632 -4.033 25.437 1.00 86.75 374 ALA A N 1
ATOM 3035 C CA . ALA A 1 374 ? 3.780 -4.043 24.246 1.00 86.75 374 ALA A CA 1
ATOM 3036 C C . ALA A 1 374 ? 2.294 -4.234 24.591 1.00 86.75 374 ALA A C 1
ATOM 3038 O O . ALA A 1 374 ? 1.434 -3.539 24.048 1.00 86.75 374 ALA A O 1
ATOM 3039 N N . LEU A 1 375 ? 1.979 -5.093 25.564 1.00 88.19 375 LEU A N 1
ATOM 3040 C CA . LEU A 1 375 ? 0.622 -5.279 26.080 1.00 88.19 375 LEU A CA 1
ATOM 3041 C C . LEU A 1 375 ? 0.029 -3.985 26.641 1.00 88.19 375 LEU A C 1
ATOM 3043 O O . LEU A 1 375 ? -1.078 -3.584 26.271 1.00 88.19 375 LEU A O 1
ATOM 3047 N N . LYS A 1 376 ? 0.796 -3.284 27.485 1.00 90.88 376 LYS A N 1
ATOM 3048 C CA . LYS A 1 376 ? 0.383 -1.994 28.044 1.00 90.88 376 LYS A CA 1
ATOM 3049 C C . LYS A 1 376 ? 0.092 -0.958 26.976 1.00 90.88 376 LYS A C 1
ATOM 3051 O O . LYS A 1 376 ? -0.886 -0.220 27.092 1.00 90.88 376 LYS A O 1
ATOM 3056 N N . GLN A 1 377 ? 0.923 -0.916 25.946 1.00 93.75 377 GLN A N 1
ATOM 3057 C CA . GLN A 1 377 ? 0.709 -0.031 24.814 1.00 93.75 377 GLN A CA 1
ATOM 3058 C C . GLN A 1 377 ? -0.503 -0.443 23.979 1.00 93.75 377 GLN A C 1
ATOM 3060 O O . GLN A 1 377 ? -1.288 0.421 23.609 1.00 93.75 377 GLN A O 1
ATOM 3065 N N . SER A 1 378 ? -0.727 -1.738 23.765 1.00 93.50 378 SER A N 1
ATOM 3066 C CA . SER A 1 378 ? -1.884 -2.249 23.020 1.00 93.50 378 SER A CA 1
ATOM 3067 C C . SER A 1 378 ? -3.209 -1.908 23.705 1.00 93.50 378 SER A C 1
ATOM 3069 O O . SER A 1 378 ? -4.124 -1.422 23.046 1.00 93.50 378 SER A O 1
ATOM 3071 N N . ALA A 1 379 ? -3.309 -2.061 25.031 1.00 93.94 379 ALA A N 1
ATOM 3072 C CA . ALA A 1 379 ? -4.497 -1.616 25.767 1.00 93.94 379 ALA A CA 1
ATOM 3073 C C . ALA A 1 379 ? -4.679 -0.093 25.710 1.00 93.94 379 ALA A C 1
ATOM 3075 O O . ALA A 1 379 ? -5.793 0.379 25.495 1.00 93.94 379 ALA A O 1
ATOM 3076 N N . ALA A 1 380 ? -3.603 0.685 25.873 1.00 96.06 380 ALA A N 1
ATOM 3077 C CA . ALA A 1 380 ? -3.681 2.143 25.772 1.00 96.06 380 ALA A CA 1
ATOM 3078 C C . ALA A 1 380 ? -4.150 2.592 24.378 1.00 96.06 380 ALA A C 1
ATOM 3080 O O . ALA A 1 380 ? -5.018 3.457 24.273 1.00 96.06 380 ALA A O 1
ATOM 3081 N N . LEU A 1 381 ? -3.626 1.963 23.324 1.00 97.19 381 LEU A N 1
ATOM 3082 C CA . LEU A 1 381 ? -4.020 2.221 21.946 1.00 97.19 381 LEU A CA 1
ATOM 3083 C C . LEU A 1 381 ? -5.474 1.816 21.690 1.00 97.19 381 LEU A C 1
ATOM 3085 O O . LEU A 1 381 ? -6.214 2.602 21.113 1.00 97.19 381 LEU A O 1
ATOM 3089 N N . TYR A 1 382 ? -5.918 0.645 22.158 1.00 97.19 382 TYR A N 1
ATOM 3090 C CA . TYR A 1 382 ? -7.322 0.235 22.048 1.00 97.19 382 TYR A CA 1
ATOM 3091 C C . TYR A 1 382 ? -8.263 1.268 22.685 1.00 97.19 382 TYR A C 1
ATOM 3093 O O . TYR A 1 382 ? -9.248 1.668 22.064 1.00 97.19 382 TYR A O 1
ATOM 3101 N N . ASN A 1 383 ? -7.943 1.736 23.896 1.00 97.00 383 ASN A N 1
ATOM 3102 C CA . ASN A 1 383 ? -8.749 2.739 24.594 1.00 97.00 383 ASN A CA 1
ATOM 3103 C C . ASN A 1 383 ? -8.816 4.041 23.788 1.00 97.00 383 ASN A C 1
ATOM 3105 O O . ASN A 1 383 ? -9.900 4.584 23.581 1.00 97.00 383 ASN A O 1
ATOM 3109 N N . ALA A 1 384 ? -7.668 4.506 23.289 1.00 98.12 384 ALA A N 1
ATOM 3110 C CA . ALA A 1 384 ? -7.583 5.728 22.502 1.00 98.12 384 ALA A CA 1
ATOM 3111 C C . ALA A 1 384 ? -8.343 5.607 21.168 1.00 98.12 384 ALA A C 1
ATOM 3113 O O . ALA A 1 384 ? -9.065 6.525 20.790 1.00 98.12 384 ALA A O 1
ATOM 3114 N N . LEU A 1 385 ? -8.269 4.456 20.490 1.00 98.19 385 LEU A N 1
ATOM 3115 C CA . LEU A 1 385 ? -9.044 4.174 19.275 1.00 98.19 385 LEU A CA 1
ATOM 3116 C C . LEU A 1 385 ? -10.548 4.139 19.546 1.00 98.19 385 LEU A C 1
ATOM 3118 O O . LEU A 1 385 ? -11.333 4.631 18.733 1.00 98.19 385 LEU A O 1
ATOM 3122 N N . TRP A 1 386 ? -10.961 3.573 20.681 1.00 97.50 386 TRP A N 1
ATOM 3123 C CA . TRP A 1 386 ? -12.361 3.556 21.090 1.00 97.50 386 TRP A CA 1
ATOM 3124 C C . TRP A 1 386 ? -12.891 4.970 21.342 1.00 97.50 386 TRP A C 1
ATOM 3126 O O . TRP A 1 386 ? -13.967 5.326 20.858 1.00 97.50 386 TRP A O 1
ATOM 3136 N N . GLU A 1 387 ? -12.145 5.786 22.085 1.00 97.38 387 GLU A N 1
ATOM 3137 C CA . GLU A 1 387 ? -12.499 7.182 22.356 1.00 97.38 387 GLU A CA 1
ATOM 3138 C C . GLU A 1 387 ? -12.541 8.008 21.068 1.00 97.38 387 GLU A C 1
ATOM 3140 O O . GLU A 1 387 ? -13.562 8.639 20.793 1.00 97.38 387 GLU A O 1
ATOM 3145 N N . ALA A 1 388 ? -11.505 7.903 20.232 1.00 97.69 388 ALA A N 1
ATOM 3146 C CA . ALA A 1 388 ? -11.429 8.548 18.927 1.00 97.69 388 ALA A CA 1
ATOM 3147 C C . ALA A 1 388 ? -12.616 8.179 18.029 1.00 97.69 388 ALA A C 1
ATOM 3149 O O . ALA A 1 388 ? -13.267 9.050 17.457 1.00 97.69 388 ALA A O 1
ATOM 3150 N N . THR A 1 389 ? -12.960 6.891 17.944 1.00 96.94 389 THR A N 1
ATOM 3151 C CA . THR A 1 389 ? -14.096 6.430 17.132 1.00 96.94 389 THR A CA 1
ATOM 3152 C C . THR A 1 389 ? -15.413 7.030 17.628 1.00 96.94 389 THR A C 1
ATOM 3154 O O . THR A 1 389 ? -16.210 7.497 16.819 1.00 96.94 389 THR A O 1
ATOM 3157 N N . ASN A 1 390 ? -15.652 7.074 18.943 1.00 94.31 390 ASN A N 1
ATOM 3158 C CA . ASN A 1 390 ? -16.887 7.656 19.486 1.00 94.31 390 ASN A CA 1
ATOM 3159 C C . ASN A 1 390 ? -16.945 9.185 19.350 1.00 94.31 390 ASN A C 1
ATOM 3161 O O . ASN A 1 390 ? -18.028 9.730 19.114 1.00 94.31 390 ASN A O 1
ATOM 3165 N N . GLU A 1 391 ? -15.806 9.872 19.481 1.00 95.56 391 GLU A N 1
ATOM 3166 C CA . GLU A 1 391 ? -15.685 11.301 19.173 1.00 95.56 391 GLU A CA 1
ATOM 3167 C C . GLU A 1 391 ? -16.125 11.542 17.724 1.00 95.56 391 GLU A C 1
ATOM 3169 O O . GLU A 1 391 ? -17.068 12.296 17.479 1.00 95.56 391 GLU A O 1
ATOM 3174 N N . MET A 1 392 ? -15.538 10.809 16.774 1.00 95.62 392 MET A N 1
ATOM 3175 C CA . MET A 1 392 ? -15.838 10.953 15.350 1.00 95.62 392 MET A CA 1
ATOM 3176 C C . MET A 1 392 ? -17.272 10.576 14.983 1.00 95.62 392 MET A C 1
ATOM 3178 O O . MET A 1 392 ? -17.893 11.289 14.203 1.00 95.62 392 MET A O 1
ATOM 3182 N N . MET A 1 393 ? -17.856 9.541 15.594 1.00 91.88 393 MET A N 1
ATOM 3183 C CA . MET A 1 393 ? -19.284 9.231 15.419 1.00 91.88 393 MET A CA 1
ATOM 3184 C C . MET A 1 393 ? -20.206 10.385 15.845 1.00 91.88 393 MET A C 1
ATOM 3186 O O . MET A 1 393 ? -21.348 10.449 15.389 1.00 91.88 393 MET A O 1
ATOM 3190 N N . SER A 1 394 ? -19.737 11.273 16.726 1.00 90.94 394 SER A N 1
ATOM 3191 C CA . SER A 1 394 ? -20.508 12.419 17.213 1.00 90.94 394 SER A CA 1
ATOM 3192 C C . SER A 1 394 ? -20.350 13.662 16.334 1.00 90.94 394 SER A C 1
ATOM 3194 O O . SER A 1 394 ? -21.280 14.468 16.271 1.00 90.94 394 SER A O 1
ATOM 3196 N N . ILE A 1 395 ? -19.200 13.828 15.666 1.00 92.38 395 ILE A N 1
ATOM 3197 C CA . ILE A 1 395 ? -18.855 15.064 14.938 1.00 92.38 395 ILE A CA 1
ATOM 3198 C C . ILE A 1 395 ? -18.746 14.900 13.416 1.00 92.38 395 ILE A C 1
ATOM 3200 O O . ILE A 1 395 ? -18.920 15.878 12.693 1.00 92.38 395 ILE A O 1
ATOM 3204 N N . ASP A 1 396 ? -18.478 13.699 12.901 1.00 91.56 396 ASP A N 1
ATOM 3205 C CA . ASP A 1 396 ? -18.247 13.471 11.475 1.00 91.56 396 ASP A CA 1
ATOM 3206 C C . ASP A 1 396 ? -19.449 12.852 10.763 1.00 91.56 396 ASP A C 1
ATOM 3208 O O . ASP A 1 396 ? -19.754 11.665 10.872 1.00 91.56 396 ASP A O 1
ATOM 3212 N N . PHE A 1 397 ? -20.094 13.685 9.953 1.00 85.62 397 PHE A N 1
ATOM 3213 C CA . PHE A 1 397 ? -21.226 13.294 9.127 1.00 85.62 397 PHE A CA 1
ATOM 3214 C C . PHE A 1 397 ? -20.832 12.533 7.847 1.00 85.62 397 PHE A C 1
ATOM 3216 O O . PHE A 1 397 ? -21.643 11.771 7.325 1.00 85.62 397 PHE A O 1
ATOM 3223 N N . TYR A 1 398 ? -19.629 12.739 7.297 1.00 86.75 398 TYR A N 1
ATOM 3224 C CA . TYR A 1 398 ? -19.243 12.125 6.016 1.00 86.75 398 TYR A CA 1
ATOM 3225 C C . TYR A 1 398 ? -18.809 10.673 6.184 1.00 86.75 398 TYR A C 1
ATOM 3227 O O . TYR A 1 398 ? -19.114 9.843 5.328 1.00 86.75 398 TYR A O 1
ATOM 3235 N N . GLY A 1 399 ? -18.141 10.370 7.295 1.00 86.69 399 GLY A N 1
ATOM 3236 C CA . GLY A 1 399 ? -17.624 9.044 7.610 1.00 86.69 399 GLY A CA 1
ATOM 3237 C C . GLY A 1 399 ? -18.607 8.130 8.343 1.00 86.69 399 GLY A C 1
ATOM 3238 O O . GLY A 1 399 ? -18.160 7.147 8.924 1.00 86.69 399 GLY A O 1
ATOM 3239 N N . GLU A 1 400 ? -19.918 8.418 8.369 1.00 86.19 400 GLU A N 1
ATOM 3240 C CA . GLU A 1 400 ? -20.893 7.685 9.205 1.00 86.19 400 GLU A CA 1
ATOM 3241 C C . GLU A 1 400 ? -20.763 6.153 9.076 1.00 86.19 400 GLU A C 1
ATOM 3243 O O . GLU A 1 400 ? -20.705 5.447 10.085 1.00 86.19 400 GLU A O 1
ATOM 3248 N N . GLU A 1 401 ? -20.666 5.631 7.847 1.00 88.62 401 GLU A N 1
ATOM 3249 C CA . GLU A 1 401 ? -20.488 4.192 7.606 1.00 88.62 401 GLU A CA 1
ATOM 3250 C C . GLU A 1 401 ? -19.111 3.696 8.080 1.00 88.62 401 GLU A C 1
ATOM 3252 O O . GLU A 1 401 ? -19.034 2.661 8.745 1.00 88.62 401 GLU A O 1
ATOM 3257 N N . PHE A 1 402 ? -18.039 4.448 7.811 1.00 93.50 402 PHE A N 1
ATOM 3258 C CA . PHE A 1 402 ? -16.683 4.111 8.250 1.00 93.50 402 PHE A CA 1
ATOM 3259 C C . PHE A 1 402 ? -16.613 3.963 9.776 1.00 93.50 402 PHE A C 1
ATOM 3261 O O . PHE A 1 402 ? -16.151 2.937 10.276 1.00 93.50 402 PHE A O 1
ATOM 3268 N N . TRP A 1 403 ? -17.125 4.945 10.526 1.00 94.25 403 TRP A N 1
ATOM 3269 C CA . TRP A 1 403 ? -17.049 4.956 11.989 1.00 94.25 403 TRP A CA 1
ATOM 3270 C C . TRP A 1 403 ? -17.886 3.852 12.632 1.00 94.25 403 TRP A C 1
ATOM 3272 O O . TRP A 1 403 ? -17.443 3.219 13.591 1.00 94.25 403 TRP A O 1
ATOM 3282 N N . GLN A 1 404 ? -19.066 3.558 12.075 1.00 90.69 404 GLN A N 1
ATOM 3283 C CA . GLN A 1 404 ? -19.886 2.435 12.531 1.00 90.69 404 GLN A CA 1
ATOM 3284 C C . GLN A 1 404 ? -19.167 1.095 12.331 1.00 90.69 404 GLN A C 1
ATOM 3286 O O . GLN A 1 404 ? -19.173 0.256 13.234 1.00 90.69 404 GLN A O 1
ATOM 3291 N N . VAL A 1 405 ? -18.520 0.888 11.181 1.00 92.56 405 VAL A N 1
ATOM 3292 C CA . VAL A 1 405 ? -17.764 -0.345 10.908 1.00 92.56 405 VAL A CA 1
ATOM 3293 C C . VAL A 1 405 ? -16.472 -0.400 11.737 1.00 92.56 405 VAL A C 1
ATOM 3295 O O . VAL A 1 405 ? -16.093 -1.472 12.210 1.00 92.56 405 VAL A O 1
ATOM 3298 N N . MET A 1 406 ? -15.831 0.739 12.015 1.00 95.75 406 MET A N 1
ATOM 3299 C CA . MET A 1 406 ? -14.654 0.806 12.890 1.00 95.75 406 MET A CA 1
ATOM 3300 C C . MET A 1 406 ? -15.021 0.401 14.323 1.00 95.75 406 MET A C 1
ATOM 3302 O O . MET A 1 406 ? -14.360 -0.447 14.923 1.00 95.75 406 MET A O 1
ATOM 3306 N N . GLN A 1 407 ? -16.145 0.905 14.845 1.00 94.62 407 GLN A N 1
ATOM 3307 C CA . GLN A 1 407 ? -16.660 0.491 16.151 1.00 94.62 407 GLN A CA 1
ATOM 3308 C C . GLN A 1 407 ? -16.940 -1.021 16.192 1.00 94.62 407 GLN A C 1
ATOM 3310 O O . GLN A 1 407 ? -16.597 -1.677 17.175 1.00 94.62 407 GLN A O 1
ATOM 3315 N N . GLN A 1 408 ? -17.496 -1.606 15.123 1.00 92.94 408 GLN A N 1
ATOM 3316 C CA . GLN A 1 408 ? -17.698 -3.060 15.026 1.00 92.94 408 GLN A CA 1
ATOM 3317 C C . GLN A 1 408 ? -16.373 -3.829 15.110 1.00 92.94 408 GLN A C 1
ATOM 3319 O O . GLN A 1 408 ? -16.286 -4.807 15.852 1.00 92.94 408 GLN A O 1
ATOM 3324 N N . HIS A 1 409 ? -15.332 -3.376 14.407 1.00 94.38 409 HIS A N 1
ATOM 3325 C CA . HIS A 1 409 ? -13.998 -3.975 14.470 1.00 94.38 409 HIS A CA 1
ATOM 3326 C C . HIS A 1 409 ? -13.400 -3.965 15.881 1.00 94.38 409 HIS A C 1
ATOM 3328 O O . HIS A 1 409 ? -12.804 -4.967 16.289 1.00 94.38 409 HIS A O 1
ATOM 3334 N N . LEU A 1 410 ? -13.572 -2.873 16.630 1.00 95.69 410 LEU A N 1
ATOM 3335 C CA . LEU A 1 410 ? -13.108 -2.774 18.015 1.00 95.69 410 LEU A CA 1
ATOM 3336 C C . LEU A 1 410 ? -13.922 -3.684 18.949 1.00 95.69 410 LEU A C 1
ATOM 3338 O O . LEU A 1 410 ? -13.343 -4.410 19.756 1.00 95.69 410 LEU A O 1
ATOM 3342 N N . VAL A 1 411 ? -15.253 -3.725 18.792 1.00 95.44 411 VAL A N 1
ATOM 3343 C CA . VAL A 1 411 ? -16.132 -4.614 19.575 1.00 95.44 411 VAL A CA 1
ATOM 3344 C C . VAL A 1 411 ? -15.782 -6.087 19.354 1.00 95.44 411 VAL A C 1
ATOM 3346 O O . VAL A 1 411 ? -15.697 -6.832 20.328 1.00 95.44 411 VAL A O 1
ATOM 3349 N N . ILE A 1 412 ? -15.559 -6.511 18.105 1.00 93.88 412 ILE A N 1
ATOM 3350 C CA . ILE A 1 412 ? -15.200 -7.900 17.778 1.00 93.88 412 ILE A CA 1
ATOM 3351 C C . ILE A 1 412 ? -13.934 -8.316 18.540 1.00 93.88 412 ILE A C 1
ATOM 3353 O O . ILE A 1 412 ? -13.979 -9.295 19.283 1.00 93.88 412 ILE A O 1
ATOM 3357 N N . ARG A 1 413 ? -12.854 -7.527 18.436 1.00 92.50 413 ARG A N 1
ATOM 3358 C CA . ARG A 1 413 ? -11.577 -7.793 19.126 1.00 92.50 413 ARG A CA 1
ATOM 3359 C C . ARG A 1 413 ? -11.750 -7.846 20.638 1.00 92.50 413 ARG A C 1
ATOM 3361 O O . ARG A 1 413 ? -11.287 -8.767 21.300 1.00 92.50 413 ARG A O 1
ATOM 3368 N N . ARG A 1 414 ? -12.492 -6.887 21.196 1.00 93.62 414 ARG A N 1
ATOM 3369 C CA . ARG A 1 414 ? -12.710 -6.814 22.642 1.00 93.62 414 ARG A CA 1
ATOM 3370 C C . ARG A 1 414 ? -13.451 -8.022 23.195 1.00 93.62 414 ARG A C 1
ATOM 3372 O O . ARG A 1 414 ? -13.187 -8.418 24.333 1.00 93.62 414 ARG A O 1
ATOM 3379 N N . LEU A 1 415 ? -14.397 -8.562 22.431 1.00 93.94 415 LEU A N 1
ATOM 3380 C CA . LEU A 1 415 ? -15.147 -9.756 22.810 1.00 93.94 415 LEU A CA 1
ATOM 3381 C C . LEU A 1 415 ? -14.308 -11.023 22.657 1.00 93.94 415 LEU A C 1
ATOM 3383 O O . LEU A 1 415 ? -14.401 -11.881 23.528 1.00 93.94 415 LEU A O 1
ATOM 3387 N N . GLN A 1 416 ? -13.473 -11.113 21.621 1.00 90.75 416 GLN A N 1
ATOM 3388 C CA . GLN A 1 416 ? -12.514 -12.211 21.451 1.00 90.75 416 GLN A CA 1
ATOM 3389 C C . GLN A 1 416 ? -11.578 -12.314 22.660 1.00 90.75 416 GLN A C 1
ATOM 3391 O O . GLN A 1 416 ? -11.624 -13.327 23.357 1.00 90.75 416 GLN A O 1
ATOM 3396 N N . TRP A 1 417 ? -10.921 -11.212 23.043 1.00 90.56 417 TRP A N 1
ATOM 3397 C CA . TRP A 1 417 ? -10.048 -11.183 24.225 1.00 90.56 417 TRP A CA 1
ATOM 3398 C C . TRP A 1 417 ? -10.759 -11.608 25.516 1.00 90.56 417 TRP A C 1
ATOM 3400 O O . TRP A 1 417 ? -10.167 -12.251 26.378 1.00 90.56 417 TRP A O 1
ATOM 3410 N N . ALA A 1 418 ? -12.039 -11.253 25.682 1.00 91.50 418 ALA A N 1
ATOM 3411 C CA . ALA A 1 418 ? -12.806 -11.653 26.862 1.00 91.50 418 ALA A CA 1
ATOM 3412 C C . ALA A 1 418 ? -13.104 -13.158 26.896 1.00 91.50 418 ALA A C 1
ATOM 3414 O O . ALA A 1 418 ? -13.093 -13.754 27.970 1.00 91.50 418 ALA A O 1
ATOM 3415 N N . LEU A 1 419 ? -13.380 -13.765 25.743 1.00 89.12 419 LEU A N 1
ATOM 3416 C CA . LEU A 1 419 ? -13.672 -15.195 25.640 1.00 89.12 419 LEU A CA 1
ATOM 3417 C C . LEU A 1 419 ? -12.407 -16.039 25.779 1.00 89.12 419 LEU A C 1
ATOM 3419 O O . LEU A 1 419 ? -12.413 -17.034 26.501 1.00 89.12 419 LEU A O 1
ATOM 3423 N N . GLU A 1 420 ? -11.320 -15.615 25.138 1.00 88.12 420 GLU A N 1
ATOM 3424 C CA . GLU A 1 420 ? -9.999 -16.235 25.267 1.00 88.12 420 GLU A CA 1
ATOM 3425 C C . GLU A 1 420 ? -9.531 -16.211 26.729 1.00 88.12 420 GLU A C 1
ATOM 3427 O O . GLU A 1 420 ? -9.111 -17.244 27.255 1.00 88.12 420 GLU A O 1
ATOM 3432 N N . ALA A 1 421 ? -9.716 -15.084 27.428 1.00 87.19 421 ALA A N 1
ATOM 3433 C CA . ALA A 1 421 ? -9.394 -14.938 28.848 1.00 87.19 421 ALA A CA 1
ATOM 3434 C C . ALA A 1 421 ? -10.208 -15.854 29.786 1.00 87.19 421 ALA A C 1
ATOM 3436 O O . ALA A 1 421 ? -9.722 -16.207 30.863 1.00 87.19 421 ALA A O 1
ATOM 3437 N N . GLU A 1 422 ? -11.443 -16.216 29.416 1.00 85.06 422 GLU A N 1
ATOM 3438 C CA . GLU A 1 422 ? -12.307 -17.125 30.189 1.00 85.06 422 GLU A CA 1
ATOM 3439 C C . GLU A 1 422 ? -12.037 -18.616 29.877 1.00 85.06 422 GLU A C 1
ATOM 3441 O O . GLU A 1 422 ? -12.553 -19.492 30.576 1.00 85.06 422 GLU A O 1
ATOM 3446 N N . SER A 1 423 ? -11.235 -18.929 28.852 1.00 80.25 423 SER A N 1
ATOM 3447 C CA . SER A 1 423 ? -10.956 -20.310 28.446 1.00 80.25 423 SER A CA 1
ATOM 3448 C C . SER A 1 423 ? -9.995 -21.034 29.406 1.00 80.25 423 SER A C 1
ATOM 3450 O O . SER A 1 423 ? -9.132 -20.426 30.037 1.00 80.25 423 SER A O 1
ATOM 3452 N N . GLU A 1 424 ? -10.120 -22.363 29.529 1.00 64.69 424 GLU A N 1
ATOM 3453 C CA . GLU A 1 424 ? -9.260 -23.180 30.416 1.00 64.69 424 GLU A CA 1
ATOM 3454 C C . GLU A 1 424 ? -7.775 -23.165 30.004 1.00 64.69 424 GLU A C 1
ATOM 3456 O O . GLU A 1 424 ? -6.904 -23.398 30.841 1.00 64.69 424 GLU A O 1
ATOM 3461 N N . ASN A 1 425 ? -7.496 -22.843 28.736 1.00 62.34 425 ASN A N 1
ATOM 3462 C CA . ASN A 1 425 ? -6.157 -22.613 28.187 1.00 62.34 425 ASN A CA 1
ATOM 3463 C C . ASN A 1 425 ? -5.854 -21.114 28.026 1.00 62.34 425 ASN A C 1
ATOM 3465 O O . ASN A 1 425 ? -5.013 -20.764 27.204 1.00 62.34 425 ASN A O 1
ATOM 3469 N N . GLY A 1 426 ? -6.577 -20.247 28.743 1.00 60.28 426 GLY A N 1
ATOM 3470 C CA . GLY A 1 426 ? -6.557 -18.807 28.523 1.00 60.28 426 GLY A CA 1
ATOM 3471 C C . GLY A 1 426 ? -5.142 -18.261 28.513 1.00 60.28 426 GLY A C 1
ATOM 3472 O O . GLY A 1 426 ? -4.392 -18.425 29.478 1.00 60.28 426 GLY A O 1
ATOM 3473 N N . GLU A 1 427 ? -4.783 -17.634 27.400 1.00 66.81 427 GLU A N 1
ATOM 3474 C CA . GLU A 1 427 ? -3.463 -17.058 27.237 1.00 66.81 427 GLU A CA 1
ATOM 3475 C C . GLU A 1 427 ? -3.295 -15.876 28.194 1.00 66.81 427 GLU A C 1
ATOM 3477 O O . GLU A 1 427 ? -4.187 -15.030 28.340 1.00 66.81 427 GLU A O 1
ATOM 3482 N N . ASP A 1 428 ? -2.127 -15.792 28.840 1.00 76.94 428 ASP A N 1
ATOM 3483 C CA . ASP A 1 428 ? -1.791 -14.687 29.749 1.00 76.94 428 ASP A CA 1
ATOM 3484 C C . ASP A 1 428 ? -1.967 -13.320 29.061 1.00 76.94 428 ASP A C 1
ATOM 3486 O O . ASP A 1 428 ? -2.341 -12.333 29.701 1.00 76.94 428 ASP A O 1
ATOM 3490 N N . TYR A 1 429 ? -1.759 -13.292 27.742 1.00 82.56 429 TYR A N 1
ATOM 3491 C CA . TYR A 1 429 ? -1.978 -12.159 26.854 1.00 82.56 429 TYR A CA 1
ATOM 3492 C C . TYR A 1 429 ? -3.444 -11.670 26.853 1.00 82.56 429 TYR A C 1
ATOM 3494 O O . TYR A 1 429 ? -3.715 -10.525 27.236 1.00 82.56 429 TYR A O 1
ATOM 3502 N N . ALA A 1 430 ? -4.403 -12.534 26.497 1.00 84.00 430 ALA A N 1
ATOM 3503 C CA . ALA A 1 430 ? -5.817 -12.168 26.377 1.00 84.00 430 ALA A CA 1
ATOM 3504 C C . ALA A 1 430 ? -6.412 -11.753 27.728 1.00 84.00 430 ALA A C 1
ATOM 3506 O O . ALA 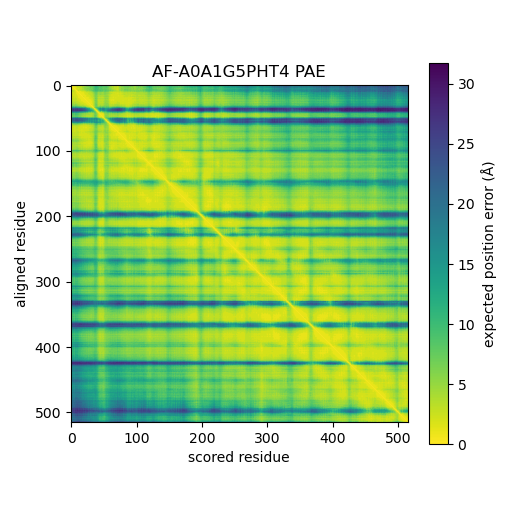A 1 430 ? -7.165 -10.779 27.825 1.00 84.00 430 ALA A O 1
ATOM 3507 N N . LYS A 1 431 ? -6.008 -12.438 28.803 1.00 86.44 431 LYS A N 1
ATOM 3508 C CA . LYS A 1 431 ? -6.409 -12.093 30.170 1.00 86.44 431 LYS A CA 1
ATOM 3509 C C . LYS A 1 431 ? -5.957 -10.690 30.562 1.00 86.44 431 LYS A C 1
ATOM 3511 O O . LYS A 1 431 ? -6.755 -9.908 31.077 1.00 86.44 431 LYS A O 1
ATOM 3516 N N . TRP A 1 432 ? -4.701 -10.352 30.279 1.00 87.31 432 TRP A N 1
ATOM 3517 C CA . TRP A 1 432 ? -4.154 -9.040 30.607 1.00 87.31 432 TRP A CA 1
ATOM 3518 C C . TRP A 1 432 ? -4.886 -7.911 29.870 1.00 87.31 432 TRP A C 1
ATOM 3520 O O . TRP A 1 432 ? -5.255 -6.902 30.483 1.00 87.31 432 TRP A O 1
ATOM 3530 N N . LEU A 1 433 ? -5.146 -8.085 28.570 1.00 88.12 433 LEU A N 1
ATOM 3531 C CA . LEU A 1 433 ? -5.898 -7.102 27.788 1.00 88.12 433 LEU A CA 1
ATOM 3532 C C . LEU A 1 433 ? -7.349 -7.005 28.224 1.00 88.12 433 LEU A C 1
ATOM 3534 O O . LEU A 1 433 ? -7.877 -5.899 28.324 1.00 88.12 433 LEU A O 1
ATOM 3538 N N . ASN A 1 434 ? -7.990 -8.129 28.535 1.00 90.06 434 ASN A N 1
ATOM 3539 C CA . ASN A 1 434 ? -9.349 -8.117 29.048 1.00 90.06 434 ASN A CA 1
ATOM 3540 C C . ASN A 1 434 ? -9.467 -7.323 30.362 1.00 90.06 434 ASN A C 1
ATOM 3542 O O . ASN A 1 434 ? -10.467 -6.630 30.557 1.00 90.06 434 ASN A O 1
ATOM 3546 N N . ASP A 1 435 ? -8.457 -7.392 31.228 1.00 89.19 435 ASP A N 1
ATOM 3547 C CA . ASP A 1 435 ? -8.453 -6.693 32.514 1.00 89.19 435 ASP A CA 1
ATOM 3548 C C . ASP A 1 435 ? -8.083 -5.205 32.386 1.00 89.19 435 ASP A C 1
ATOM 3550 O O . ASP A 1 435 ? -8.526 -4.389 33.198 1.00 89.19 435 ASP A O 1
ATOM 3554 N N . THR A 1 436 ? -7.292 -4.834 31.372 1.00 90.62 436 THR A N 1
ATOM 3555 C CA . THR A 1 436 ? -6.715 -3.481 31.264 1.00 90.62 436 THR A CA 1
ATOM 3556 C C . THR A 1 436 ? -7.389 -2.593 30.215 1.00 90.62 436 THR A C 1
ATOM 3558 O O . THR A 1 436 ? -7.434 -1.372 30.381 1.00 90.62 436 THR A O 1
ATOM 3561 N N . ALA A 1 437 ? -7.916 -3.173 29.135 1.00 92.00 437 ALA A N 1
ATOM 3562 C CA . ALA A 1 437 ? -8.562 -2.424 28.063 1.00 92.00 437 ALA A CA 1
ATOM 3563 C C . ALA A 1 437 ? -9.990 -1.994 28.447 1.00 92.00 437 ALA A C 1
ATOM 3565 O O . ALA A 1 437 ? -10.797 -2.777 28.966 1.00 92.00 437 ALA A O 1
ATOM 3566 N N . TYR A 1 438 ? -10.311 -0.742 28.134 1.00 92.50 438 TYR A N 1
ATOM 3567 C CA . TYR A 1 438 ? -11.600 -0.096 28.328 1.00 92.50 438 TYR A CA 1
ATOM 3568 C C . TYR A 1 438 ? -12.192 0.348 26.974 1.00 92.50 438 TYR A C 1
ATOM 3570 O O . TYR A 1 438 ? -11.469 0.878 26.136 1.00 92.50 438 TYR A O 1
ATOM 3578 N N . PRO A 1 439 ? -13.509 0.189 26.750 1.00 94.69 439 PRO A N 1
ATOM 3579 C CA . PRO A 1 439 ? -14.498 -0.393 27.654 1.00 94.69 439 PRO A CA 1
ATOM 3580 C C . PRO A 1 439 ? -14.310 -1.895 27.860 1.00 94.69 439 PRO A C 1
ATOM 3582 O O . PRO A 1 439 ? -13.656 -2.583 27.078 1.00 94.69 439 PRO A O 1
ATOM 3585 N N . THR A 1 440 ? -14.920 -2.419 28.924 1.00 94.25 440 THR A N 1
ATOM 3586 C CA . THR A 1 440 ? -15.036 -3.871 29.106 1.00 94.25 440 THR A CA 1
ATOM 3587 C C . THR A 1 440 ? -15.853 -4.482 27.966 1.00 94.25 440 THR A C 1
ATOM 3589 O O . THR A 1 440 ? -16.647 -3.781 27.346 1.00 94.25 440 THR A O 1
ATOM 3592 N N . ALA A 1 441 ? -15.735 -5.786 27.707 1.00 93.25 441 ALA A N 1
ATOM 3593 C CA . ALA A 1 441 ? -16.536 -6.470 26.680 1.00 93.25 441 ALA A CA 1
ATOM 3594 C C . ALA A 1 441 ? -18.047 -6.190 26.802 1.00 93.25 441 ALA A C 1
ATOM 3596 O O . ALA A 1 441 ? -18.712 -5.825 25.832 1.00 93.25 441 ALA A O 1
ATOM 3597 N N . HIS A 1 442 ? -18.575 -6.273 28.022 1.00 92.44 442 HIS A N 1
ATOM 3598 C CA . HIS A 1 442 ? -19.972 -5.960 28.320 1.00 92.44 442 HIS A CA 1
ATOM 3599 C C . HIS A 1 442 ? -20.292 -4.474 28.133 1.00 92.44 442 HIS A C 1
ATOM 3601 O O . HIS A 1 442 ? -21.349 -4.141 27.606 1.00 92.44 442 HIS A O 1
ATOM 3607 N N . GLY A 1 443 ? -19.376 -3.583 28.526 1.00 93.69 443 GLY A N 1
ATOM 3608 C CA . GLY A 1 443 ? -19.517 -2.144 28.308 1.00 93.69 443 GLY A CA 1
ATOM 3609 C C . GLY A 1 443 ? -19.527 -1.777 26.823 1.00 93.69 443 GLY A C 1
ATOM 3610 O O . GLY A 1 443 ? -20.371 -0.997 26.397 1.00 93.69 443 GLY A O 1
ATOM 3611 N N . ALA A 1 444 ? -18.649 -2.386 26.024 1.00 94.12 444 ALA A N 1
ATOM 3612 C CA . ALA A 1 444 ? -18.572 -2.195 24.579 1.00 94.12 444 ALA A CA 1
ATOM 3613 C C . ALA A 1 444 ? -19.880 -2.624 23.895 1.00 94.12 444 ALA A C 1
ATOM 3615 O O . ALA A 1 444 ? -20.445 -1.871 23.103 1.00 94.12 444 ALA A O 1
ATOM 3616 N N . LEU A 1 445 ? -20.405 -3.802 24.259 1.00 93.81 445 LEU A N 1
ATOM 3617 C CA . LEU A 1 445 ? -21.698 -4.294 23.775 1.00 93.81 445 LEU A CA 1
ATOM 3618 C C . LEU A 1 445 ? -22.863 -3.393 24.195 1.00 93.81 445 LEU A C 1
ATOM 3620 O O . LEU A 1 445 ? -23.726 -3.093 23.370 1.00 93.81 445 LEU A O 1
ATOM 3624 N N . ALA A 1 446 ? -22.893 -2.953 25.454 1.00 93.12 446 ALA A N 1
ATOM 3625 C CA . ALA A 1 446 ? -23.938 -2.066 25.953 1.00 93.12 446 ALA A CA 1
ATOM 3626 C C . ALA A 1 446 ? -23.937 -0.727 25.198 1.00 93.12 446 ALA A C 1
ATOM 3628 O O . ALA A 1 446 ? -24.993 -0.281 24.749 1.00 93.12 446 ALA A O 1
ATOM 3629 N N . LEU A 1 447 ? -22.761 -0.131 24.979 1.00 91.56 447 LEU A N 1
ATOM 3630 C CA . LEU A 1 447 ? -22.615 1.096 24.194 1.00 91.56 447 LEU A CA 1
ATOM 3631 C C . LEU A 1 447 ? -23.069 0.897 22.743 1.00 91.56 447 LEU A C 1
ATOM 3633 O O . LEU A 1 447 ? -23.866 1.693 22.250 1.00 91.56 447 LEU A O 1
ATOM 3637 N N . LEU A 1 448 ? -22.661 -0.195 22.088 1.00 90.75 448 LEU A N 1
ATOM 3638 C CA . LEU A 1 448 ? -23.102 -0.514 20.727 1.00 90.75 448 LEU A CA 1
ATOM 3639 C C . LEU A 1 448 ? -24.628 -0.702 20.640 1.00 90.75 448 LEU A C 1
ATOM 3641 O O . LEU A 1 448 ? -25.251 -0.278 19.668 1.00 90.75 448 LEU A O 1
ATOM 3645 N N . SER A 1 449 ? -25.244 -1.299 21.666 1.00 91.00 449 SER A N 1
ATOM 3646 C CA . SER A 1 449 ? -26.692 -1.563 21.715 1.00 91.00 449 SER A CA 1
ATOM 3647 C C . SER A 1 449 ? -27.565 -0.305 21.743 1.00 91.00 449 SER A C 1
ATOM 3649 O O . SER A 1 449 ? -28.747 -0.379 21.403 1.00 91.00 449 SER A O 1
ATOM 3651 N N . THR A 1 450 ? -26.989 0.857 22.078 1.00 88.56 450 THR A N 1
ATOM 3652 C CA . THR A 1 450 ? -27.701 2.146 22.039 1.00 88.56 450 THR A CA 1
ATOM 3653 C C . THR A 1 450 ? -28.176 2.506 20.630 1.00 88.56 450 THR A C 1
ATOM 3655 O O . THR A 1 450 ? -29.211 3.156 20.479 1.00 88.56 450 THR A O 1
ATOM 3658 N N . ASN A 1 451 ? -27.482 2.020 19.594 1.00 87.38 451 ASN A N 1
ATOM 3659 C CA . ASN A 1 451 ? -27.938 2.054 18.212 1.00 87.38 451 ASN A CA 1
ATOM 3660 C C . ASN A 1 451 ? -28.367 0.647 17.782 1.00 87.38 451 ASN A C 1
ATOM 3662 O O . ASN A 1 451 ? -27.544 -0.207 17.444 1.00 87.38 451 ASN A O 1
ATOM 3666 N N . SER A 1 452 ? -29.682 0.415 17.739 1.00 88.31 452 SER A N 1
ATOM 3667 C CA . SER A 1 452 ? -30.226 -0.894 17.374 1.00 88.31 452 SER A CA 1
ATOM 3668 C C . SER A 1 452 ? -29.762 -1.356 15.990 1.00 88.31 452 SER A C 1
ATOM 3670 O O . SER A 1 452 ? -29.481 -2.535 15.830 1.00 88.31 452 SER A O 1
ATOM 3672 N N . SER A 1 453 ? -29.619 -0.468 15.000 1.00 85.56 453 SER A N 1
ATOM 3673 C CA . SER A 1 453 ? -29.167 -0.861 13.655 1.00 85.56 453 SER A CA 1
ATOM 3674 C C . SER A 1 453 ? -27.728 -1.388 13.668 1.00 85.56 453 SER A C 1
ATOM 3676 O O . SER A 1 453 ? -27.453 -2.456 13.112 1.00 85.56 453 SER A O 1
ATOM 3678 N N . SER A 1 454 ? -26.822 -0.678 14.346 1.00 85.44 454 SER A N 1
ATOM 3679 C CA . SER A 1 454 ? -25.415 -1.079 14.477 1.00 85.44 454 SER A CA 1
ATOM 3680 C C . SER A 1 454 ? -25.269 -2.386 15.252 1.00 85.44 454 SER A C 1
ATOM 3682 O O . SER A 1 454 ? -24.544 -3.282 14.818 1.00 85.44 454 SER A O 1
ATOM 3684 N N . PHE A 1 455 ? -26.010 -2.536 16.353 1.00 91.56 455 PHE A N 1
ATOM 3685 C CA . PHE A 1 455 ? -26.018 -3.768 17.136 1.00 91.56 455 PHE A CA 1
ATOM 3686 C C . PHE A 1 455 ? -26.531 -4.958 16.326 1.00 91.56 455 PHE A C 1
ATOM 3688 O O . PHE A 1 455 ? -25.882 -5.995 16.280 1.00 91.56 455 PHE A O 1
ATOM 3695 N N . ILE A 1 456 ? -27.654 -4.808 15.620 1.00 90.62 456 ILE A N 1
ATOM 3696 C CA . ILE A 1 456 ? -28.213 -5.871 14.773 1.00 90.62 456 ILE A CA 1
ATOM 3697 C C . ILE A 1 456 ? -27.203 -6.311 13.705 1.00 90.62 456 ILE A C 1
ATOM 3699 O O . ILE A 1 456 ? -27.045 -7.510 13.464 1.00 90.62 456 ILE A O 1
ATOM 3703 N N . SER A 1 457 ? -26.515 -5.348 13.091 1.00 87.94 457 SER A N 1
ATOM 3704 C CA . SER A 1 457 ? -25.566 -5.590 12.002 1.00 87.94 457 SER A CA 1
ATOM 3705 C C . SER A 1 457 ? -24.292 -6.304 12.463 1.00 87.94 457 SER A C 1
ATOM 3707 O O . SER A 1 457 ? -23.713 -7.059 11.686 1.00 87.94 457 SER A O 1
ATOM 3709 N N . VAL A 1 458 ? -23.867 -6.132 13.724 1.00 91.06 458 VAL A N 1
ATOM 3710 C CA . VAL A 1 458 ? -22.656 -6.799 14.231 1.00 91.06 458 VAL A CA 1
ATOM 3711 C C . VAL A 1 458 ? -22.883 -8.273 14.575 1.00 91.06 458 VAL A C 1
ATOM 3713 O O . VAL A 1 458 ? -21.948 -9.063 14.496 1.00 91.06 458 VAL A O 1
ATOM 3716 N N . LEU A 1 459 ? -24.102 -8.682 14.952 1.00 92.38 459 LEU A N 1
ATOM 3717 C CA . LEU A 1 459 ? -24.346 -10.036 15.480 1.00 92.38 459 LEU A CA 1
ATOM 3718 C C . LEU A 1 459 ? -23.896 -11.160 14.528 1.00 92.38 459 LEU A C 1
ATOM 3720 O O . LEU A 1 459 ? -23.248 -12.098 14.998 1.00 92.38 459 LEU A O 1
ATOM 3724 N N . PRO A 1 460 ? -24.175 -11.110 13.208 1.00 90.94 460 PRO A N 1
ATOM 3725 C CA . PRO A 1 460 ? -23.661 -12.120 12.287 1.00 90.94 460 PRO A CA 1
ATOM 3726 C C . PRO A 1 460 ? -22.136 -12.085 12.165 1.00 90.94 460 PRO A C 1
ATOM 3728 O O . PRO A 1 460 ? -21.526 -13.143 12.031 1.00 90.94 460 PRO A O 1
ATOM 3731 N N . LEU A 1 461 ? -21.523 -10.897 12.238 1.00 91.50 461 LEU A N 1
ATOM 3732 C CA . LEU A 1 461 ? -20.068 -10.736 12.182 1.00 91.50 461 LEU A CA 1
ATOM 3733 C C . LEU A 1 461 ? -19.399 -11.372 13.402 1.00 91.50 461 LEU A C 1
ATOM 3735 O O . LEU A 1 461 ? -18.374 -12.028 13.248 1.00 91.50 461 LEU A O 1
ATOM 3739 N N . LEU A 1 462 ? -19.997 -11.262 14.591 1.00 92.75 462 LEU A N 1
ATOM 3740 C CA . LEU A 1 462 ? -19.501 -11.938 15.795 1.00 92.75 462 LEU A CA 1
ATOM 3741 C C . LEU A 1 462 ? -19.474 -13.462 15.603 1.00 92.75 462 LEU A C 1
ATOM 3743 O O . LEU A 1 462 ? -18.463 -14.098 15.889 1.00 92.75 462 LEU A O 1
ATOM 3747 N N . LEU A 1 463 ? -20.538 -14.044 15.034 1.00 91.56 463 LEU A N 1
ATOM 3748 C CA . LEU A 1 463 ? -20.565 -15.480 14.729 1.00 91.56 463 LEU A CA 1
ATOM 3749 C C . LEU A 1 463 ? -19.524 -15.883 13.673 1.00 91.56 463 LEU A C 1
ATOM 3751 O O . LEU A 1 463 ? -18.940 -16.958 13.775 1.00 91.56 463 LEU A O 1
ATOM 3755 N N . GLN A 1 464 ? -19.300 -15.041 12.659 1.00 90.06 464 GLN A N 1
ATOM 3756 C CA . GLN A 1 464 ? -18.271 -15.267 11.635 1.00 90.06 464 GLN A CA 1
ATOM 3757 C C . GLN A 1 464 ? -16.851 -15.175 12.205 1.00 90.06 464 GLN A C 1
ATOM 3759 O O . GLN A 1 464 ? -15.956 -15.850 11.711 1.00 90.06 464 GLN A O 1
ATOM 3764 N N . ASN A 1 465 ? -16.659 -14.392 13.267 1.00 88.75 465 ASN A N 1
ATOM 3765 C CA . ASN A 1 465 ? -15.401 -14.255 14.001 1.00 88.75 465 ASN A CA 1
ATOM 3766 C C . ASN A 1 465 ? -15.284 -15.267 15.157 1.00 88.75 465 ASN A C 1
ATOM 3768 O O . ASN A 1 465 ? -14.649 -14.992 16.172 1.00 88.75 465 ASN A O 1
ATOM 3772 N N . ASN A 1 466 ? -15.892 -16.448 14.989 1.00 89.19 466 ASN A N 1
ATOM 3773 C CA . ASN A 1 466 ? -15.816 -17.598 15.893 1.00 89.19 466 ASN A CA 1
ATOM 3774 C C . ASN A 1 466 ? -16.342 -17.375 17.317 1.00 89.19 466 ASN A C 1
ATOM 3776 O O . ASN A 1 466 ? -16.035 -18.172 18.196 1.00 89.19 466 ASN A O 1
ATOM 3780 N N . ILE A 1 467 ? -17.187 -16.367 17.554 1.00 91.00 467 ILE A N 1
ATOM 3781 C CA . ILE A 1 467 ? -17.865 -16.208 18.845 1.00 91.00 467 ILE A CA 1
ATOM 3782 C C . ILE A 1 467 ? -19.099 -17.124 18.863 1.00 91.00 467 ILE A C 1
ATOM 3784 O O . ILE A 1 467 ? -20.059 -16.868 18.126 1.00 91.00 467 ILE A O 1
ATOM 3788 N N . PRO A 1 468 ? -19.136 -18.202 19.672 1.00 91.44 468 PRO A N 1
ATOM 3789 C CA . PRO A 1 468 ? -20.251 -19.140 19.643 1.00 91.44 468 PRO A CA 1
ATOM 3790 C C . PRO A 1 468 ? -21.546 -18.494 20.145 1.00 91.44 468 PRO A C 1
ATOM 3792 O O . PRO A 1 468 ? -21.551 -17.686 21.072 1.00 91.44 468 PRO A O 1
ATOM 3795 N N . LYS A 1 469 ? -22.694 -18.916 19.590 1.00 92.75 469 LYS A N 1
ATOM 3796 C CA . LYS A 1 469 ? -24.020 -18.387 19.981 1.00 92.75 469 LYS A CA 1
ATOM 3797 C C . LYS A 1 469 ? -24.266 -18.435 21.494 1.00 92.75 469 LYS A C 1
ATOM 3799 O O . LYS A 1 469 ? -24.904 -17.537 22.032 1.00 92.75 469 LYS A O 1
ATOM 3804 N N . LYS A 1 470 ? -23.802 -19.493 22.168 1.00 92.38 470 LYS A N 1
ATOM 3805 C CA . LYS A 1 470 ? -23.970 -19.676 23.617 1.00 92.38 470 LYS A CA 1
ATOM 3806 C C . LYS A 1 470 ? -23.241 -18.585 24.402 1.00 92.38 470 LYS A C 1
ATOM 3808 O O . LYS A 1 470 ? -23.829 -18.005 25.310 1.00 92.38 470 LYS A O 1
ATOM 3813 N N . ASP A 1 471 ? -22.004 -18.294 24.024 1.00 91.88 471 ASP A N 1
ATOM 3814 C CA . ASP A 1 471 ? -21.176 -17.313 24.719 1.00 91.88 471 ASP A CA 1
ATOM 3815 C C . ASP A 1 471 ? -21.645 -15.894 24.395 1.00 91.88 471 ASP A C 1
ATOM 3817 O O . ASP A 1 471 ? -21.752 -15.058 25.288 1.00 91.88 471 ASP A O 1
ATOM 3821 N N . LEU A 1 472 ? -22.090 -15.654 23.156 1.00 92.25 472 LEU A N 1
ATOM 3822 C CA . LEU A 1 472 ? -22.752 -14.406 22.779 1.00 92.25 472 LEU A CA 1
ATOM 3823 C C . LEU A 1 472 ? -24.016 -14.140 23.614 1.00 92.25 472 LEU A C 1
ATOM 3825 O O . LEU A 1 472 ? -24.202 -13.019 24.081 1.00 92.25 472 LEU A O 1
ATOM 3829 N N . LYS A 1 473 ? -24.868 -15.153 23.853 1.00 93.00 473 LYS A N 1
ATOM 3830 C CA . LYS A 1 473 ? -26.034 -15.012 24.750 1.00 93.00 473 LYS A CA 1
ATOM 3831 C C . LYS A 1 473 ? -25.616 -14.571 26.150 1.00 93.00 473 LYS A C 1
ATOM 3833 O O . LYS A 1 473 ? -26.236 -13.679 26.725 1.00 93.00 473 LYS A O 1
ATOM 3838 N N . GLU A 1 474 ? -24.576 -15.192 26.694 1.00 92.06 474 GLU A N 1
ATOM 3839 C CA . GLU A 1 474 ? -24.093 -14.878 28.035 1.00 92.06 474 GLU A CA 1
ATOM 3840 C C . GLU A 1 474 ? -23.491 -13.469 28.112 1.00 92.06 474 GLU A C 1
ATOM 3842 O O . GLU A 1 474 ? -23.800 -12.728 29.044 1.00 92.06 474 GLU A O 1
ATOM 3847 N N . LEU A 1 475 ? -22.714 -13.059 27.107 1.00 91.69 475 LEU A N 1
ATOM 3848 C CA . LEU A 1 475 ? -22.170 -11.704 26.990 1.00 91.69 475 LEU A CA 1
ATOM 3849 C C . LEU A 1 475 ? -23.285 -10.649 26.892 1.00 91.69 475 LEU A C 1
ATOM 3851 O O . LEU A 1 475 ? -23.253 -9.653 27.611 1.00 91.69 475 LEU A O 1
ATOM 3855 N N . ILE A 1 476 ? -24.313 -10.879 26.068 1.00 93.62 476 ILE A N 1
ATOM 3856 C CA . ILE A 1 476 ? -25.481 -9.985 25.948 1.00 93.62 476 ILE A CA 1
ATOM 3857 C C . ILE A 1 476 ? -26.216 -9.870 27.291 1.00 93.62 476 ILE A C 1
ATOM 3859 O O . ILE 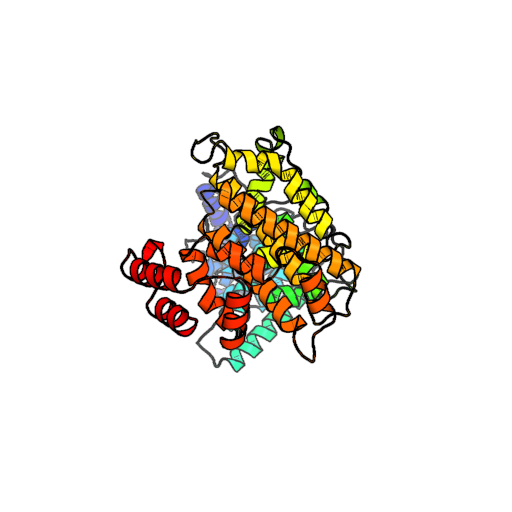A 1 476 ? -26.560 -8.768 27.725 1.00 93.62 476 ILE A O 1
ATOM 3863 N N . ARG A 1 477 ? -26.410 -10.998 27.985 1.00 93.31 477 ARG A N 1
ATOM 3864 C CA . ARG A 1 477 ? -27.054 -11.040 29.303 1.00 93.31 477 ARG A CA 1
ATOM 3865 C C . ARG A 1 477 ? -26.241 -10.281 30.354 1.00 93.31 477 ARG A C 1
ATOM 3867 O O . ARG A 1 477 ? -26.810 -9.485 31.098 1.00 93.31 477 ARG A O 1
ATOM 3874 N N . LYS A 1 478 ? -24.925 -10.508 30.419 1.00 92.06 478 LYS A N 1
ATOM 3875 C CA . LYS A 1 478 ? -24.001 -9.795 31.320 1.00 92.06 478 LYS A CA 1
ATOM 3876 C C . LYS A 1 478 ? -23.943 -8.290 30.996 1.00 92.06 478 LYS A C 1
ATOM 3878 O O . LYS A 1 478 ? -23.785 -7.489 31.911 1.00 92.06 478 LYS A O 1
ATOM 3883 N N . ALA A 1 479 ? -24.128 -7.902 29.731 1.00 93.44 479 ALA A N 1
ATOM 3884 C CA . ALA A 1 479 ? -24.239 -6.506 29.298 1.00 93.44 479 ALA A CA 1
ATOM 3885 C C . ALA A 1 479 ? -25.594 -5.848 29.633 1.00 93.44 479 ALA A C 1
ATOM 3887 O O . ALA A 1 479 ? -25.741 -4.641 29.454 1.00 93.44 479 ALA A O 1
ATOM 3888 N N . GLY A 1 480 ? -26.579 -6.606 30.133 1.00 93.31 480 GLY A N 1
ATOM 3889 C CA . GLY A 1 480 ? -27.887 -6.075 30.527 1.00 93.31 480 GLY A CA 1
ATOM 3890 C C . GLY A 1 480 ? -28.764 -5.631 29.353 1.00 93.31 480 GLY A C 1
ATOM 3891 O O . GLY A 1 480 ? -29.634 -4.781 29.530 1.00 93.31 480 GLY A O 1
ATOM 3892 N N . ILE A 1 481 ? -28.533 -6.179 28.159 1.00 94.12 481 ILE A N 1
ATOM 3893 C CA . ILE A 1 481 ? -29.251 -5.798 26.939 1.00 94.12 481 ILE A CA 1
ATOM 3894 C C . ILE A 1 481 ? -30.570 -6.575 26.858 1.00 94.12 481 ILE A C 1
ATOM 3896 O O . ILE A 1 481 ? -30.572 -7.806 26.815 1.00 94.12 481 ILE A O 1
ATOM 3900 N N . ASP A 1 482 ? -31.695 -5.860 26.794 1.00 91.00 482 ASP A N 1
ATOM 3901 C CA . ASP A 1 482 ? -33.000 -6.456 26.492 1.00 91.00 482 ASP A CA 1
ATOM 3902 C C . ASP A 1 482 ? -33.145 -6.647 24.977 1.00 91.00 482 ASP A C 1
ATOM 3904 O O . ASP A 1 482 ? -33.164 -5.685 24.206 1.00 91.00 482 ASP A O 1
ATOM 3908 N N . LEU A 1 483 ? -33.238 -7.904 24.542 1.00 91.19 483 LEU A N 1
ATOM 3909 C CA . LEU A 1 483 ? -33.347 -8.250 23.128 1.00 91.19 483 LEU A CA 1
ATOM 3910 C C . LEU A 1 483 ? -34.762 -8.072 22.568 1.00 91.19 483 LEU A C 1
ATOM 3912 O O . LEU A 1 483 ? -34.895 -7.969 21.350 1.00 91.19 483 LEU A O 1
ATOM 3916 N N . ASN A 1 484 ? -35.811 -7.980 23.397 1.00 89.88 484 ASN A N 1
ATOM 3917 C CA . ASN A 1 484 ? -37.185 -7.874 22.884 1.00 89.88 484 ASN A CA 1
ATOM 3918 C C . ASN A 1 484 ? -37.422 -6.566 22.095 1.00 89.88 484 ASN A C 1
ATOM 3920 O O . ASN A 1 484 ? -37.864 -6.642 20.946 1.00 89.88 484 ASN A O 1
ATOM 3924 N N . PRO A 1 485 ? -37.052 -5.371 22.607 1.00 88.81 485 PRO A N 1
ATOM 3925 C CA . PRO A 1 485 ? -37.185 -4.120 21.851 1.00 88.81 485 PRO A CA 1
ATOM 3926 C C . PRO A 1 485 ? -36.309 -4.078 20.589 1.00 88.81 485 PRO A C 1
ATOM 3928 O O . PRO A 1 485 ? -36.654 -3.437 19.590 1.00 88.81 485 PRO A O 1
ATOM 3931 N N . ILE A 1 486 ? -35.164 -4.766 20.620 1.00 89.62 486 ILE A N 1
ATOM 3932 C CA . ILE A 1 486 ? -34.239 -4.861 19.485 1.00 89.62 486 ILE A CA 1
ATOM 3933 C C . ILE A 1 486 ? -34.819 -5.780 18.404 1.00 89.62 486 ILE A C 1
ATOM 3935 O O . ILE A 1 486 ? -34.734 -5.446 17.223 1.00 89.62 486 ILE A O 1
ATOM 3939 N N . ALA A 1 487 ? -35.463 -6.888 18.783 1.00 87.81 487 ALA A N 1
ATOM 3940 C CA . ALA A 1 487 ? -36.167 -7.782 17.865 1.00 87.81 487 ALA A CA 1
ATOM 3941 C C . ALA A 1 487 ? -37.319 -7.061 17.147 1.00 87.81 487 ALA A C 1
ATOM 3943 O O . ALA A 1 487 ? -37.434 -7.145 15.919 1.00 87.81 487 ALA A O 1
ATOM 3944 N N . ASP A 1 488 ? -38.110 -6.277 17.887 1.00 87.56 488 ASP A N 1
ATOM 3945 C CA . ASP A 1 488 ? -39.167 -5.434 17.319 1.00 87.56 488 ASP A CA 1
ATOM 3946 C C . ASP A 1 488 ? -38.602 -4.415 16.321 1.00 87.56 488 ASP A C 1
ATOM 3948 O O . ASP A 1 488 ? -39.153 -4.209 15.234 1.00 87.56 488 ASP A O 1
ATOM 3952 N N . SER A 1 489 ? -37.471 -3.794 16.664 1.00 87.50 489 SER A N 1
ATOM 3953 C CA . SER A 1 489 ? -36.775 -2.854 15.783 1.00 87.50 489 SER A CA 1
ATOM 3954 C C . SER A 1 489 ? -36.246 -3.544 14.524 1.00 87.50 489 SER A C 1
ATOM 3956 O O . SER A 1 489 ? -36.450 -3.041 13.423 1.00 87.50 489 SER A O 1
ATOM 3958 N N . ALA A 1 490 ? -35.652 -4.733 14.650 1.00 86.69 490 ALA A N 1
ATOM 3959 C CA . ALA A 1 490 ? -35.152 -5.519 13.524 1.00 86.69 490 ALA A CA 1
ATOM 3960 C C . ALA A 1 490 ? -36.266 -5.901 12.540 1.00 86.69 490 ALA A C 1
ATOM 3962 O O . ALA A 1 490 ? -36.079 -5.803 11.325 1.00 86.69 490 ALA A O 1
ATOM 3963 N N . ALA A 1 491 ? -37.439 -6.288 13.052 1.00 85.12 491 ALA A N 1
ATOM 3964 C CA . ALA A 1 491 ? -38.607 -6.577 12.226 1.00 85.12 491 ALA A CA 1
ATOM 3965 C C . ALA A 1 491 ? -39.066 -5.339 11.439 1.00 85.12 491 ALA A C 1
ATOM 3967 O O . ALA A 1 491 ? -39.337 -5.444 10.244 1.00 85.12 491 ALA A O 1
ATOM 3968 N N . ARG A 1 492 ? -39.080 -4.157 12.073 1.00 84.12 492 ARG A N 1
ATOM 3969 C CA . ARG A 1 492 ? -39.412 -2.884 11.407 1.00 84.12 492 ARG A CA 1
ATOM 3970 C C . ARG A 1 492 ? -38.373 -2.481 10.364 1.00 84.12 492 ARG A C 1
ATOM 3972 O O . ARG A 1 492 ? -38.740 -2.012 9.293 1.00 84.12 492 ARG A O 1
ATOM 3979 N N . PHE A 1 493 ? -37.087 -2.658 10.663 1.00 83.50 493 PHE A N 1
ATOM 3980 C CA . PHE A 1 493 ? -35.997 -2.308 9.753 1.00 83.50 493 PHE A CA 1
ATOM 3981 C C . PHE A 1 493 ? -35.976 -3.175 8.495 1.00 83.50 493 PHE A C 1
ATOM 3983 O O . PHE A 1 493 ? -35.722 -2.647 7.415 1.00 83.50 493 PHE A O 1
ATOM 3990 N N . ARG A 1 494 ? -36.313 -4.466 8.615 1.00 81.12 494 ARG A N 1
ATOM 3991 C CA . ARG A 1 494 ? -36.491 -5.373 7.470 1.00 81.12 494 ARG A CA 1
ATOM 3992 C C . ARG A 1 494 ? -37.541 -4.855 6.483 1.00 81.12 494 ARG A C 1
ATOM 3994 O O . ARG A 1 494 ? -37.375 -5.009 5.279 1.00 81.12 494 ARG A O 1
ATOM 4001 N N . ASP A 1 495 ? -38.612 -4.254 6.994 1.00 80.56 495 ASP A N 1
ATOM 4002 C CA . ASP A 1 495 ? -39.718 -3.745 6.178 1.00 80.56 495 ASP A CA 1
ATOM 4003 C C . ASP A 1 495 ? -39.438 -2.321 5.635 1.00 80.56 495 ASP A C 1
ATOM 4005 O O . ASP A 1 495 ? -40.257 -1.747 4.914 1.00 80.56 495 ASP A O 1
ATOM 4009 N N . GLY A 1 496 ? -38.279 -1.740 5.976 1.00 75.06 496 GLY A N 1
ATOM 4010 C CA . GLY A 1 496 ? -37.810 -0.438 5.509 1.00 75.06 496 GLY A CA 1
ATOM 4011 C C . GLY A 1 496 ? -36.980 -0.494 4.213 1.00 75.06 496 GLY A C 1
ATOM 4012 O O . GLY A 1 496 ? -36.790 -1.552 3.614 1.00 75.06 496 GLY A O 1
ATOM 4013 N N . PRO A 1 497 ? -36.458 0.655 3.742 1.00 70.69 497 PRO A N 1
ATOM 4014 C CA . PRO A 1 497 ? -35.634 0.705 2.537 1.00 70.69 497 PRO A CA 1
ATOM 4015 C C . PRO A 1 497 ? -34.300 -0.035 2.728 1.00 70.69 497 PRO A C 1
ATOM 4017 O O . PRO A 1 497 ? -33.430 0.424 3.471 1.00 70.69 497 PRO A O 1
ATOM 4020 N N . GLU A 1 498 ? -34.104 -1.128 1.986 1.00 63.50 498 GLU A N 1
ATOM 4021 C CA . GLU A 1 498 ? -32.912 -1.996 2.057 1.00 63.50 498 GLU A CA 1
ATOM 4022 C C . GLU A 1 498 ? -31.592 -1.216 1.905 1.00 63.50 498 GLU A C 1
ATOM 4024 O O . GLU A 1 498 ? -30.619 -1.478 2.611 1.00 63.50 498 GLU A O 1
ATOM 4029 N N . ARG A 1 499 ? -31.593 -0.167 1.066 1.00 56.78 499 ARG A N 1
ATOM 4030 C CA . ARG A 1 499 ? -30.439 0.719 0.827 1.00 56.78 499 ARG A CA 1
ATOM 4031 C C . ARG A 1 499 ? -29.935 1.471 2.065 1.00 56.78 499 ARG A C 1
ATOM 4033 O O . ARG A 1 499 ? -28.801 1.928 2.024 1.00 56.78 499 ARG A O 1
ATOM 4040 N N . LYS A 1 500 ? -30.750 1.654 3.112 1.00 62.25 500 LYS A N 1
ATOM 4041 C CA . LYS A 1 500 ? -30.366 2.441 4.301 1.00 62.25 500 LYS A CA 1
ATOM 4042 C C . LYS A 1 500 ? -29.918 1.602 5.492 1.00 62.25 500 LYS A C 1
ATOM 4044 O O . LYS A 1 500 ? -29.076 2.063 6.243 1.00 62.25 500 LYS A O 1
ATOM 4049 N N . LEU A 1 501 ? -30.507 0.426 5.694 1.00 67.44 501 LEU A N 1
ATOM 4050 C CA . LEU A 1 501 ? -30.327 -0.325 6.941 1.00 67.44 501 LEU A CA 1
ATOM 4051 C C . LEU A 1 501 ? -29.607 -1.659 6.737 1.00 67.44 501 LEU A C 1
ATOM 4053 O O . LEU A 1 501 ? -29.058 -2.179 7.695 1.00 67.44 501 LEU A O 1
ATOM 4057 N N . LYS A 1 502 ? -29.591 -2.221 5.514 1.00 74.00 502 LYS A N 1
ATOM 4058 C CA . LYS A 1 502 ? -28.947 -3.513 5.188 1.00 74.00 502 LYS A CA 1
ATOM 4059 C C . LYS A 1 502 ? -29.354 -4.690 6.117 1.00 74.00 502 LYS A C 1
ATOM 4061 O O . LYS A 1 502 ? -28.669 -5.709 6.166 1.00 74.00 502 LYS A O 1
ATOM 4066 N N . ILE A 1 503 ? -30.495 -4.598 6.813 1.00 82.06 503 ILE A N 1
ATOM 4067 C CA . ILE A 1 503 ? -31.025 -5.631 7.723 1.00 82.06 503 ILE A CA 1
ATOM 4068 C C . ILE A 1 503 ? -31.967 -6.570 6.963 1.00 82.06 503 ILE A C 1
ATOM 4070 O O . ILE A 1 503 ? -32.946 -6.140 6.360 1.00 82.06 503 ILE A O 1
ATOM 4074 N N . ASN A 1 504 ? -31.695 -7.875 7.034 1.00 84.00 504 ASN A N 1
ATOM 4075 C CA . ASN A 1 504 ? -32.447 -8.926 6.333 1.00 84.00 504 ASN A CA 1
ATOM 4076 C C . ASN A 1 504 ? -33.054 -9.970 7.295 1.00 84.00 504 ASN A C 1
ATOM 4078 O O . ASN A 1 504 ? -32.799 -9.962 8.500 1.00 84.00 504 ASN A O 1
ATOM 4082 N N . SER A 1 505 ? -33.827 -10.921 6.760 1.00 84.69 505 SER A N 1
ATOM 4083 C CA . SER A 1 505 ? -34.487 -11.980 7.547 1.00 84.69 505 SER A CA 1
ATOM 4084 C C . SER A 1 505 ? -33.528 -12.846 8.376 1.00 84.69 505 SER A C 1
ATOM 4086 O O . SER A 1 505 ? -33.929 -13.369 9.415 1.00 84.69 505 SER A O 1
ATOM 4088 N N . GLY A 1 506 ? -32.272 -12.997 7.943 1.00 85.19 506 GLY A N 1
ATOM 4089 C CA . GLY A 1 506 ? -31.243 -13.717 8.694 1.00 85.19 506 GLY A CA 1
ATOM 4090 C C . GLY A 1 506 ? -30.882 -13.016 10.003 1.00 85.19 506 GLY A C 1
ATOM 4091 O O . GLY A 1 506 ? -30.780 -13.676 11.035 1.00 85.19 506 GLY A O 1
ATOM 4092 N N . HIS A 1 507 ? -30.788 -11.684 9.984 1.00 88.56 507 HIS A N 1
ATOM 4093 C CA . HIS A 1 507 ? -30.542 -10.873 11.180 1.00 88.56 507 HIS A CA 1
ATOM 4094 C C . HIS A 1 507 ? -31.695 -10.987 12.182 1.00 88.56 507 HIS A C 1
ATOM 4096 O O . HIS A 1 507 ? -31.470 -11.246 13.361 1.00 88.56 507 HIS A O 1
ATOM 4102 N N . VAL A 1 508 ? -32.939 -10.867 11.701 1.00 86.31 508 VAL A N 1
ATOM 4103 C CA . VAL A 1 508 ? -34.142 -10.993 12.545 1.00 86.31 508 VAL A CA 1
ATOM 4104 C C . VAL A 1 508 ? -34.197 -12.369 13.207 1.00 86.31 508 VAL A C 1
ATOM 4106 O O . VAL A 1 508 ? -34.432 -12.477 14.408 1.00 86.31 508 VAL A O 1
ATOM 4109 N N . ARG A 1 509 ? -33.933 -13.435 12.439 1.00 89.62 509 ARG A N 1
ATOM 4110 C CA . ARG A 1 509 ? -33.872 -14.796 12.981 1.00 89.62 509 ARG A CA 1
ATOM 4111 C C . ARG A 1 509 ? -32.781 -14.932 14.039 1.00 89.62 509 ARG A C 1
ATOM 4113 O O . ARG A 1 509 ? -33.036 -15.539 15.068 1.00 89.62 509 ARG A O 1
ATOM 4120 N N . LEU A 1 510 ? -31.595 -14.372 13.803 1.00 91.06 510 LEU A N 1
ATOM 4121 C CA . LEU A 1 510 ? -30.493 -14.453 14.756 1.00 91.06 510 LEU A CA 1
ATOM 4122 C C . LEU A 1 510 ? -30.833 -13.773 16.087 1.00 91.06 510 LEU A C 1
ATOM 4124 O O . LEU A 1 510 ? -30.556 -14.344 17.132 1.00 91.06 510 LEU A O 1
ATOM 4128 N N . ILE A 1 511 ? -31.466 -12.601 16.068 1.00 90.62 511 ILE A N 1
ATOM 4129 C CA . ILE A 1 511 ? -31.873 -11.913 17.304 1.00 90.62 511 ILE A CA 1
ATOM 4130 C C . ILE A 1 511 ? -32.914 -12.730 18.064 1.00 90.62 511 ILE A C 1
ATOM 4132 O O . ILE A 1 511 ? -32.786 -12.893 19.272 1.00 90.62 511 ILE A O 1
ATOM 4136 N N . ASN A 1 512 ? -33.896 -13.295 17.361 1.00 87.75 512 ASN A N 1
ATOM 4137 C CA . ASN A 1 512 ? -34.903 -14.161 17.977 1.00 87.75 512 ASN A CA 1
ATOM 4138 C C . ASN A 1 512 ? -34.296 -15.453 18.540 1.00 87.75 512 ASN A C 1
ATOM 4140 O O . ASN A 1 512 ? -34.735 -15.928 19.579 1.00 87.75 512 ASN A O 1
ATOM 4144 N N . ASP A 1 513 ? -33.289 -16.021 17.868 1.00 89.56 513 ASP A N 1
ATOM 4145 C CA . ASP A 1 513 ? -32.526 -17.161 18.382 1.00 89.56 513 ASP A CA 1
ATOM 4146 C C . ASP A 1 513 ? -31.706 -16.771 19.627 1.00 89.56 513 ASP A C 1
ATOM 4148 O O . ASP A 1 513 ? -31.401 -17.645 20.443 1.00 89.56 513 ASP A O 1
ATOM 4152 N N . LEU A 1 514 ? -31.280 -15.503 19.730 1.00 88.94 514 LEU A N 1
ATOM 4153 C CA . LEU A 1 514 ? -30.446 -14.980 20.813 1.00 88.94 514 LEU A CA 1
ATOM 4154 C C . LEU A 1 514 ? -31.247 -14.589 22.065 1.00 88.94 514 LEU A C 1
ATOM 4156 O O . LEU A 1 514 ? -30.731 -14.784 23.167 1.00 88.94 514 LEU A O 1
ATOM 4160 N N . ALA A 1 515 ? -32.482 -14.105 21.888 1.00 82.06 515 ALA A N 1
ATOM 4161 C CA . ALA A 1 515 ? -33.472 -13.930 22.955 1.00 82.06 515 ALA A CA 1
ATOM 4162 C C . ALA A 1 515 ? -33.763 -15.259 23.679 1.00 82.06 515 ALA A C 1
ATOM 4164 O O . ALA A 1 515 ? -34.178 -15.189 24.856 1.00 82.06 515 ALA A O 1
#

Solvent-accessible surface area (backbone atoms only — not comparable to full-atom values): 28496 Å² total; per-residue (Å²): 111,68,67,65,49,31,77,75,30,66,70,57,29,52,53,51,52,54,49,42,55,48,50,53,54,51,48,55,54,50,50,51,57,71,51,53,86,47,82,86,60,81,88,48,72,63,56,58,66,68,49,76,89,80,57,94,63,90,59,69,87,53,32,71,47,50,52,49,24,63,77,76,39,46,68,59,48,48,52,52,48,72,67,48,86,49,68,68,60,49,47,40,53,50,69,17,74,73,44,62,77,25,65,68,58,48,49,53,50,61,72,66,44,69,82,36,30,38,73,40,33,41,68,73,79,59,58,50,52,63,43,52,52,47,50,54,52,50,47,42,35,52,51,41,68,50,83,90,58,61,67,70,60,30,48,55,50,30,51,53,50,49,52,50,52,39,53,57,49,61,70,42,93,32,30,60,4,43,48,53,50,52,38,29,53,34,38,45,51,40,43,74,58,58,88,81,61,91,86,52,89,79,72,69,48,60,59,58,53,44,53,56,44,57,70,67,58,63,77,75,52,74,84,65,66,47,89,76,61,92,50,72,45,50,65,62,33,39,41,26,40,35,25,55,49,18,76,76,36,60,91,47,25,63,79,46,84,49,62,67,64,51,55,64,39,59,39,54,72,74,35,52,85,32,72,64,29,53,48,50,62,47,36,41,72,80,51,56,61,83,51,62,80,43,64,39,25,29,41,44,11,40,29,45,46,75,42,98,52,36,35,60,56,50,50,52,33,55,64,32,32,48,57,59,52,48,43,34,59,77,40,62,84,59,83,84,50,96,88,57,50,53,59,60,50,38,42,50,54,50,36,53,52,28,20,49,52,16,23,40,60,67,68,67,50,88,91,52,82,86,48,73,66,59,49,54,33,44,26,54,36,49,29,50,52,52,52,50,41,55,54,42,64,73,34,36,79,79,38,50,69,25,38,54,51,42,51,46,55,52,44,51,54,43,44,48,26,44,52,42,36,71,40,99,80,37,46,73,61,31,38,51,42,46,75,65,26,53,66,41,49,39,52,41,52,41,61,44,48,76,40,54,68,62,37,56,65,39,54,64,54,39,48,73,71,71,46,51,72,71,59,51,39,51,47,41,54,74,30,68,60,72,49,66,70,47,42,56,48,41,56,54,47,46,76,44,68,59,93,79,67,74,49,48,73,68,51,43,50,50,44,61,73,57,96

Radius of gyration: 28.42 Å; Cα contacts (8 Å, |Δi|>4): 606; chains: 1; bounding box: 66×54×83 Å

pLDDT: mean 86.94, std 10.3, range [45.62, 98.19]

Organism: NCBI:txid47885

Sequence (515 aa):
MAIVLAKTNDEFRENLLGLADRHFAESEAGLTKKSGGDSIRPFSLEDIWHGHLREARVDDSSWPWVEILAELDFDKLFGWLDQAKNLLLINRVLDSPELYHNYDLWERLTLQASQSFKDDGSWSGALLLPSLVRYGSATIINIADSREYPPEVLKAHAQSLLSRFVDVLSSRADFLGLFKRWGIWLTRQHLRFPDKSVHQERRLEGQDIFWALADKVRSPYCPAFSDQLDSSWEPWVYQSMQALLHSRDPEKVPPPDVSSFIEEWSLTPTEWESAKGDMLRAHIREYNESLPNSYACRVLGYSVALRSQFATDWINMWDSSSSVREILEFRPTYRISEKWRPSDVSDLMGTLVDVGLGILDCNANEQEPTDPVALKQSAALYNALWEATNEMMSIDFYGEEFWQVMQQHLVIRRLQWALEAESENGEDYAKWLNDTAYPTAHGALALLSTNSSSFISVLPLLLQNNIPKKDLKELIRKAGIDLNPIADSAARFRDGPERKLKINSGHVRLINDLA

Mean predicted aligned error: 7.92 Å

Foldseek 3Di:
DQLVVVVVDVVSVVVLLVVLVVVLVVVLVVLCVVCVVVPPDADDLCCLQVVPDPAPDQDQVNQVSLVSCVRRPVVVVLVSLQPRRDLNSNVNSCPHPCNLPDVVSLLVSLLPHDQQFDLQLDGPSGRRNSNSLNSLQVSLQCLCVDPPDDNVVSQVVSVVSLLVSLVSLLVDPRNNSCLLHVLLVLLLVCLQDPDPCPPDDDTDDSVNSNVSNLVSQDAQRDLRHDPPDPFLQSPLSSLLSLLVSCVVPVPRGPQDDCVVVLVLLQDDLVCCPPPSVVSLLRNLVSQQDLAAPRSSLLSSLSSLLPDLQSLVSLVSSVVSCVSLLVCLAPPVDDPPDPRDHNLSSVSSLLSSLSNLVSSLVNLLDPPDDDDPSSLLSSQSSLQSSLVSLVSCCVRHPNSVVHSLNSLLVSLLLLLVLVVLLVDPVRRPSSVSSQVRHPPHNLCSLLVQVVDLLSNLVSLVVSVVSVNDLVNVLVSCVVSVHDLPVSLVVLVVVCVDDCVPRVRHPVSSVSSVVSD

Nearest PDB structures (foldseek):
  2z5k-assembly1_A  TM=2.223E-01  e=8.143E-02  Homo sapiens
  2x1g-assembly2_G  TM=1.868E-01  e=2.474E-01  Drosophila melanogaster
  5dlq-assembly2_A  TM=1.821E-01  e=3.235E-01  Mus musculus

Secondary structure (DSSP, 8-state):
-HHHHHTT-HHHHHHHHHHHHHHHHHHHHHHHHHGGG-TT-PPPHHHHHH--SS-----GGGHHHHHHHHHH-HHHHHHHHHH---HHHHHHHHTSHHHHT-HHHHHHHHHHSPP-B-TT--B-S--HHHHHHHHHHHHHHHHHH-SSS-HHHHHHHHHHHHHHHHHHHHHSTTHHHHHHHHHHHHHHHHHHS----SSS-PPP-HHHHHHHHHHHSPSSP-----S--SSTTHHHHHHHHHHHHHHH-TTTSPPP--HHHHHHH---TTTTTSHHHHHHHHHHTTT--SSS--HHHHHHHHHHHTSTTHHHHHHHHHHHTHHHHHHHHH-SS----SS--HHHHHHHHHHHHHHHHHHHHHH--TTS---HHHHHHHHHHHHHHHHHHHHHHHH-STTHHHHHHHHHHHHHHHHHHHHHHHSTT--HHHHHHHHHSSS-HHHHHHHHHTSHHHHHHHHHHHHHTT--HHHHHHHHHHTT--HHHHHHHHHHHHTS-HHHH---HHHHHHHHHH-